Protein 7BUU (pdb70)

Radius of gyration: 26.52 Å; Cα contacts (8 Å, |Δi|>4): 795; chains: 2; bounding box: 71×70×55 Å

CATH classification: 1.10.600.10

Organism: Eucommia ulmoides (NCBI:txid4392)

Sequence (677 aa):
ELKSKFVKVYSVLKKELLHDSAFGLTDDSRNWVERIMDYNVPGGKLNRGLSVVDSYKLLRELTLSDDEIFLASVLGWSVEWIQACALVLDDIMDHSHTRRGHPCWFRLPKVGMIAINDGLILRNHVPRILRTHFQTEHYYLQLVDLFHEVECQTIAGQMLDLITTLAGEINLSSYSLPVYQQITLSKTSYYSFYLPVACALVMLGENLESHDDMKDILLEMGTYFQVQDDYLDCFGDPEVIGKIGTDIEDNKCTWLVVQALEHCNEEQKKLLYDNYGRKDPKQVAKVKELYKTLNLEDLFTQYENKTCKKLTKSIEALPNVAVQAVLKSFLAKIHKRLKMTELKSKFVKVYSVLKKELLHDSAFGLTDDSRNWVERIMDYNVPGGKLNRGLSVVDSYKLLRELTNSKYKSELSDDEIFLASVLGWSVEWIQACALVLDDIMCWFRLPKVGMIAINDGLILRNHVPRILRTHFQTEHYYLQLVDLFHEVECQTIAGQMLDLITTLAGEINLSSYSLPVYQQITLSKTSYYSFYLPVACALVMLGENLESHDDMKDILLEMGTYFQVQDDYLDCFGDPEVIGKIGTDIEDNKCTWLVVQALEHCNEEQKKLLYDNYGRKDPKQVAKVKELYKTLNLEDLFTQYENKTCKKLTKSIEALPNVAVQAVLKSFLAKIHKRLK

B-factor: mean 88.31, std 25.59, range [44.78, 189.61]

InterPro domains:
  IPR000092 Polyprenyl synthetase-like [PF00348] (33-302)
  IPR000092 Polyprenyl synthetase-like [cd00685] (34-346)
  IPR008949 Isoprenoid synthase domain superfamily [G3DSA:1.10.600.10] (1-347)
  IPR008949 Isoprenoid synthase domain superfamily [SSF48576] (15-347)
  IPR033749 Polyprenyl synthetase, conserved site [PS00444] (230-242)
  IPR033749 Polyprenyl synthetase, conserved site [PS00723] (96-110)
  IPR039702 Farnesyl pyrophosphate synthase-like [PTHR11525] (2-347)

Nearest PDB structures (foldseek):
  7buu-assembly1_A  TM=1.003E+00  e=5.386E-45  Eucommia ulmoides
  7buu-assembly1_B  TM=9.786E-01  e=3.705E-38  Eucommia ulmoides
  7buv-assembly1_A  TM=9.788E-01  e=2.090E-36  Eucommia ulmoides
  4kk2-assembly1_A  TM=9.103E-01  e=1.194E-30  Artemisia spiciformis
  7bux-assembly1_A  TM=9.023E-01  e=1.914E-30  Eucommia ulmoides

Secondary structure (DSSP, 8-state):
-HHHHHHHHHHHHHHHHHT-TTS---HHHHHHHHHHHHHHSSSS--HHHHHHHHHHHHHHHT---HHHHHHHHHHHHHHHHHHHHHHTTTTHHHHS-SSSS---STTHHHHHHHHHHHHHHHHTHHHHHHHHHHTTSTTHHHHHHHHHHHHHHHHHHHHHHHHHHHHHHS-GGG--HHHHHHHIIIIIIIIIIIHHHHHHHHHTS--GGG-HHHHHHHHHHHHHHHHHHHHHTTSS-HHHHTS---TTTTT---HHHHHHHHH--HHHHHHHHHSSS--SHHHHHHHHHHHHHTTHHHHHHHHHHHHHHHHHHHHHT-S-HHHHHHHHHHHHHHTT---/--THHHHHHHHHHHHHHHHHT-GGG---HHHHHHHHHHHHHHSS-S--HHHHHHHHHHHHHHHHH--SS-SSPPHHHHHHHHHHHHHHHHHHHHHHTTSS----THHHHHHHHHHHHHHHHHTTHHHHHHHHHTTSTTHHHHHHHHHHHHHHHHHHHHHHHHHHHHHHH-GGG--HHHHHHIIIIIIIIIIIIHHHHHHHHHTT--GGG-HHHHHHHHHHHHHHHHHHHHHHHSS-HHHHTS---TTTTT---HHHHHHHHHS-HHHHHHHHTTTT-SSHHHHHHHHHHHHHTTHHHHHHHHHHHHHHHHHHHHHT-S-HHHHHHHHHHHHHHTT---

Structure (mmCIF, N/CA/C/O backbone):
data_7BUU
#
_entry.id   7BUU
#
_cell.length_a   80.260
_cell.length_b   80.260
_cell.length_c   278.950
_cell.angle_alpha   90.000
_cell.angle_beta   90.000
_cell.angle_gamma   90.000
#
_symmetry.space_group_name_H-M   'P 43 21 2'
#
loop_
_atom_site.group_PDB
_atom_site.id
_atom_site.type_symbol
_atom_site.label_atom_id
_atom_site.label_alt_id
_atom_site.label_comp_id
_atom_site.label_asym_id
_atom_site.label_entity_id
_atom_site.label_seq_id
_atom_site.pdbx_PDB_ins_code
_atom_site.Cartn_x
_atom_site.Cartn_y
_atom_site.Cartn_z
_atom_site.occupancy
_atom_site.B_iso_or_equiv
_atom_site.auth_seq_id
_atom_site.auth_comp_id
_atom_site.auth_asym_id
_atom_site.auth_atom_id
_atom_site.pdbx_PDB_model_num
ATOM 1 N N . GLU A 1 19 ? 4.60103 -29.16017 -9.74366 1.000 134.53528 3 GLU A N 1
ATOM 2 C CA . GLU A 1 19 ? 6.06502 -29.24432 -9.65657 1.000 135.04891 3 GLU A CA 1
ATOM 3 C C . GLU A 1 19 ? 6.81318 -28.23962 -10.54978 1.000 133.07457 3 GLU A C 1
ATOM 4 O O . GLU A 1 19 ? 7.65725 -27.47661 -10.08292 1.000 132.15768 3 GLU A O 1
ATOM 10 N N . LEU A 1 20 ? 6.50924 -28.25289 -11.84679 1.000 124.26966 4 LEU A N 1
ATOM 11 C CA . LEU A 1 20 ? 7.02340 -27.21716 -12.72201 1.000 122.45864 4 LEU A CA 1
ATOM 12 C C . LEU A 1 20 ? 6.48454 -25.87199 -12.29335 1.000 121.92077 4 LEU A C 1
ATOM 13 O O . LEU A 1 20 ? 7.08667 -24.83914 -12.59557 1.000 120.70348 4 LEU A O 1
ATOM 18 N N . LYS A 1 21 ? 5.40050 -25.90568 -11.52440 1.000 162.25983 5 LYS A N 1
ATOM 19 C CA . LYS A 1 21 ? 4.79262 -24.69848 -10.99171 1.000 162.02119 5 LYS A CA 1
ATOM 20 C C . LYS A 1 21 ? 5.79766 -24.01639 -10.07083 1.000 161.01625 5 LYS A C 1
ATOM 21 O O . LYS A 1 21 ? 6.01281 -22.80843 -10.16910 1.000 160.29353 5 LYS A O 1
ATOM 27 N N . SER A 1 22 ? 6.41653 -24.78525 -9.17362 1.000 126.59908 6 SER A N 1
ATOM 28 C CA . SER A 1 22 ? 7.41656 -24.19715 -8.27071 1.000 126.57753 6 SER A CA 1
ATOM 29 C C . SER A 1 22 ? 8.58566 -23.61348 -9.06280 1.000 125.08256 6 SER A C 1
ATOM 30 O O . SER A 1 22 ? 9.16076 -22.58845 -8.67001 1.000 124.93354 6 SER A O 1
ATOM 33 N N . LYS A 1 23 ? 8.95563 -24.27378 -10.17562 1.000 120.22218 7 LYS A N 1
ATOM 34 C CA . LYS A 1 23 ? 9.97073 -23.76112 -11.09670 1.000 119.62817 7 LYS A CA 1
ATOM 35 C C . LYS A 1 23 ? 9.51692 -22.48124 -11.80402 1.000 116.51934 7 LYS A C 1
ATOM 36 O O . LYS A 1 23 ? 10.35103 -21.63542 -12.16119 1.000 116.42488 7 LYS A O 1
ATOM 42 N N . PHE A 1 24 ? 8.19595 -22.31412 -11.96912 1.000 87.71831 8 PHE A N 1
ATOM 43 C CA . PHE A 1 24 ? 7.58811 -21.15420 -12.61643 1.000 85.03639 8 PHE A CA 1
ATOM 44 C C . PHE A 1 24 ? 7.43521 -19.98595 -11.64471 1.000 84.57554 8 PHE A C 1
ATOM 45 O O . PHE A 1 24 ? 7.66436 -18.83407 -12.02897 1.000 83.35032 8 PHE A O 1
ATOM 53 N N . VAL A 1 25 ? 7.04012 -20.26061 -10.39166 1.000 99.50786 9 VAL A N 1
ATOM 54 C CA . VAL A 1 25 ? 6.74520 -19.19534 -9.42693 1.000 98.70009 9 VAL A CA 1
ATOM 55 C C . VAL A 1 25 ? 7.98928 -18.37741 -9.09507 1.000 98.42251 9 VAL A C 1
ATOM 56 O O . VAL A 1 25 ? 7.93443 -17.14239 -9.02736 1.000 97.41112 9 VAL A O 1
ATOM 60 N N . LYS A 1 26 ? 9.12820 -19.03550 -8.87886 1.000 98.85273 10 LYS A N 1
ATOM 61 C CA . LYS A 1 26 ? 10.30227 -18.25156 -8.54099 1.000 100.63275 10 LYS A CA 1
ATOM 62 C C . LYS A 1 26 ? 10.60744 -17.21085 -9.61623 1.000 99.25114 10 LYS A C 1
ATOM 63 O O . LYS A 1 26 ? 11.20955 -16.18084 -9.29945 1.000 100.20556 10 LYS A O 1
ATOM 69 N N . VAL A 1 27 ? 10.17347 -17.43909 -10.86619 1.000 90.29198 11 VAL A N 1
ATOM 70 C CA . VAL A 1 27 ? 10.38264 -16.47037 -11.94841 1.000 88.21223 11 VAL A CA 1
ATOM 71 C C . VAL A 1 27 ? 9.77078 -15.12521 -11.57976 1.000 86.79627 11 VAL A C 1
ATOM 72 O O . VAL A 1 27 ? 10.28992 -14.06937 -11.97099 1.000 85.85828 11 VAL A O 1
ATOM 76 N N . TYR A 1 28 ? 8.64275 -15.13391 -10.86481 1.000 94.06504 12 TYR A N 1
ATOM 77 C CA . TYR A 1 28 ? 8.07387 -13.87673 -10.38713 1.000 93.54412 12 TYR A CA 1
ATOM 78 C C . TYR A 1 28 ? 9.08593 -13.12265 -9.54327 1.000 94.44062 12 TYR A C 1
ATOM 79 O O . TYR A 1 28 ? 9.37808 -11.94274 -9.79253 1.000 93.44228 12 TYR A O 1
ATOM 88 N N . SER A 1 29 ? 9.67480 -13.81749 -8.56508 1.000 95.07121 13 SER A N 1
ATOM 89 C CA . SER A 1 29 ? 10.63984 -13.17439 -7.68719 1.000 96.79046 13 SER A CA 1
ATOM 90 C C . SER A 1 29 ? 11.84593 -12.72273 -8.49324 1.000 97.24175 13 SER A C 1
ATOM 91 O O . SER A 1 29 ? 12.43404 -11.67473 -8.20546 1.000 98.06897 13 SER A O 1
ATOM 94 N N . VAL A 1 30 ? 12.19988 -13.47402 -9.53504 1.000 84.03900 14 VAL A N 1
ATOM 95 C CA . VAL A 1 30 ? 13.25898 -13.02335 -10.42810 1.000 84.25928 14 VAL A CA 1
ATOM 96 C C . VAL A 1 30 ? 12.88616 -11.67245 -11.02244 1.000 82.60152 14 VAL A C 1
ATOM 97 O O . VAL A 1 30 ? 13.61828 -10.68551 -10.88264 1.000 83.48061 14 VAL A O 1
ATOM 101 N N . LEU A 1 31 ? 11.71220 -11.59846 -11.65751 1.000 93.07181 15 LEU A N 1
ATOM 102 C CA . LEU A 1 31 ? 11.30838 -10.35557 -12.30883 1.000 90.88972 15 LEU A CA 1
ATOM 103 C C . LEU A 1 31 ? 11.11347 -9.22431 -11.30910 1.000 91.30204 15 LEU A C 1
ATOM 104 O O . LEU A 1 31 ? 11.54561 -8.09042 -11.56235 1.000 91.25910 15 LEU A O 1
ATOM 109 N N . LYS A 1 32 ? 10.49038 -9.51496 -10.15806 1.000 84.66361 16 LYS A N 1
ATOM 110 C CA . LYS A 1 32 ? 10.25646 -8.46170 -9.17332 1.000 84.64636 16 LYS A CA 1
ATOM 111 C C . LYS A 1 32 ? 11.57952 -7.83375 -8.73241 1.000 86.67038 16 LYS A C 1
ATOM 112 O O . LYS A 1 32 ? 11.66365 -6.61372 -8.54870 1.000 86.20983 16 LYS A O 1
ATOM 118 N N . LYS A 1 33 ? 12.62741 -8.65484 -8.56717 1.000 99.86974 17 LYS A N 1
ATOM 119 C CA . LYS A 1 33 ? 13.93746 -8.13090 -8.18724 1.000 102.49898 17 LYS A CA 1
ATOM 120 C C . LYS A 1 33 ? 14.54161 -7.28624 -9.30441 1.000 102.18518 17 LYS A C 1
ATOM 121 O O . LYS A 1 33 ? 15.15272 -6.24225 -9.03863 1.000 103.30164 17 LYS A O 1
ATOM 127 N N . GLU A 1 34 ? 14.36961 -7.71652 -10.56031 1.000 103.40042 18 GLU A N 1
ATOM 128 C CA . GLU A 1 34 ? 14.82376 -6.92584 -11.70448 1.000 102.11974 18 GLU A CA 1
ATOM 129 C C . GLU A 1 34 ? 14.18792 -5.53877 -11.71884 1.000 100.28585 18 GLU A C 1
ATOM 130 O O . GLU A 1 34 ? 14.89005 -4.52087 -11.77905 1.000 100.91909 18 GLU A O 1
ATOM 136 N N . LEU A 1 35 ? 12.85093 -5.48960 -11.66291 1.000 92.61644 19 LEU A N 1
ATOM 137 C CA . LEU A 1 35 ? 12.11308 -4.23355 -11.80324 1.000 90.78371 19 LEU A CA 1
ATOM 138 C C . LEU A 1 35 ? 12.46415 -3.22133 -10.71647 1.000 91.77154 19 LEU A C 1
ATOM 139 O O . LEU A 1 35 ? 12.60831 -2.02341 -10.99975 1.000 90.83995 19 LEU A O 1
ATOM 144 N N . LEU A 1 36 ? 12.57804 -3.67704 -9.46335 1.000 105.71645 20 LEU A N 1
ATOM 145 C CA . LEU A 1 36 ? 12.82010 -2.75681 -8.35256 1.000 107.76569 20 LEU A CA 1
ATOM 146 C C . LEU A 1 36 ? 14.23617 -2.19699 -8.40263 1.000 110.95995 20 LEU A C 1
ATOM 147 O O . LEU A 1 36 ? 14.43732 -0.97502 -8.42291 1.000 112.07477 20 LEU A O 1
ATOM 152 N N . HIS A 1 37 ? 15.23207 -3.06812 -8.47138 1.000 119.97078 21 HIS A N 1
ATOM 153 C CA . HIS A 1 37 ? 16.61513 -2.60630 -8.50643 1.000 122.12152 21 HIS A CA 1
ATOM 154 C C . HIS A 1 37 ? 17.08821 -2.44669 -9.94944 1.000 121.03858 21 HIS A C 1
ATOM 155 O O . HIS A 1 37 ? 18.02816 -3.08792 -10.42225 1.000 122.64560 21 HIS A O 1
ATOM 162 N N . ASP A 1 38 ? 16.37235 -1.57078 -10.64869 1.000 114.33224 22 ASP A N 1
ATOM 163 C CA . ASP A 1 38 ? 16.73246 -1.13714 -11.98877 1.000 113.91027 22 ASP A CA 1
ATOM 164 C C . ASP A 1 38 ? 17.38662 0.22981 -11.89907 1.000 115.37648 22 ASP A C 1
ATOM 165 O O . ASP A 1 38 ? 16.76171 1.19399 -11.44132 1.000 114.61167 22 ASP A O 1
ATOM 170 N N . SER A 1 39 ? 18.63065 0.31255 -12.37303 1.000 118.72566 23 SER A N 1
ATOM 171 C CA . SER A 1 39 ? 19.33280 1.58647 -12.36630 1.000 119.39392 23 SER A CA 1
ATOM 172 C C . SER A 1 39 ? 18.57896 2.61435 -13.20858 1.000 116.63043 23 SER A C 1
ATOM 173 O O . SER A 1 39 ? 18.46008 3.78346 -12.81086 1.000 117.20960 23 SER A O 1
ATOM 176 N N . ALA A 1 40 ? 18.00796 2.17915 -14.34450 1.000 110.74174 24 ALA A N 1
ATOM 177 C CA . ALA A 1 40 ? 17.29910 3.09102 -15.23575 1.000 107.99527 24 ALA A CA 1
ATOM 178 C C . ALA A 1 40 ? 16.08115 3.72232 -14.58096 1.000 107.06535 24 ALA A C 1
ATOM 179 O O . ALA A 1 40 ? 15.60329 4.76227 -15.05622 1.000 106.46893 24 ALA A O 1
ATOM 181 N N . PHE A 1 41 ? 15.56303 3.10064 -13.50683 1.000 126.57050 25 PHE A N 1
ATOM 182 C CA . PHE A 1 41 ? 14.36505 3.54596 -12.77899 1.000 127.27783 25 PHE A CA 1
ATOM 183 C C . PHE A 1 41 ? 14.70199 3.63527 -11.29700 1.000 128.67108 25 PHE A C 1
ATOM 184 O O . PHE A 1 41 ? 14.38785 2.72149 -10.52579 1.000 129.25764 25 PHE A O 1
ATOM 192 N N . GLY A 1 42 ? 15.35710 4.72329 -10.89723 1.000 120.44227 26 GLY A N 1
ATOM 193 C CA . GLY A 1 42 ? 15.65406 4.90659 -9.48926 1.000 121.43998 26 GLY A CA 1
ATOM 194 C C . GLY A 1 42 ? 14.38905 5.12293 -8.67836 1.000 120.63996 26 GLY A C 1
ATOM 195 O O . GLY A 1 42 ? 13.39114 5.67593 -9.15354 1.000 119.48148 26 GLY A O 1
ATOM 196 N N . LEU A 1 43 ? 14.42694 4.66022 -7.43425 1.000 113.42107 27 LEU A N 1
ATOM 197 C CA . LEU A 1 43 ? 13.31892 4.84457 -6.50835 1.000 113.66864 27 LEU A CA 1
ATOM 198 C C . LEU A 1 43 ? 13.84485 4.79985 -5.07331 1.000 116.19545 27 LEU A C 1
ATOM 199 O O . LEU A 1 43 ? 14.75274 4.01982 -4.75409 1.000 117.88081 27 LEU A O 1
ATOM 204 N N . THR A 1 44 ? 13.29592 5.68112 -4.22655 1.000 112.07852 28 THR A N 1
ATOM 205 C CA . THR A 1 44 ? 13.55385 5.67143 -2.79053 1.000 114.52381 28 THR A CA 1
ATOM 206 C C . THR A 1 44 ? 13.35066 4.27158 -2.22821 1.000 115.41163 28 THR A C 1
ATOM 207 O O . THR A 1 44 ? 12.62659 3.45253 -2.79705 1.000 113.81371 28 THR A O 1
ATOM 211 N N . ASP A 1 45 ? 14.00658 3.98077 -1.11611 1.000 124.35765 29 ASP A N 1
ATOM 212 C CA . ASP A 1 45 ? 13.68140 2.77098 -0.37484 1.000 125.50474 29 ASP A CA 1
ATOM 213 C C . ASP A 1 45 ? 12.22538 2.78227 0.08109 1.000 124.61071 29 ASP A C 1
ATOM 214 O O . ASP A 1 45 ? 11.57725 1.72936 0.13932 1.000 123.82498 29 ASP A O 1
ATOM 219 N N . ASP A 1 46 ? 11.70050 3.96341 0.43079 1.000 137.37551 30 ASP A N 1
ATOM 220 C CA . ASP A 1 46 ? 10.31550 4.06168 0.88570 1.000 136.87566 30 ASP A CA 1
ATOM 221 C C . ASP A 1 46 ? 9.32753 3.94252 -0.28631 1.000 133.68130 30 ASP A C 1
ATOM 222 O O . ASP A 1 46 ? 8.22946 3.39269 -0.12323 1.000 133.32161 30 ASP A O 1
ATOM 227 N N . SER A 1 47 ? 9.67065 4.47920 -1.46842 1.000 109.01752 31 SER A N 1
ATOM 228 C CA . SER A 1 47 ? 8.82567 4.22902 -2.64540 1.000 106.80797 31 SER A CA 1
ATOM 229 C C . SER A 1 47 ? 8.90852 2.76490 -3.10405 1.000 104.87087 31 SER A C 1
ATOM 230 O O . SER A 1 47 ? 7.90747 2.20091 -3.56896 1.000 103.68780 31 SER A O 1
ATOM 233 N N . ARG A 1 48 ? 10.10144 2.14278 -3.00585 1.000 112.12734 32 ARG A N 1
ATOM 234 C CA . ARG A 1 48 ? 10.27930 0.74666 -3.43151 1.000 110.89675 32 ARG A CA 1
ATOM 235 C C . ARG A 1 48 ? 9.37915 -0.19704 -2.64233 1.000 111.32707 32 ARG A C 1
ATOM 236 O O . ARG A 1 48 ? 8.83306 -1.15311 -3.20012 1.000 110.63210 32 ARG A O 1
ATOM 244 N N . ASN A 1 49 ? 9.26212 0.01428 -1.33138 1.000 108.54091 33 ASN A N 1
ATOM 245 C CA . ASN A 1 49 ? 8.34198 -0.80442 -0.54623 1.000 109.01063 33 ASN A CA 1
ATOM 246 C C . ASN A 1 49 ? 6.91003 -0.60236 -1.01334 1.000 107.51916 33 ASN A C 1
ATOM 247 O O . ASN A 1 49 ? 6.16292 -1.57332 -1.20214 1.000 106.13131 33 ASN A O 1
ATOM 252 N N . TRP A 1 50 ? 6.52519 0.65663 -1.24266 1.000 119.73107 34 TRP A N 1
ATOM 253 C CA . TRP A 1 50 ? 5.19124 0.93767 -1.74378 1.000 120.22670 34 TRP A CA 1
ATOM 254 C C . TRP A 1 50 ? 4.95922 0.22138 -3.07262 1.000 118.43556 34 TRP A C 1
ATOM 255 O O . TRP A 1 50 ? 3.95414 -0.47754 -3.23850 1.000 118.30076 34 TRP A O 1
ATOM 266 N N . VAL A 1 51 ? 5.91527 0.32104 -4.00660 1.000 96.86906 35 VAL A N 1
ATOM 267 C CA . VAL A 1 51 ? 5.75925 -0.33725 -5.31245 1.000 95.59012 35 VAL A CA 1
ATOM 268 C C . VAL A 1 51 ? 5.70807 -1.84821 -5.15210 1.000 94.78317 35 VAL A C 1
ATOM 269 O O . VAL A 1 51 ? 4.93302 -2.52827 -5.83097 1.000 93.70419 35 VAL A O 1
ATOM 273 N N . GLU A 1 52 ? 6.55196 -2.40310 -4.28093 1.000 94.63319 36 GLU A N 1
ATOM 274 C CA . GLU A 1 52 ? 6.50078 -3.84404 -4.06659 1.000 94.62516 36 GLU A CA 1
ATOM 275 C C . GLU A 1 52 ? 5.18270 -4.26773 -3.43355 1.000 95.27326 36 GLU A C 1
ATOM 276 O O . GLU A 1 52 ? 4.61760 -5.30376 -3.80533 1.000 96.15638 36 GLU A O 1
ATOM 282 N N . ARG A 1 53 ? 4.65575 -3.47545 -2.50276 1.000 96.62481 37 ARG A N 1
ATOM 283 C CA . ARG A 1 53 ? 3.37168 -3.83916 -1.91773 1.000 97.74035 37 ARG A CA 1
ATOM 284 C C . ARG A 1 53 ? 2.27873 -3.86128 -2.96677 1.000 97.23294 37 ARG A C 1
ATOM 285 O O . ARG A 1 53 ? 1.44062 -4.76818 -2.97560 1.000 97.64161 37 ARG A O 1
ATOM 293 N N . ILE A 1 54 ? 2.27289 -2.87249 -3.86201 1.000 78.23346 38 ILE A N 1
ATOM 294 C CA . ILE A 1 54 ? 1.33094 -2.87465 -4.98105 1.000 77.79699 38 ILE A CA 1
ATOM 295 C C . ILE A 1 54 ? 1.57583 -4.08289 -5.86775 1.000 76.63184 38 ILE A C 1
ATOM 296 O O . ILE A 1 54 ? 0.65176 -4.80387 -6.25562 1.000 76.25608 38 ILE A O 1
ATOM 301 N N . MET A 1 55 ? 2.84282 -4.32211 -6.18164 1.000 88.00743 39 MET A N 1
ATOM 302 C CA . MET A 1 55 ? 3.22573 -5.41037 -7.06336 1.000 87.00642 39 MET A CA 1
ATOM 303 C C . MET A 1 55 ? 2.70555 -6.74718 -6.56107 1.000 87.59318 39 MET A C 1
ATOM 304 O O . MET A 1 55 ? 2.01150 -7.46427 -7.28593 1.000 87.00257 39 MET A O 1
ATOM 309 N N . ASP A 1 56 ? 3.04245 -7.11393 -5.32197 1.000 106.01431 40 ASP A N 1
ATOM 310 C CA . ASP A 1 56 ? 2.68327 -8.45778 -4.87466 1.000 107.18398 40 ASP A CA 1
ATOM 311 C C . ASP A 1 56 ? 1.24524 -8.54149 -4.35871 1.000 108.21789 40 ASP A C 1
ATOM 312 O O . ASP A 1 56 ? 0.72410 -9.64939 -4.21947 1.000 109.90618 40 ASP A O 1
ATOM 317 N N . TYR A 1 57 ? 0.59136 -7.41834 -4.06500 1.000 96.40898 41 TYR A N 1
ATOM 318 C CA . TYR A 1 57 ? -0.83767 -7.50110 -3.77105 1.000 97.60939 41 TYR A CA 1
ATOM 319 C C . TYR A 1 57 ? -1.62365 -7.87731 -5.02899 1.000 97.42622 41 TYR A C 1
ATOM 320 O O . TYR A 1 57 ? -2.68173 -8.51016 -4.94089 1.000 97.52148 41 TYR A O 1
ATOM 329 N N . ASN A 1 58 ? -1.14255 -7.47264 -6.20407 1.000 89.27960 42 ASN A N 1
ATOM 330 C CA . ASN A 1 58 ? -1.91751 -7.55084 -7.43909 1.000 88.37027 42 ASN A CA 1
ATOM 331 C C . ASN A 1 58 ? -1.53360 -8.68312 -8.39280 1.000 86.88347 42 ASN A C 1
ATOM 332 O O . ASN A 1 58 ? -2.41763 -9.18618 -9.08672 1.000 87.16373 42 ASN A O 1
ATOM 337 N N . VAL A 1 59 ? -0.27265 -9.10628 -8.45864 1.000 73.22859 43 VAL A N 1
ATOM 338 C CA . VAL A 1 59 ? 0.17330 -10.00659 -9.53441 1.000 72.55534 43 VAL A CA 1
ATOM 339 C C . VAL A 1 59 ? 0.27610 -11.46949 -9.08006 1.000 73.61592 43 VAL A C 1
ATOM 340 O O . VAL A 1 59 ? -0.31497 -12.34158 -9.74087 1.000 73.30883 43 VAL A O 1
ATOM 344 N N . PRO A 1 60 ? 0.98701 -11.81232 -7.99294 1.000 85.73297 44 PRO A N 1
ATOM 345 C CA . PRO A 1 60 ? 1.03083 -13.21522 -7.55161 1.000 85.85012 44 PRO A CA 1
ATOM 346 C C . PRO A 1 60 ? -0.17025 -13.55387 -6.66558 1.000 87.65420 44 PRO A C 1
ATOM 347 O O . PRO A 1 60 ? -1.01717 -12.71169 -6.35682 1.000 88.84166 44 PRO A O 1
ATOM 351 N N . GLY A 1 61 ? -0.28142 -14.83177 -6.32128 1.000 85.45880 45 GLY A N 1
ATOM 352 C CA . GLY A 1 61 ? -1.47951 -15.31348 -5.67722 1.000 86.95946 45 GLY A CA 1
ATOM 353 C C . GLY A 1 61 ? -2.56749 -15.58859 -6.70020 1.000 89.07034 45 GLY A C 1
ATOM 354 O O . GLY A 1 61 ? -2.58438 -15.03485 -7.80334 1.000 89.49942 45 GLY A O 1
ATOM 355 N N . GLY A 1 62 ? -3.49161 -16.46339 -6.33104 1.000 77.90290 46 GLY A N 1
ATOM 356 C CA . GLY A 1 62 ? -4.43663 -16.94052 -7.31297 1.000 78.11865 46 GLY A CA 1
ATOM 357 C C . GLY A 1 62 ? -3.82973 -18.11876 -8.03066 1.000 79.04485 46 GLY A C 1
ATOM 358 O O . GLY A 1 62 ? -2.67079 -18.47885 -7.81952 1.000 78.91201 46 GLY A O 1
ATOM 359 N N . LYS A 1 63 ? -4.62077 -18.73887 -8.91355 1.000 96.46649 47 LYS A N 1
ATOM 360 C CA . LYS A 1 63 ? -4.17089 -19.99907 -9.50223 1.000 96.65204 47 LYS A CA 1
ATOM 361 C C . LYS A 1 63 ? -2.98783 -19.81443 -10.44122 1.000 94.86822 47 LYS A C 1
ATOM 362 O O . LYS A 1 63 ? -2.18493 -20.74156 -10.58496 1.000 95.35128 47 LYS A O 1
ATOM 368 N N . LEU A 1 64 ? -2.83866 -18.63259 -11.04749 1.000 84.86229 48 LEU A N 1
ATOM 369 C CA . LEU A 1 64 ? -1.78958 -18.33395 -12.02752 1.000 83.29388 48 LEU A CA 1
ATOM 370 C C . LEU A 1 64 ? -1.95461 -19.11024 -13.32534 1.000 83.84249 48 LEU A C 1
ATOM 371 O O . LEU A 1 64 ? -0.99460 -19.27453 -14.08226 1.000 82.61994 48 LEU A O 1
ATOM 376 N N . ASN A 1 65 ? -3.17465 -19.55316 -13.60329 1.000 99.87216 49 ASN A N 1
ATOM 377 C CA . ASN A 1 65 ? -3.44971 -20.45839 -14.71409 1.000 100.74174 49 ASN A CA 1
ATOM 378 C C . ASN A 1 65 ? -3.23857 -19.82274 -16.08523 1.000 98.24724 49 ASN A C 1
ATOM 379 O O . ASN A 1 65 ? -2.82262 -20.52201 -17.01404 1.000 97.37026 49 ASN A O 1
ATOM 384 N N . ARG A 1 66 ? -3.44241 -18.50575 -16.22955 1.000 82.22669 50 ARG A N 1
ATOM 385 C CA . ARG A 1 66 ? -3.22728 -17.88609 -17.53569 1.000 79.46410 50 ARG A CA 1
ATOM 386 C C . ARG A 1 66 ? -1.75927 -17.93235 -17.90061 1.000 77.99228 50 ARG A C 1
ATOM 387 O O . ARG A 1 66 ? -1.39727 -18.33766 -19.00950 1.000 78.53513 50 ARG A O 1
ATOM 395 N N . GLY A 1 67 ? -0.90326 -17.49123 -16.97968 1.000 60.97883 51 GLY A N 1
ATOM 396 C CA . GLY A 1 67 ? 0.52275 -17.48846 -17.24161 1.000 60.07821 51 GLY A CA 1
ATOM 397 C C . GLY A 1 67 ? 1.06660 -18.87858 -17.46326 1.000 61.28200 51 GLY A C 1
ATOM 398 O O . GLY A 1 67 ? 1.97461 -19.08088 -18.27017 1.000 60.57056 51 GLY A O 1
ATOM 399 N N . LEU A 1 68 ? 0.55145 -19.84234 -16.70805 1.000 62.02348 52 LEU A N 1
ATOM 400 C CA . LEU A 1 68 ? 0.95229 -21.23443 -16.86971 1.000 63.44021 52 LEU A CA 1
ATOM 401 C C . LEU A 1 68 ? 0.53729 -21.77170 -18.23560 1.000 63.56197 52 LEU A C 1
ATOM 402 O O . LEU A 1 68 ? 1.24722 -22.59393 -18.82937 1.000 63.96103 52 LEU A O 1
ATOM 407 N N . SER A 1 69 ? -0.62764 -21.34068 -18.73775 1.000 58.75344 53 SER A N 1
ATOM 408 C CA . SER A 1 69 ? -1.05463 -21.80194 -20.04966 1.000 58.76174 53 SER A CA 1
ATOM 409 C C . SER A 1 69 ? -0.09453 -21.34132 -21.14873 1.000 57.09162 53 SER A C 1
ATOM 410 O O . SER A 1 69 ? 0.05544 -22.03758 -22.16055 1.000 57.43657 53 SER A O 1
ATOM 413 N N . VAL A 1 70 ? 0.58560 -20.19936 -20.97997 1.000 68.96023 54 VAL A N 1
ATOM 414 C CA . VAL A 1 70 ? 1.63469 -19.83271 -21.93801 1.000 67.54613 54 VAL A CA 1
ATOM 415 C C . VAL A 1 70 ? 2.69256 -20.91885 -22.00770 1.000 68.64967 54 VAL A C 1
ATOM 416 O O . VAL A 1 70 ? 3.06056 -21.38615 -23.09157 1.000 68.28868 54 VAL A O 1
ATOM 420 N N . VAL A 1 71 ? 3.19646 -21.33264 -20.84258 1.000 74.31934 55 VAL A N 1
ATOM 421 C CA . VAL A 1 71 ? 4.28634 -22.30175 -20.79330 1.000 74.99445 55 VAL A CA 1
ATOM 422 C C . VAL A 1 71 ? 3.79920 -23.69080 -21.22599 1.000 76.41896 55 VAL A C 1
ATOM 423 O O . VAL A 1 71 ? 4.47615 -24.38306 -21.99680 1.000 76.58640 55 VAL A O 1
ATOM 427 N N . ASP A 1 72 ? 2.63312 -24.12755 -20.74394 1.000 84.08856 56 ASP A N 1
ATOM 428 C CA . ASP A 1 72 ? 2.08600 -25.38960 -21.23767 1.000 86.58954 56 ASP A CA 1
ATOM 429 C C . ASP A 1 72 ? 1.82807 -25.34192 -22.73269 1.000 85.44154 56 ASP A C 1
ATOM 430 O O . ASP A 1 72 ? 1.98998 -26.35711 -23.42044 1.000 86.58758 56 ASP A O 1
ATOM 435 N N . SER A 1 73 ? 1.38723 -24.18699 -23.25298 1.000 69.15100 57 SER A N 1
ATOM 436 C CA . SER A 1 73 ? 1.12031 -24.08330 -24.68502 1.000 68.47960 57 SER A CA 1
ATOM 437 C C . SER A 1 73 ? 2.40833 -24.16765 -25.48994 1.000 67.78538 57 SER A C 1
ATOM 438 O O . SER A 1 73 ? 2.47229 -24.89189 -26.49077 1.000 68.52241 57 SER A O 1
ATOM 441 N N . TYR A 1 74 ? 3.43540 -23.41367 -25.08008 1.000 72.85293 58 TYR A N 1
ATOM 442 C CA . TYR A 1 74 ? 4.74942 -23.52898 -25.70999 1.000 72.39270 58 TYR A CA 1
ATOM 443 C C . TYR A 1 74 ? 5.24125 -24.97403 -25.68562 1.000 73.99925 58 TYR A C 1
ATOM 444 O O . TYR A 1 74 ? 5.77723 -25.48133 -26.67848 1.000 74.14592 58 TYR A O 1
ATOM 453 N N . LYS A 1 75 ? 5.00711 -25.67174 -24.57347 1.000 87.58497 59 LYS A N 1
ATOM 454 C CA . LYS A 1 75 ? 5.45194 -27.05876 -24.44812 1.000 90.13208 59 LYS A CA 1
ATOM 455 C C . LYS A 1 75 ? 4.69588 -27.98990 -25.40193 1.000 91.64557 59 LYS A C 1
ATOM 456 O O . LYS A 1 75 ? 5.26678 -28.95709 -25.92268 1.000 92.60981 59 LYS A O 1
ATOM 462 N N . LEU A 1 76 ? 3.40791 -27.74580 -25.61805 1.000 81.35316 60 LEU A N 1
ATOM 463 C CA . LEU A 1 76 ? 2.66185 -28.60292 -26.52988 1.000 82.91299 60 LEU A CA 1
ATOM 464 C C . LEU A 1 76 ? 2.98096 -28.28731 -27.98694 1.000 81.99997 60 LEU A C 1
ATOM 465 O O . LEU A 1 76 ? 3.06189 -29.20252 -28.81972 1.000 83.31610 60 LEU A O 1
ATOM 470 N N . LEU A 1 77 ? 3.17812 -27.00341 -28.30523 1.000 78.88220 61 LEU A N 1
ATOM 471 C CA . LEU A 1 77 ? 3.53723 -26.61477 -29.66131 1.000 77.93870 61 LEU A CA 1
ATOM 472 C C . LEU A 1 77 ? 4.88618 -27.18903 -30.05611 1.000 78.22308 61 LEU A C 1
ATOM 473 O O . LEU A 1 77 ? 5.03116 -27.78230 -31.13597 1.000 78.99389 61 LEU A O 1
ATOM 478 N N . ARG A 1 78 ? 5.86616 -27.04093 -29.17111 1.000 92.33680 62 ARG A N 1
ATOM 479 C CA . ARG A 1 78 ? 7.20811 -27.55415 -29.42092 1.000 92.19441 62 ARG A CA 1
ATOM 480 C C . ARG A 1 78 ? 7.19994 -29.06919 -29.60956 1.000 94.44790 62 ARG A C 1
ATOM 481 O O . ARG A 1 78 ? 7.89591 -29.59748 -30.47741 1.000 94.88918 62 ARG A O 1
ATOM 489 N N . GLU A 1 79 ? 6.41082 -29.76591 -28.79643 1.000 109.98471 63 GLU A N 1
ATOM 490 C CA . GLU A 1 79 ? 6.32565 -31.21592 -28.88909 1.000 113.21356 63 GLU A CA 1
ATOM 491 C C . GLU A 1 79 ? 5.78266 -31.65218 -30.23901 1.000 113.75702 63 GLU A C 1
ATOM 492 O O . GLU A 1 79 ? 6.27857 -32.61938 -30.83176 1.000 115.38211 63 GLU A O 1
ATOM 498 N N . LEU A 1 80 ? 4.78677 -30.94118 -30.75723 1.000 80.17734 64 LEU A N 1
ATOM 499 C CA . LEU A 1 80 ? 4.08777 -31.36938 -31.96316 1.000 80.45346 64 LEU A CA 1
ATOM 500 C C . LEU A 1 80 ? 4.65491 -30.69675 -33.21529 1.000 79.29451 64 LEU A C 1
ATOM 501 O O . LEU A 1 80 ? 3.91299 -30.37088 -34.15540 1.000 78.45087 64 LEU A O 1
ATOM 506 N N . THR A 1 81 ? 5.97793 -30.47591 -33.23328 1.000 123.08041 65 THR A N 1
ATOM 507 C CA . THR A 1 81 ? 6.72304 -30.00828 -34.41336 1.000 122.02493 65 THR A CA 1
ATOM 508 C C . THR A 1 81 ? 8.12797 -30.63145 -34.43215 1.000 121.98225 65 THR A C 1
ATOM 509 O O . THR A 1 81 ? 8.66198 -30.97077 -35.49605 1.000 122.04340 65 THR A O 1
ATOM 513 N N . LEU A 1 89 ? 13.92564 -29.74483 -24.71110 1.000 116.10718 73 LEU A N 1
ATOM 514 C CA . LEU A 1 89 ? 13.40676 -28.47664 -24.19543 1.000 112.98071 73 LEU A CA 1
ATOM 515 C C . LEU A 1 89 ? 14.39980 -27.84153 -23.21953 1.000 114.56629 73 LEU A C 1
ATOM 516 O O . LEU A 1 89 ? 14.63068 -28.39230 -22.14439 1.000 116.43888 73 LEU A O 1
ATOM 521 N N . SER A 1 90 ? 14.95395 -26.67768 -23.56078 1.000 102.62924 74 SER A N 1
ATOM 522 C CA . SER A 1 90 ? 15.91499 -26.01958 -22.67690 1.000 104.36030 74 SER A CA 1
ATOM 523 C C . SER A 1 90 ? 15.25600 -25.45420 -21.40706 1.000 103.08023 74 SER A C 1
ATOM 524 O O . SER A 1 90 ? 14.09705 -25.02206 -21.41222 1.000 99.80634 74 SER A O 1
ATOM 527 N N . ASP A 1 91 ? 16.03195 -25.44203 -20.31203 1.000 107.55017 75 ASP A N 1
ATOM 528 C CA . ASP A 1 91 ? 15.62797 -24.76269 -19.07521 1.000 106.76554 75 ASP A CA 1
ATOM 529 C C . ASP A 1 91 ? 15.45716 -23.27472 -19.28757 1.000 104.41531 75 ASP A C 1
ATOM 530 O O . ASP A 1 91 ? 14.51721 -22.67348 -18.75675 1.000 101.93436 75 ASP A O 1
ATOM 535 N N . ASP A 1 92 ? 16.36727 -22.65901 -20.04767 1.000 118.64991 76 ASP A N 1
ATOM 536 C CA . ASP A 1 92 ? 16.21245 -21.24406 -20.35402 1.000 116.99876 76 ASP A CA 1
ATOM 537 C C . ASP A 1 92 ? 14.95352 -20.99711 -21.18213 1.000 112.53938 76 ASP A C 1
ATOM 538 O O . ASP A 1 92 ? 14.29763 -19.96000 -21.02441 1.000 110.06062 76 ASP A O 1
ATOM 543 N N . GLU A 1 93 ? 14.57143 -21.98726 -21.98292 1.000 100.15191 77 GLU A N 1
ATOM 544 C CA . GLU A 1 93 ? 13.35448 -21.89430 -22.77499 1.000 96.86070 77 GLU A CA 1
ATOM 545 C C . GLU A 1 93 ? 12.17646 -21.73193 -21.81608 1.000 94.73873 77 GLU A C 1
ATOM 546 O O . GLU A 1 93 ? 11.36957 -20.81387 -21.96334 1.000 92.68869 77 GLU A O 1
ATOM 552 N N . ILE A 1 94 ? 12.08131 -22.62769 -20.83387 1.000 86.13865 78 ILE A N 1
ATOM 553 C CA . ILE A 1 94 ? 11.02327 -22.55833 -19.84194 1.000 85.11366 78 ILE A CA 1
ATOM 554 C C . ILE A 1 94 ? 11.05440 -21.20117 -19.15726 1.000 83.94322 78 ILE A C 1
ATOM 555 O O . ILE A 1 94 ? 10.01146 -20.57799 -18.93145 1.000 83.56215 78 ILE A O 1
ATOM 560 N N . PHE A 1 95 ? 12.25145 -20.68824 -18.87733 1.000 75.53817 79 PHE A N 1
ATOM 561 C CA . PHE A 1 95 ? 12.34557 -19.38310 -18.24063 1.000 74.76162 79 PHE A CA 1
ATOM 562 C C . PHE A 1 95 ? 11.69874 -18.31323 -19.11292 1.000 71.72878 79 PHE A C 1
ATOM 563 O O . PHE A 1 95 ? 10.81181 -17.57902 -18.66313 1.000 70.38751 79 PHE A O 1
ATOM 571 N N . LEU A 1 96 ? 12.08981 -18.25058 -20.38991 1.000 78.33946 80 LEU A N 1
ATOM 572 C CA . LEU A 1 96 ? 11.54097 -17.22873 -21.27318 1.000 76.28979 80 LEU A CA 1
ATOM 573 C C . LEU A 1 96 ? 10.04595 -17.40859 -21.45021 1.000 75.46633 80 LEU A C 1
ATOM 574 O O . LEU A 1 96 ? 9.28907 -16.43448 -21.37247 1.000 74.79818 80 LEU A O 1
ATOM 579 N N . ALA A 1 97 ? 9.59582 -18.64959 -21.65193 1.000 75.11468 81 ALA A N 1
ATOM 580 C CA . ALA A 1 97 ? 8.16579 -18.90143 -21.70494 1.000 75.47419 81 ALA A CA 1
ATOM 581 C C . ALA A 1 97 ? 7.50678 -18.44705 -20.41907 1.000 75.84884 81 ALA A C 1
ATOM 582 O O . ALA A 1 97 ? 6.46186 -17.79093 -20.44628 1.000 76.30901 81 ALA A O 1
ATOM 584 N N . SER A 1 98 ? 8.14070 -18.73285 -19.28098 1.000 81.26891 82 SER A N 1
ATOM 585 C CA . SER A 1 98 ? 7.59569 -18.29048 -18.00811 1.000 81.72454 82 SER A CA 1
ATOM 586 C C . SER A 1 98 ? 7.64887 -16.78046 -17.88646 1.000 80.10057 82 SER A C 1
ATOM 587 O O . SER A 1 98 ? 6.78091 -16.18720 -17.23964 1.000 80.73026 82 SER A O 1
ATOM 590 N N . VAL A 1 99 ? 8.65897 -16.13872 -18.47857 1.000 75.05760 83 VAL A N 1
ATOM 591 C CA . VAL A 1 99 ? 8.68614 -14.67872 -18.45392 1.000 73.84310 83 VAL A CA 1
ATOM 592 C C . VAL A 1 99 ? 7.48524 -14.12175 -19.19510 1.000 73.10121 83 VAL A C 1
ATOM 593 O O . VAL A 1 99 ? 6.80633 -13.21456 -18.70735 1.000 73.39382 83 VAL A O 1
ATOM 597 N N . LEU A 1 100 ? 7.16423 -14.68799 -20.35498 1.000 61.62723 84 LEU A N 1
ATOM 598 C CA . LEU A 1 100 ? 5.96131 -14.24001 -21.04514 1.000 60.89544 84 LEU A CA 1
ATOM 599 C C . LEU A 1 100 ? 4.70523 -14.60268 -20.25511 1.000 61.78350 84 LEU A C 1
ATOM 600 O O . LEU A 1 100 ? 3.82132 -13.75853 -20.07235 1.000 61.20870 84 LEU A O 1
ATOM 605 N N . GLY A 1 101 ? 4.63706 -15.81754 -19.70783 1.000 70.54488 85 GLY A N 1
ATOM 606 C CA . GLY A 1 101 ? 3.50098 -16.17720 -18.86879 1.000 71.70336 85 GLY A CA 1
ATOM 607 C C . GLY A 1 101 ? 3.31104 -15.25190 -17.67402 1.000 71.74589 85 GLY A C 1
ATOM 608 O O . GLY A 1 101 ? 2.18407 -14.89068 -17.32416 1.000 72.02604 85 GLY A O 1
ATOM 609 N N . TRP A 1 102 ? 4.40806 -14.85287 -17.02407 1.000 74.90181 86 TRP A N 1
ATOM 610 C CA . TRP A 1 102 ? 4.27513 -13.86560 -15.95831 1.000 75.81935 86 TRP A CA 1
ATOM 611 C C . TRP A 1 102 ? 3.89531 -12.49369 -16.50565 1.000 74.75540 86 TRP A C 1
ATOM 612 O O . TRP A 1 102 ? 3.19637 -11.73344 -15.81886 1.000 75.48186 86 TRP A O 1
ATOM 623 N N . SER A 1 103 ? 4.33741 -12.15903 -17.72771 1.000 71.96755 87 SER A N 1
ATOM 624 C CA . SER A 1 103 ? 3.83858 -10.95713 -18.38502 1.000 70.20185 87 SER A CA 1
ATOM 625 C C . SER A 1 103 ? 2.33158 -10.99898 -18.52008 1.000 70.23966 87 SER A C 1
ATOM 626 O O . SER A 1 103 ? 1.65269 -9.99684 -18.27634 1.000 70.62332 87 SER A O 1
ATOM 629 N N . VAL A 1 104 ? 1.78846 -12.15001 -18.91283 1.000 64.45848 88 VAL A N 1
ATOM 630 C CA . VAL A 1 104 ? 0.34145 -12.27386 -18.98186 1.000 65.51299 88 VAL A CA 1
ATOM 631 C C . VAL A 1 104 ? -0.26957 -11.94046 -17.63197 1.000 67.46111 88 VAL A C 1
ATOM 632 O O . VAL A 1 104 ? -1.24949 -11.19433 -17.54819 1.000 67.76477 88 VAL A O 1
ATOM 636 N N . GLU A 1 105 ? 0.31232 -12.46227 -16.54982 1.000 57.56177 89 GLU A N 1
ATOM 637 C CA . GLU A 1 105 ? -0.26771 -12.21989 -15.23490 1.000 58.21063 89 GLU A CA 1
ATOM 638 C C . GLU A 1 105 ? -0.23555 -10.74081 -14.86725 1.000 57.65652 89 GLU A C 1
ATOM 639 O O . GLU A 1 105 ? -1.16652 -10.24555 -14.22741 1.000 58.56861 89 GLU A O 1
ATOM 645 N N . TRP A 1 106 ? 0.78155 -10.00303 -15.30438 1.000 60.96964 90 TRP A N 1
ATOM 646 C CA . TRP A 1 106 ? 0.77272 -8.55998 -15.09472 1.000 60.54801 90 TRP A CA 1
ATOM 647 C C . TRP A 1 106 ? -0.40117 -7.90202 -15.81993 1.000 60.76666 90 TRP A C 1
ATOM 648 O O . TRP A 1 106 ? -1.08409 -7.03280 -15.26617 1.000 61.87132 90 TRP A O 1
ATOM 659 N N . ILE A 1 107 ? -0.63516 -8.27129 -17.08186 1.000 64.97579 91 ILE A N 1
ATOM 660 C CA . ILE A 1 107 ? -1.78606 -7.72332 -17.79804 1.000 63.80498 91 ILE A CA 1
ATOM 661 C C . ILE A 1 107 ? -3.07613 -8.03199 -17.05002 1.000 65.96058 91 ILE A C 1
ATOM 662 O O . ILE A 1 107 ? -3.86504 -7.13082 -16.73527 1.000 66.30589 91 ILE A O 1
ATOM 667 N N . GLN A 1 108 ? -3.27430 -9.31188 -16.70173 1.000 68.00315 92 GLN A N 1
ATOM 668 C CA . GLN A 1 108 ? -4.45738 -9.71657 -15.95768 1.000 69.40974 92 GLN A CA 1
ATOM 669 C C . GLN A 1 108 ? -4.59533 -8.84526 -14.72790 1.000 70.61789 92 GLN A C 1
ATOM 670 O O . GLN A 1 108 ? -5.69129 -8.36605 -14.41506 1.000 71.76233 92 GLN A O 1
ATOM 676 N N . ALA A 1 109 ? -3.47933 -8.57423 -14.05391 1.000 58.34527 93 ALA A N 1
ATOM 677 C CA . ALA A 1 109 ? -3.53429 -7.74894 -12.85911 1.000 59.68076 93 ALA A CA 1
ATOM 678 C C . ALA A 1 109 ? -4.07111 -6.34995 -13.16147 1.000 59.45261 93 ALA A C 1
ATOM 679 O O . ALA A 1 109 ? -4.92908 -5.84067 -12.43163 1.000 61.00407 93 ALA A O 1
ATOM 681 N N . CYS A 1 110 ? -3.61699 -5.72626 -14.25660 1.000 68.10411 94 CYS A N 1
ATOM 682 C CA . CYS A 1 110 ? -4.05281 -4.36428 -14.55794 1.000 67.71842 94 CYS A CA 1
ATOM 683 C C . CYS A 1 110 ? -5.53279 -4.30819 -14.91002 1.000 68.85915 94 CYS A C 1
ATOM 684 O O . CYS A 1 110 ? -6.22269 -3.33203 -14.57728 1.000 69.99188 94 CYS A O 1
ATOM 687 N N . ALA A 1 111 ? -6.02088 -5.32730 -15.62480 1.000 61.09966 95 ALA A N 1
ATOM 688 C CA . ALA A 1 111 ? -7.41886 -5.36323 -16.03185 1.000 61.49563 95 ALA A CA 1
ATOM 689 C C . ALA A 1 111 ? -8.35392 -5.38784 -14.82889 1.000 65.44560 95 ALA A C 1
ATOM 690 O O . ALA A 1 111 ? -9.44385 -4.79672 -14.87508 1.000 66.72759 95 ALA A O 1
ATOM 692 N N . LEU A 1 112 ? -7.92704 -6.02763 -13.72972 1.000 65.21753 96 LEU A N 1
ATOM 693 C CA . LEU A 1 112 ? -8.78012 -6.23125 -12.56371 1.000 66.41833 96 LEU A CA 1
ATOM 694 C C . LEU A 1 112 ? -8.61905 -5.18101 -11.47095 1.000 66.94729 96 LEU A C 1
ATOM 695 O O . LEU A 1 112 ? -9.44008 -5.16469 -10.55199 1.000 67.95803 96 LEU A O 1
ATOM 700 N N . VAL A 1 113 ? -7.63593 -4.27615 -11.58312 1.000 80.96576 97 VAL A N 1
ATOM 701 C CA . VAL A 1 113 ? -7.39485 -3.21295 -10.59936 1.000 82.10836 97 VAL A CA 1
ATOM 702 C C . VAL A 1 113 ? -8.66478 -2.43271 -10.23960 1.000 83.76458 97 VAL A C 1
ATOM 703 O O . VAL A 1 113 ? -8.80377 -1.92843 -9.11673 1.000 85.10270 97 VAL A O 1
ATOM 707 N N . LEU A 1 114 ? -9.60072 -2.31582 -11.16867 1.000 72.43885 98 LEU A N 1
ATOM 708 C CA . LEU A 1 114 ? -10.76763 -1.47663 -10.97293 1.000 73.11972 98 LEU A CA 1
ATOM 709 C C . LEU A 1 114 ? -12.00974 -2.23939 -10.54580 1.000 73.99209 98 LEU A C 1
ATOM 710 O O . LEU A 1 114 ? -13.06967 -1.61823 -10.40900 1.000 74.27297 98 LEU A O 1
ATOM 715 N N . ASP A 1 115 ? -11.92490 -3.56235 -10.35448 1.000 90.89831 99 ASP A N 1
ATOM 716 C CA . ASP A 1 115 ? -13.14800 -4.36120 -10.33135 1.000 90.48838 99 ASP A CA 1
ATOM 717 C C . ASP A 1 115 ? -13.92704 -4.23080 -9.02341 1.000 91.53979 99 ASP A C 1
ATOM 718 O O . ASP A 1 115 ? -15.16704 -4.21865 -9.03747 1.000 90.65242 99 ASP A O 1
ATOM 723 N N . ASP A 1 116 ? -13.23408 -4.13861 -7.89140 1.000 116.20160 100 ASP A N 1
ATOM 724 C CA . ASP A 1 116 ? -13.86111 -3.90623 -6.58949 1.000 116.22928 100 ASP A CA 1
ATOM 725 C C . ASP A 1 116 ? -13.83096 -2.43014 -6.21784 1.000 116.90481 100 ASP A C 1
ATOM 726 O O . ASP A 1 116 ? -13.65996 -2.05589 -5.05692 1.000 117.45539 100 ASP A O 1
ATOM 731 N N . ILE A 1 117 ? -14.00781 -1.56336 -7.21205 1.000 98.03967 101 ILE A N 1
ATOM 732 C CA . ILE A 1 117 ? -14.05065 -0.13029 -6.95239 1.000 98.26198 101 ILE A CA 1
ATOM 733 C C . ILE A 1 117 ? -15.36763 0.30901 -6.34256 1.000 97.57592 101 ILE A C 1
ATOM 734 O O . ILE A 1 117 ? -15.43552 1.38816 -5.74182 1.000 98.29836 101 ILE A O 1
ATOM 739 N N . MET A 1 118 ? -16.42071 -0.48990 -6.48741 1.000 102.89192 102 MET A N 1
ATOM 740 C CA . MET A 1 118 ? -17.69870 -0.13361 -5.90256 1.000 102.66502 102 MET A CA 1
ATOM 741 C C . MET A 1 118 ? -17.82482 -0.60225 -4.46045 1.000 104.05243 102 MET A C 1
ATOM 742 O O . MET A 1 118 ? -18.59678 -0.00398 -3.70163 1.000 104.14254 102 MET A O 1
ATOM 747 N N . ASP A 1 119 ? -17.07196 -1.64825 -4.06617 1.000 126.08176 103 ASP A N 1
ATOM 748 C CA . ASP A 1 119 ? -17.10009 -2.20592 -2.70904 1.000 126.33856 103 ASP A CA 1
ATOM 749 C C . ASP A 1 119 ? -16.02006 -1.63383 -1.78212 1.000 128.18468 103 ASP A C 1
ATOM 750 O O . ASP A 1 119 ? -16.16313 -1.74552 -0.55310 1.000 128.55628 103 ASP A O 1
ATOM 755 N N . HIS A 1 120 ? -14.94696 -1.02809 -2.33122 1.000 149.29468 104 HIS A N 1
ATOM 756 C CA . HIS A 1 120 ? -13.94092 -0.34201 -1.51634 1.000 150.16643 104 HIS A CA 1
ATOM 757 C C . HIS A 1 120 ? -14.23175 1.15107 -1.33471 1.000 150.59767 104 HIS A C 1
ATOM 758 O O . HIS A 1 120 ? -13.67472 1.77122 -0.41683 1.000 151.27231 104 HIS A O 1
ATOM 765 N N . SER A 1 121 ? -15.09664 1.74197 -2.16688 1.000 121.88861 105 SER A N 1
ATOM 766 C CA . SER A 1 121 ? -15.60150 3.08510 -1.87523 1.000 121.63455 105 SER A CA 1
ATOM 767 C C . SER A 1 121 ? -16.55455 3.09650 -0.67527 1.000 121.49105 105 SER A C 1
ATOM 768 O O . SER A 1 121 ? -16.67646 4.13067 0.00148 1.000 122.15948 105 SER A O 1
ATOM 771 N N . HIS A 1 122 ? -17.20670 1.95864 -0.39203 1.000 135.47458 106 HIS A N 1
ATOM 772 C CA . HIS A 1 122 ? -18.06578 1.73002 0.77098 1.000 134.68833 106 HIS A CA 1
ATOM 773 C C . HIS A 1 122 ? -17.25984 1.64724 2.07304 1.000 135.28509 106 HIS A C 1
ATOM 774 O O . HIS A 1 122 ? -16.89299 0.54930 2.50832 1.000 134.71801 106 HIS A O 1
ATOM 781 N N . THR A 1 123 ? -16.97974 2.79435 2.70278 1.000 134.78993 107 THR A N 1
ATOM 782 C CA . THR A 1 123 ? -16.23879 2.78756 3.95882 1.000 134.67436 107 THR A CA 1
ATOM 783 C C . THR A 1 123 ? -17.24686 2.68195 5.09880 1.000 135.02957 107 THR A C 1
ATOM 784 O O . THR A 1 123 ? -17.04484 3.25819 6.18067 1.000 135.59536 107 THR A O 1
ATOM 788 N N . ARG A 1 124 ? -18.35092 2.02801 4.80090 1.000 180.92100 108 ARG A N 1
ATOM 789 C CA . ARG A 1 124 ? -19.44098 1.89636 5.73588 1.000 182.40821 108 ARG A CA 1
ATOM 790 C C . ARG A 1 124 ? -19.71416 0.45847 6.02921 1.000 182.49652 108 ARG A C 1
ATOM 791 O O . ARG A 1 124 ? -19.22827 -0.09036 6.99837 1.000 184.19853 108 ARG A O 1
ATOM 799 N N . ARG A 1 125 ? -20.54320 -0.13763 5.19032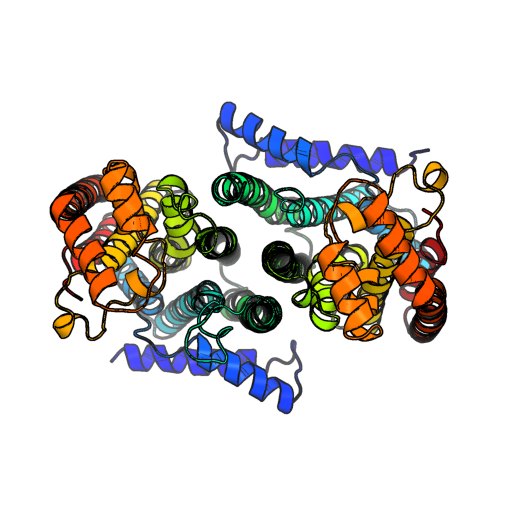 1.000 157.43945 109 ARG A N 1
ATOM 800 C CA . ARG A 1 125 ? -20.90837 -1.52556 5.32163 1.000 157.07457 109 ARG A CA 1
ATOM 801 C C . ARG A 1 125 ? -20.95937 -2.05989 3.91476 1.000 153.89471 109 ARG A C 1
ATOM 802 O O . ARG A 1 125 ? -20.25446 -2.99506 3.56401 1.000 152.58141 109 ARG A O 1
ATOM 810 N N . GLY A 1 126 ? -21.81326 -1.42098 3.12457 1.000 119.56336 110 GLY A N 1
ATOM 811 C CA . GLY A 1 126 ? -22.06723 -1.73827 1.73663 1.000 117.65216 110 GLY A CA 1
ATOM 812 C C . GLY A 1 126 ? -23.26211 -0.88522 1.36337 1.000 117.04983 110 GLY A C 1
ATOM 813 O O . GLY A 1 126 ? -24.29815 -1.37919 0.95944 1.000 116.11314 110 GLY A O 1
ATOM 814 N N . HIS A 1 127 ? -23.09196 0.41779 1.49407 1.000 162.40531 111 HIS A N 1
ATOM 815 C CA . HIS A 1 127 ? -24.14184 1.39285 1.24579 1.000 163.41786 111 HIS A CA 1
ATOM 816 C C . HIS A 1 127 ? -23.68067 2.36955 0.17258 1.000 164.15090 111 HIS A C 1
ATOM 817 O O . HIS A 1 127 ? -22.47465 2.51635 -0.06240 1.000 165.19773 111 HIS A O 1
ATOM 824 N N . PRO A 1 128 ? -24.61656 3.05350 -0.50462 1.000 162.56746 112 PRO A N 1
ATOM 825 C CA . PRO A 1 128 ? -24.21739 4.12623 -1.43386 1.000 162.59783 112 PRO A CA 1
ATOM 826 C C . PRO A 1 128 ? -23.18431 5.07625 -0.82304 1.000 163.71438 112 PRO A C 1
ATOM 827 O O . PRO A 1 128 ? -23.13534 5.30553 0.39191 1.000 164.19649 112 PRO A O 1
ATOM 831 N N . CYS A 1 129 ? -22.34920 5.62594 -1.70613 1.000 166.22336 113 CYS A N 1
ATOM 832 C CA . CYS A 1 129 ? -21.13413 6.37587 -1.39326 1.000 167.19014 113 CYS A CA 1
ATOM 833 C C . CYS A 1 129 ? -21.07094 7.63666 -2.24755 1.000 166.68166 113 CYS A C 1
ATOM 834 O O . CYS A 1 129 ? -21.53183 8.71681 -1.84683 1.000 166.94331 113 CYS A O 1
ATOM 837 N N . TRP A 1 130 ? -20.46991 7.45631 -3.42948 1.000 126.49596 114 TRP A N 1
ATOM 838 C CA . TRP A 1 130 ? -20.41675 8.36503 -4.56970 1.000 125.67035 114 TRP A CA 1
ATOM 839 C C . TRP A 1 130 ? -19.42262 9.49696 -4.39392 1.000 127.05175 114 TRP A C 1
ATOM 840 O O . TRP A 1 130 ? -18.64155 9.78065 -5.30695 1.000 127.85472 114 TRP A O 1
ATOM 851 N N . PHE A 1 131 ? -19.48759 10.20523 -3.26809 1.000 127.39168 115 PHE A N 1
ATOM 852 C CA . PHE A 1 131 ? -18.52347 11.27416 -3.08030 1.000 128.67449 115 PHE A CA 1
ATOM 853 C C . PHE A 1 131 ? -17.13155 10.69906 -2.81410 1.000 129.56840 115 PHE A C 1
ATOM 854 O O . PHE A 1 131 ? -16.14247 11.18481 -3.37818 1.000 131.75398 115 PHE A O 1
ATOM 862 N N . ARG A 1 132 ? -17.04872 9.59423 -2.06684 1.000 125.12005 116 ARG A N 1
ATOM 863 C CA . ARG A 1 132 ? -15.76881 8.93914 -1.80963 1.000 125.17378 116 ARG A CA 1
ATOM 864 C C . ARG A 1 132 ? -15.28386 8.07480 -2.96540 1.000 124.54677 116 ARG A C 1
ATOM 865 O O . ARG A 1 132 ? -14.23094 7.44271 -2.82420 1.000 124.98050 116 ARG A O 1
ATOM 873 N N . LEU A 1 133 ? -16.01481 8.02162 -4.09942 1.000 93.72833 117 LEU A N 1
ATOM 874 C CA . LEU A 1 133 ? -15.73287 7.11532 -5.21919 1.000 91.89986 117 LEU A CA 1
ATOM 875 C C . LEU A 1 133 ? -14.56977 7.57397 -6.10225 1.000 92.02001 117 LEU A C 1
ATOM 876 O O . LEU A 1 133 ? -13.70186 6.75679 -6.42901 1.000 91.84835 117 LEU A O 1
ATOM 881 N N . PRO A 1 134 ? -14.50061 8.84287 -6.52555 1.000 64.90456 118 PRO A N 1
ATOM 882 C CA . PRO A 1 134 ? -13.33652 9.25353 -7.33459 1.000 66.59193 118 PRO A CA 1
ATOM 883 C C . PRO A 1 134 ? -12.00556 9.16155 -6.60251 1.000 68.21813 118 PRO A C 1
ATOM 884 O O . PRO A 1 134 ? -10.99357 8.84728 -7.23839 1.000 68.54918 118 PRO A O 1
ATOM 888 N N . LYS A 1 135 ? -11.96559 9.45386 -5.29358 1.000 79.58187 119 LYS A N 1
ATOM 889 C CA . LYS A 1 135 ? -10.73965 9.24590 -4.51847 1.000 79.83225 119 LYS A CA 1
ATOM 890 C C . LYS A 1 135 ? -10.33582 7.77684 -4.53711 1.000 79.21825 119 LYS A C 1
ATOM 891 O O . LYS A 1 135 ? -9.15885 7.44966 -4.71997 1.000 80.19485 119 LYS A O 1
ATOM 897 N N . VAL A 1 136 ? -11.30094 6.87701 -4.31193 1.000 75.39465 120 VAL A N 1
ATOM 898 C CA . VAL A 1 136 ? -11.04010 5.43496 -4.39658 1.000 74.07813 120 VAL A CA 1
ATOM 899 C C . VAL A 1 136 ? -10.53509 5.04757 -5.78047 1.000 74.31360 120 VAL A C 1
ATOM 900 O O . VAL A 1 136 ? -9.55117 4.30542 -5.91325 1.000 74.18280 120 VAL A O 1
ATOM 904 N N . GLY A 1 137 ? -11.22499 5.51640 -6.82961 1.000 62.93167 121 GLY A N 1
ATOM 905 C CA . GLY A 1 137 ? -10.81096 5.19903 -8.18351 1.000 62.48666 121 GLY A CA 1
ATOM 906 C C . GLY A 1 137 ? -9.42289 5.70679 -8.53157 1.000 63.71056 121 GLY A C 1
ATOM 907 O O . GLY A 1 137 ? -8.64594 5.00954 -9.18637 1.000 63.35358 121 GLY A O 1
ATOM 908 N N . MET A 1 138 ? -9.08176 6.91685 -8.08384 1.000 74.30313 122 MET A N 1
ATOM 909 C CA . MET A 1 138 ? -7.75969 7.45963 -8.37491 1.000 74.63242 122 MET A CA 1
ATOM 910 C C . MET A 1 138 ? -6.65782 6.54862 -7.84665 1.000 73.60675 122 MET A C 1
ATOM 911 O O . MET A 1 138 ? -5.66581 6.30734 -8.54355 1.000 73.30224 122 MET A O 1
ATOM 916 N N . ILE A 1 139 ? -6.81693 6.03293 -6.61953 1.000 72.17236 123 ILE A N 1
ATOM 917 C CA . ILE A 1 139 ? -5.84707 5.08795 -6.07026 1.000 70.96695 123 ILE A CA 1
ATOM 918 C C . ILE A 1 139 ? -5.72817 3.88072 -6.97497 1.000 69.78395 123 ILE A C 1
ATOM 919 O O . ILE A 1 139 ? -4.62720 3.47250 -7.35183 1.000 68.79428 123 ILE A O 1
ATOM 924 N N . ALA A 1 140 ? -6.86723 3.29077 -7.33588 1.000 66.55475 124 ALA A N 1
ATOM 925 C CA . ALA A 1 140 ? -6.85033 2.08357 -8.15060 1.000 65.13507 124 ALA A CA 1
ATOM 926 C C . ALA A 1 140 ? -6.21824 2.35518 -9.50463 1.000 64.97765 124 ALA A C 1
ATOM 927 O O . ALA A 1 140 ? -5.30131 1.64496 -9.93342 1.000 63.44410 124 ALA A O 1
ATOM 929 N N . ILE A 1 141 ? -6.67208 3.41507 -10.16990 1.000 71.78619 125 ILE A N 1
ATOM 930 C CA . ILE A 1 141 ? -6.12998 3.78270 -11.47397 1.000 70.34392 125 ILE A CA 1
ATOM 931 C C . ILE A 1 141 ? -4.62297 3.90454 -11.39293 1.000 68.91686 125 ILE A C 1
ATOM 932 O O . ILE A 1 141 ? -3.89000 3.38225 -12.24277 1.000 66.59788 125 ILE A O 1
ATOM 937 N N . ASN A 1 142 ? -4.13494 4.54173 -10.33006 1.000 74.27891 126 ASN A N 1
ATOM 938 C CA . ASN A 1 142 ? -2.71891 4.82258 -10.24906 1.000 73.68138 126 ASN A CA 1
ATOM 939 C C . ASN A 1 142 ? -1.90808 3.58857 -9.88573 1.000 72.39390 126 ASN A C 1
ATOM 940 O O . ASN A 1 142 ? -0.71707 3.52736 -10.18866 1.000 70.92745 126 ASN A O 1
ATOM 945 N N . ASP A 1 143 ? -2.50222 2.63882 -9.16453 1.000 80.46047 127 ASP A N 1
ATOM 946 C CA . ASP A 1 143 ? -1.86938 1.33578 -8.98619 1.000 78.75380 127 ASP A CA 1
ATOM 947 C C . ASP A 1 143 ? -1.69041 0.61945 -10.31102 1.000 76.59735 127 ASP A C 1
ATOM 948 O O . ASP A 1 143 ? -0.59445 0.14524 -10.63085 1.000 74.45440 127 ASP A O 1
ATOM 953 N N . GLY A 1 144 ? -2.77239 0.49639 -11.08404 1.000 81.79653 128 GLY A N 1
ATOM 954 C CA . GLY A 1 144 ? -2.67241 -0.17193 -12.36987 1.000 79.96030 128 GLY A CA 1
ATOM 955 C C . GLY A 1 144 ? -1.75328 0.54974 -13.33400 1.000 78.17719 128 GLY A C 1
ATOM 956 O O . GLY A 1 144 ? -1.12832 -0.07154 -14.19883 1.000 76.73217 128 GLY A O 1
ATOM 957 N N . LEU A 1 145 ? -1.67013 1.86275 -13.21331 1.000 68.17124 129 LEU A N 1
ATOM 958 C CA . LEU A 1 145 ? -0.72401 2.60845 -14.01645 1.000 66.70262 129 LEU A CA 1
ATOM 959 C C . LEU A 1 145 ? 0.70293 2.18836 -13.68828 1.000 66.17195 129 LEU A C 1
ATOM 960 O O . LEU A 1 145 ? 1.53896 2.07705 -14.58722 1.000 64.91720 129 LEU A O 1
ATOM 965 N N . ILE A 1 146 ? 1.00084 1.95663 -12.40221 1.000 73.35373 130 ILE A N 1
ATOM 966 C CA . ILE A 1 146 ? 2.32477 1.48857 -11.97604 1.000 72.49727 130 ILE A CA 1
ATOM 967 C C . ILE A 1 146 ? 2.62663 0.11640 -12.55470 1.000 70.99758 130 ILE A C 1
ATOM 968 O O . ILE A 1 146 ? 3.74862 -0.15084 -12.99859 1.000 69.85761 130 ILE A O 1
ATOM 973 N N . LEU A 1 147 ? 1.66252 -0.80146 -12.46753 1.000 74.15441 131 LEU A N 1
ATOM 974 C CA . LEU A 1 147 ? 1.88138 -2.14961 -12.97320 1.000 73.37044 131 LEU A CA 1
ATOM 975 C C . LEU A 1 147 ? 1.89445 -2.18398 -14.50419 1.000 72.48942 131 LEU A C 1
ATOM 976 O O . LEU A 1 147 ? 2.58237 -3.02220 -15.11296 1.000 71.74390 131 LEU A O 1
ATOM 981 N N . ARG A 1 148 ? 1.12458 -1.30504 -15.15143 1.000 89.28743 132 ARG A N 1
ATOM 982 C CA . ARG A 1 148 ? 1.12665 -1.29638 -16.60243 1.000 86.96196 132 ARG A CA 1
ATOM 983 C C . ARG A 1 148 ? 2.49371 -0.93868 -17.18146 1.000 86.36547 132 ARG A C 1
ATOM 984 O O . ARG A 1 148 ? 2.78772 -1.33199 -18.32535 1.000 85.31010 132 ARG A O 1
ATOM 992 N N . ASN A 1 149 ? 3.33977 -0.21760 -16.43359 1.000 84.89227 133 ASN A N 1
ATOM 993 C CA . ASN A 1 149 ? 4.64584 0.19912 -16.94663 1.000 84.10020 133 ASN A CA 1
ATOM 994 C C . ASN A 1 149 ? 5.73171 -0.84497 -16.76634 1.000 83.28154 133 ASN A C 1
ATOM 995 O O . ASN A 1 149 ? 6.86275 -0.61621 -17.20834 1.000 82.61659 133 ASN A O 1
ATOM 1000 N N . HIS A 1 150 ? 5.39654 -2.00580 -16.21107 1.000 76.48684 134 HIS A N 1
ATOM 1001 C CA . HIS A 1 150 ? 6.35041 -3.08886 -16.01577 1.000 76.14373 134 HIS A CA 1
ATOM 1002 C C . HIS A 1 150 ? 6.45736 -3.97117 -17.26056 1.000 75.37990 134 HIS A C 1
ATOM 1003 O O . HIS A 1 150 ? 7.57034 -4.30940 -17.67743 1.000 75.77042 134 HIS A O 1
ATOM 1010 N N . VAL A 1 151 ? 5.32335 -4.26219 -17.91854 1.000 92.69169 135 VAL A N 1
ATOM 1011 C CA . VAL A 1 151 ? 5.33730 -5.14947 -19.08633 1.000 91.99576 135 VAL A CA 1
ATOM 1012 C C . VAL A 1 151 ? 6.29940 -4.68584 -20.17240 1.000 90.82149 135 VAL A C 1
ATOM 1013 O O . VAL A 1 151 ? 7.07433 -5.51606 -20.67317 1.000 90.42523 135 VAL A O 1
ATOM 1017 N N . PRO A 1 152 ? 6.29457 -3.41294 -20.59870 1.000 83.55179 136 PRO A N 1
ATOM 1018 C CA . PRO A 1 152 ? 7.33167 -2.99629 -21.55075 1.000 82.84544 136 PRO A CA 1
ATOM 1019 C C . PRO A 1 152 ? 8.74062 -3.22934 -21.02363 1.000 83.22278 136 PRO A C 1
ATOM 1020 O O . PRO A 1 152 ? 9.61060 -3.66962 -21.78949 1.000 82.76507 136 PRO A O 1
ATOM 1024 N N . ARG A 1 153 ? 8.98459 -2.98606 -19.72568 1.000 69.38460 137 ARG A N 1
ATOM 1025 C CA . ARG A 1 153 ? 10.32654 -3.19709 -19.18857 1.000 69.48917 137 ARG A CA 1
ATOM 1026 C C . ARG A 1 153 ? 10.69336 -4.68012 -19.15620 1.000 69.92388 137 ARG A C 1
ATOM 1027 O O . ARG A 1 153 ? 11.83533 -5.04933 -19.46606 1.000 70.65858 137 ARG A O 1
ATOM 1035 N N . ILE A 1 154 ? 9.74324 -5.54492 -18.78204 1.000 74.36128 138 ILE A N 1
ATOM 1036 C CA . ILE A 1 154 ? 9.98507 -6.99095 -18.78068 1.000 74.78234 138 ILE A CA 1
ATOM 1037 C C . ILE A 1 154 ? 10.28507 -7.48232 -20.19055 1.000 74.54108 138 ILE A C 1
ATOM 1038 O O . ILE A 1 154 ? 11.28700 -8.17850 -20.42634 1.000 74.96363 138 ILE A O 1
ATOM 1043 N N . LEU A 1 155 ? 9.39815 -7.15744 -21.14167 1.000 67.56737 139 LEU A N 1
ATOM 1044 C CA . LEU A 1 155 ? 9.61017 -7.58379 -22.51756 1.000 67.42855 139 LEU A CA 1
ATOM 1045 C C . LEU A 1 155 ? 10.92125 -7.05708 -23.08363 1.000 68.73967 139 LEU A C 1
ATOM 1046 O O . LEU A 1 155 ? 11.59420 -7.76434 -23.84243 1.000 69.69535 139 LEU A O 1
ATOM 1051 N N . ARG A 1 156 ? 11.27739 -5.80006 -22.78791 1.000 84.46223 140 ARG A N 1
ATOM 1052 C CA . ARG A 1 156 ? 12.55147 -5.27833 -23.28998 1.000 85.03168 140 ARG A CA 1
ATOM 1053 C C . ARG A 1 156 ? 13.73236 -6.01332 -22.65775 1.000 86.76034 140 ARG A C 1
ATOM 1054 O O . ARG A 1 156 ? 14.62633 -6.49559 -23.36459 1.000 88.83564 140 ARG A O 1
ATOM 1062 N N . THR A 1 157 ? 13.72328 -6.15700 -21.32471 1.000 77.31623 141 THR A N 1
ATOM 1063 C CA . THR A 1 157 ? 14.86118 -6.77897 -20.65252 1.000 79.45979 141 THR A CA 1
ATOM 1064 C C . THR A 1 157 ? 15.14604 -8.16214 -21.22817 1.000 80.34673 141 THR A C 1
ATOM 1065 O O . THR A 1 157 ? 16.30901 -8.51834 -21.47604 1.000 82.47863 141 THR A O 1
ATOM 1069 N N . HIS A 1 158 ? 14.09096 -8.91509 -21.54304 1.000 90.98016 142 HIS A N 1
ATOM 1070 C CA . HIS A 1 158 ? 14.22681 -10.33218 -21.83170 1.000 91.68598 142 HIS A CA 1
ATOM 1071 C C . HIS A 1 158 ? 14.00983 -10.68050 -23.29563 1.000 90.50570 142 HIS A C 1
ATOM 1072 O O . HIS A 1 158 ? 14.23571 -11.83062 -23.67934 1.000 91.47331 142 HIS A O 1
ATOM 1079 N N . PHE A 1 159 ? 13.65599 -9.72166 -24.13587 1.000 80.73703 143 PHE A N 1
ATOM 1080 C CA . PHE A 1 159 ? 13.39501 -10.04496 -25.52781 1.000 80.59299 143 PHE A CA 1
ATOM 1081 C C . PHE A 1 159 ? 13.87618 -9.00625 -26.52803 1.000 81.79079 143 PHE A C 1
ATOM 1082 O O . PHE A 1 159 ? 13.81320 -9.28053 -27.73197 1.000 82.80882 143 PHE A O 1
ATOM 1090 N N . GLN A 1 160 ? 14.45629 -7.88621 -26.07827 1.000 95.87451 144 GLN A N 1
ATOM 1091 C CA . GLN A 1 160 ? 14.93346 -6.79147 -26.92651 1.000 96.72639 144 GLN A CA 1
ATOM 1092 C C . GLN A 1 160 ? 15.67846 -7.26286 -28.17236 1.000 98.51284 144 GLN A C 1
ATOM 1093 O O . GLN A 1 160 ? 15.57958 -6.66510 -29.25451 1.000 97.63758 144 GLN A O 1
ATOM 1099 N N . THR A 1 161 ? 16.34932 -8.39490 -28.03307 1.000 105.81280 145 THR A N 1
ATOM 1100 C CA . THR A 1 161 ? 17.30131 -8.87025 -29.00991 1.000 107.97275 145 THR A CA 1
ATOM 1101 C C . THR A 1 161 ? 16.72923 -9.89741 -29.97269 1.000 107.54949 145 THR A C 1
ATOM 1102 O O . THR A 1 161 ? 17.35424 -10.16673 -31.00260 1.000 109.30377 145 THR A O 1
ATOM 1106 N N . GLU A 1 162 ? 15.57014 -10.47120 -29.66861 1.000 104.80969 146 GLU A N 1
ATOM 1107 C CA . GLU A 1 162 ? 15.06305 -11.57233 -30.47437 1.000 104.86268 146 GLU A CA 1
ATOM 1108 C C . GLU A 1 162 ? 14.53717 -11.12259 -31.83750 1.000 103.78552 146 GLU A C 1
ATOM 1109 O O . GLU A 1 162 ? 14.22532 -9.94661 -32.07279 1.000 101.62057 146 GLU A O 1
ATOM 1115 N N . HIS A 1 163 ? 14.43009 -12.11379 -32.73227 1.000 121.70749 147 HIS A N 1
ATOM 1116 C CA . HIS A 1 163 ? 13.78417 -11.92702 -34.02734 1.000 121.67453 147 HIS A CA 1
ATOM 1117 C C . HIS A 1 163 ? 12.40223 -11.31682 -33.85955 1.000 119.05979 147 HIS A C 1
ATOM 1118 O O . HIS A 1 163 ? 12.06738 -10.30993 -34.49180 1.000 119.27119 147 HIS A O 1
ATOM 1125 N N . TYR A 1 164 ? 11.60312 -11.90252 -32.97544 1.000 87.30796 148 TYR A N 1
ATOM 1126 C CA . TYR A 1 164 ? 10.18615 -11.60531 -32.83458 1.000 85.34114 148 TYR A CA 1
ATOM 1127 C C . TYR A 1 164 ? 9.88224 -10.46805 -31.86386 1.000 84.03868 148 TYR A C 1
ATOM 1128 O O . TYR A 1 164 ? 8.71925 -10.30282 -31.49295 1.000 84.06350 148 TYR A O 1
ATOM 1137 N N . TYR A 1 165 ? 10.88431 -9.71706 -31.39700 1.000 82.37429 149 TYR A N 1
ATOM 1138 C CA . TYR A 1 165 ? 10.64137 -8.77077 -30.30023 1.000 81.34080 149 TYR A CA 1
ATOM 1139 C C . TYR A 1 165 ? 9.55751 -7.75572 -30.64152 1.000 81.10971 149 TYR A C 1
ATOM 1140 O O . TYR A 1 165 ? 8.68351 -7.46642 -29.80963 1.000 79.77871 149 TYR A O 1
ATOM 1149 N N . LEU A 1 166 ? 9.62163 -7.17401 -31.85266 1.000 88.50471 150 LEU A N 1
ATOM 1150 C CA . LEU A 1 166 ? 8.60777 -6.19699 -32.26094 1.000 88.12033 150 LEU A CA 1
ATOM 1151 C C . LEU A 1 166 ? 7.23270 -6.83885 -32.35784 1.000 87.13687 150 LEU A C 1
ATOM 1152 O O . LEU A 1 166 ? 6.22475 -6.22464 -31.99304 1.000 86.45363 150 LEU A O 1
ATOM 1157 N N . GLN A 1 167 ? 7.17357 -8.07996 -32.82755 1.000 88.97692 151 GLN A N 1
ATOM 1158 C CA . GLN A 1 167 ? 5.90849 -8.78580 -32.80844 1.000 88.59265 151 GLN A CA 1
ATOM 1159 C C . GLN A 1 167 ? 5.34141 -8.90140 -31.39944 1.000 88.01382 151 GLN A C 1
ATOM 1160 O O . GLN A 1 167 ? 4.12341 -8.84021 -31.21751 1.000 87.57856 151 GLN A O 1
ATOM 1166 N N . LEU A 1 168 ? 6.20434 -9.08826 -30.39136 1.000 79.47490 152 LEU A N 1
ATOM 1167 C CA . LEU A 1 168 ? 5.75628 -9.11788 -28.99837 1.000 78.30681 152 LEU A CA 1
ATOM 1168 C C . LEU A 1 168 ? 5.25442 -7.75770 -28.52371 1.000 77.09057 152 LEU A C 1
ATOM 1169 O O . LEU A 1 168 ? 4.23739 -7.67642 -27.83278 1.000 76.56206 152 LEU A O 1
ATOM 1174 N N . VAL A 1 169 ? 5.97456 -6.67887 -28.83994 1.000 81.50795 153 VAL A N 1
ATOM 1175 C CA . VAL A 1 169 ? 5.52269 -5.36171 -28.40027 1.000 80.73154 153 VAL A CA 1
ATOM 1176 C C . VAL A 1 169 ? 4.18276 -5.03470 -29.03741 1.000 80.79824 153 VAL A C 1
ATOM 1177 O O . VAL A 1 169 ? 3.29280 -4.47044 -28.38658 1.000 80.74604 153 VAL A O 1
ATOM 1181 N N . ASP A 1 170 ? 4.00978 -5.38898 -30.31233 1.000 78.79646 154 ASP A N 1
ATOM 1182 C CA . ASP A 1 170 ? 2.70082 -5.24698 -30.95043 1.000 78.29240 154 ASP A CA 1
ATOM 1183 C C . ASP A 1 170 ? 1.63369 -6.04267 -30.20428 1.000 77.25318 154 ASP A C 1
ATOM 1184 O O . ASP A 1 170 ? 0.57774 -5.50446 -29.84546 1.000 76.23217 154 ASP A O 1
ATOM 1189 N N . LEU A 1 171 ? 1.89353 -7.33565 -29.98497 1.000 61.32536 155 LEU A N 1
ATOM 1190 C CA . LEU A 1 171 ? 0.91640 -8.21339 -29.35380 1.000 60.82947 155 LEU A CA 1
ATOM 1191 C C . LEU A 1 171 ? 0.45240 -7.67401 -28.01095 1.000 61.13186 155 LEU A C 1
ATOM 1192 O O . LEU A 1 171 ? -0.74961 -7.65280 -27.72601 1.000 61.39167 155 LEU A O 1
ATOM 1197 N N . PHE A 1 172 ? 1.38942 -7.23492 -27.16501 1.000 68.78424 156 PHE A N 1
ATOM 1198 C CA . PHE A 1 172 ? 0.99742 -6.72557 -25.86015 1.000 68.01601 156 PHE A CA 1
ATOM 1199 C C . PHE A 1 172 ? 0.32658 -5.37351 -25.96150 1.000 67.59507 156 PHE A C 1
ATOM 1200 O O . PHE A 1 172 ? -0.58842 -5.10422 -25.18461 1.000 68.21281 156 PHE A O 1
ATOM 1208 N N . HIS A 1 173 ? 0.74873 -4.50878 -26.89769 1.000 73.29673 157 HIS A N 1
ATOM 1209 C CA . HIS A 1 173 ? 0.04789 -3.23474 -27.07002 1.000 72.62110 157 HIS A CA 1
ATOM 1210 C C . HIS A 1 173 ? -1.39712 -3.47168 -27.51503 1.000 71.89136 157 HIS A C 1
ATOM 1211 O O . HIS A 1 173 ? -2.31405 -2.74747 -27.10024 1.000 70.80033 157 HIS A O 1
ATOM 1218 N N . GLU A 1 174 ? -1.62221 -4.49185 -28.35580 1.000 61.20872 158 GLU A N 1
ATOM 1219 C CA . GLU A 1 174 ? -2.97822 -4.78880 -28.81779 1.000 60.44387 158 GLU A CA 1
ATOM 1220 C C . GLU A 1 174 ? -3.87932 -5.17042 -27.65574 1.000 60.83437 158 GLU A C 1
ATOM 1221 O O . GLU A 1 174 ? -4.96226 -4.59824 -27.47692 1.000 59.96729 158 GLU A O 1
ATOM 1227 N N . VAL A 1 175 ? -3.44647 -6.16328 -26.86548 1.000 56.39917 159 VAL A N 1
ATOM 1228 C CA . VAL A 1 175 ? -4.24258 -6.63892 -25.74441 1.000 56.20479 159 VAL A CA 1
ATOM 1229 C C . VAL A 1 175 ? -4.31350 -5.57765 -24.66366 1.000 56.45468 159 VAL A C 1
ATOM 1230 O O . VAL A 1 175 ? -5.38149 -5.32139 -24.10677 1.000 57.45261 159 VAL A O 1
ATOM 1234 N N . GLU A 1 176 ? -3.18444 -4.93471 -24.35876 1.000 73.25404 160 GLU A N 1
ATOM 1235 C CA . GLU A 1 176 ? -3.18835 -3.85348 -23.37902 1.000 74.22172 160 GLU A CA 1
ATOM 1236 C C . GLU A 1 176 ? -4.27122 -2.83943 -23.71831 1.000 73.91824 160 GLU A C 1
ATOM 1237 O O . GLU A 1 176 ? -5.07121 -2.45313 -22.85844 1.000 74.68427 160 GLU A O 1
ATOM 1243 N N . CYS A 1 177 ? -4.32911 -2.42273 -24.99241 1.000 68.45206 161 CYS A N 1
ATOM 1244 C CA . CYS A 1 177 ? -5.29197 -1.39971 -25.40770 1.000 67.76584 161 CYS A CA 1
ATOM 1245 C C . CYS A 1 177 ? -6.71104 -1.95956 -25.45663 1.000 66.75367 161 CYS A C 1
ATOM 1246 O O . CYS A 1 177 ? -7.67097 -1.26136 -25.12584 1.000 66.98863 161 CYS A O 1
ATOM 1249 N N . GLN A 1 178 ? -6.86117 -3.21364 -25.87434 1.000 58.75565 162 GLN A N 1
ATOM 1250 C CA . GLN A 1 178 ? -8.17224 -3.84248 -25.84925 1.000 59.18408 162 GLN A CA 1
ATOM 1251 C C . GLN A 1 178 ? -8.68532 -3.97708 -24.42524 1.000 61.52466 162 GLN A C 1
ATOM 1252 O O . GLN A 1 178 ? -9.87030 -3.73887 -24.15635 1.000 62.04947 162 GLN A O 1
ATOM 1258 N N . THR A 1 179 ? -7.80041 -4.36696 -23.50111 1.000 60.46259 163 THR A N 1
ATOM 1259 C CA . THR A 1 179 ? -8.12948 -4.42859 -22.07511 1.000 62.92325 163 THR A CA 1
ATOM 1260 C C . THR A 1 179 ? -8.58634 -3.06941 -21.54845 1.000 63.60911 163 THR A C 1
ATOM 1261 O O . THR A 1 179 ? -9.61436 -2.95912 -20.86452 1.000 65.70352 163 THR A O 1
ATOM 1265 N N . ILE A 1 180 ? -7.83420 -2.01957 -21.88267 1.000 66.64070 164 ILE A N 1
ATOM 1266 C CA . ILE A 1 180 ? -8.11707 -0.67942 -21.38000 1.000 67.96855 164 ILE A CA 1
ATOM 1267 C C . ILE A 1 180 ? -9.49899 -0.20536 -21.82117 1.000 67.14112 164 ILE A C 1
ATOM 1268 O O . ILE A 1 180 ? -10.22495 0.44590 -21.06136 1.000 69.24931 164 ILE A O 1
ATOM 1273 N N . ALA A 1 181 ? -9.86397 -0.48962 -23.06712 1.000 61.17279 165 ALA A N 1
ATOM 1274 C CA . ALA A 1 181 ? -11.17990 -0.11958 -23.56727 1.000 59.87410 165 ALA A CA 1
ATOM 1275 C C . ALA A 1 181 ? -12.27302 -0.81926 -22.78015 1.000 61.24219 165 ALA A C 1
ATOM 1276 O O . ALA A 1 181 ? -13.22897 -0.18104 -22.31734 1.000 61.98277 165 ALA A O 1
ATOM 1278 N N . GLY A 1 182 ? -12.13718 -2.13324 -22.60183 1.000 53.79258 166 GLY A N 1
ATOM 1279 C CA . GLY A 1 182 ? -13.16030 -2.86894 -21.88470 1.000 55.88013 166 GLY A CA 1
ATOM 1280 C C . GLY A 1 182 ? -13.38131 -2.34958 -20.47484 1.000 59.25133 166 GLY A C 1
ATOM 1281 O O . GLY A 1 182 ? -14.52730 -2.17034 -20.04393 1.000 60.03006 166 GLY A O 1
ATOM 1282 N N . GLN A 1 183 ? -12.29931 -2.06754 -19.73785 1.000 58.40118 167 GLN A N 1
ATOM 1283 C CA . GLN A 1 183 ? -12.53531 -1.57719 -18.38498 1.000 61.40823 167 GLN A CA 1
ATOM 1284 C C . GLN A 1 183 ? -13.18214 -0.20712 -18.41134 1.000 60.30809 167 GLN A C 1
ATOM 1285 O O . GLN A 1 183 ? -14.00815 0.10219 -17.54845 1.000 61.97503 167 GLN A O 1
ATOM 1291 N N . MET A 1 184 ? -12.84800 0.61561 -19.40252 1.000 62.41088 168 MET A N 1
ATOM 1292 C CA . MET A 1 184 ? -13.47084 1.93066 -19.49386 1.000 62.65733 168 MET A CA 1
ATOM 1293 C C . MET A 1 184 ? -14.96484 1.80777 -19.78190 1.000 61.45878 168 MET A C 1
ATOM 1294 O O . MET A 1 184 ? -15.78278 2.55800 -19.22811 1.000 62.40465 168 MET A O 1
ATOM 1299 N N . LEU A 1 185 ? -15.34292 0.87261 -20.65369 1.000 52.17550 169 LEU A N 1
ATOM 1300 C CA . LEU A 1 185 ? -16.76293 0.63672 -20.87970 1.000 51.71378 169 LEU A CA 1
ATOM 1301 C C . LEU A 1 185 ? -17.41106 0.02409 -19.64758 1.000 53.71548 169 LEU A C 1
ATOM 1302 O O . LEU A 1 185 ? -18.53704 0.37731 -19.28772 1.000 54.29158 169 LEU A O 1
ATOM 1307 N N . ASP A 1 186 ? -16.72220 -0.91684 -19.00533 1.000 56.82059 170 ASP A N 1
ATOM 1308 C CA . ASP A 1 186 ? -17.27033 -1.56449 -17.81820 1.000 58.83344 170 ASP A CA 1
ATOM 1309 C C . ASP A 1 186 ? -17.53426 -0.54120 -16.72745 1.000 60.49911 170 ASP A C 1
ATOM 1310 O O . ASP A 1 186 ? -18.60029 -0.53792 -16.09950 1.000 61.86633 170 ASP A O 1
ATOM 1315 N N . LEU A 1 187 ? -16.59916 0.39273 -16.57863 1.000 50.66252 171 LEU A N 1
ATOM 1316 C CA . LEU A 1 187 ? -16.74207 1.47097 -15.61289 1.000 52.48751 171 LEU A CA 1
ATOM 1317 C C . LEU A 1 187 ? -18.02297 2.24405 -15.92214 1.000 51.48769 171 LEU A C 1
ATOM 1318 O O . LEU A 1 187 ? -18.90099 2.36336 -15.06820 1.000 52.37379 171 LEU A O 1
ATOM 1323 N N . ILE A 1 188 ? -18.13085 2.76777 -17.14327 1.000 69.01100 172 ILE A N 1
ATOM 1324 C CA . ILE A 1 188 ? -19.33774 3.50382 -17.53949 1.000 68.36474 172 ILE A CA 1
ATOM 1325 C C . ILE A 1 188 ? -20.57585 2.69404 -17.21736 1.000 68.06388 172 ILE A C 1
ATOM 1326 O O . ILE A 1 188 ? -21.60981 3.23227 -16.80453 1.000 68.05098 172 ILE A O 1
ATOM 1331 N N . THR A 1 189 ? -20.50200 1.38498 -17.47204 1.000 63.31169 173 THR A N 1
ATOM 1332 C CA . THR A 1 189 ? -21.65311 0.50314 -17.34689 1.000 62.66871 173 THR A CA 1
ATOM 1333 C C . THR A 1 189 ? -21.97421 0.23553 -15.88384 1.000 63.61376 173 THR A C 1
ATOM 1334 O O . THR A 1 189 ? -23.13821 0.32676 -15.47291 1.000 63.11837 173 THR A O 1
ATOM 1338 N N . THR A 1 190 ? -20.95227 -0.04240 -15.07572 1.000 61.25604 174 THR A N 1
ATOM 1339 C CA . THR A 1 190 ? -21.21837 -0.32704 -13.67867 1.000 63.29822 174 THR A CA 1
ATOM 1340 C C . THR A 1 190 ? -21.78526 0.89120 -12.95098 1.000 64.10716 174 THR A C 1
ATOM 1341 O O . THR A 1 190 ? -22.69031 0.73951 -12.11699 1.000 64.17761 174 THR A O 1
ATOM 1345 N N . LEU A 1 191 ? -21.34210 2.10006 -13.32925 1.000 75.23928 175 LEU A N 1
ATOM 1346 C CA . LEU A 1 191 ? -21.84598 3.34226 -12.73957 1.000 75.56947 175 LEU A CA 1
ATOM 1347 C C . LEU A 1 191 ? -23.26292 3.64432 -13.20670 1.000 74.06008 175 LEU A C 1
ATOM 1348 O O . LEU A 1 191 ? -24.15793 3.88062 -12.39380 1.000 74.42689 175 LEU A O 1
ATOM 1353 N N . ALA A 1 192 ? -23.49086 3.62903 -14.52071 1.000 84.15864 176 ALA A N 1
ATOM 1354 C CA . ALA A 1 192 ? -24.82881 3.84306 -15.06382 1.000 83.30995 176 ALA A CA 1
ATOM 1355 C C . ALA A 1 192 ? -25.79596 2.72826 -14.69860 1.000 83.49637 176 ALA A C 1
ATOM 1356 O O . ALA A 1 192 ? -26.98194 2.84733 -14.99968 1.000 82.44468 176 ALA A O 1
ATOM 1358 N N . GLY A 1 193 ? -25.30712 1.61233 -14.15831 1.000 87.54396 177 GLY A N 1
ATOM 1359 C CA . GLY A 1 193 ? -26.20926 0.57754 -13.71711 1.000 87.15822 177 GLY A CA 1
ATOM 1360 C C . GLY A 1 193 ? -26.82229 0.83994 -12.36820 1.000 88.46831 177 GLY A C 1
ATOM 1361 O O . GLY A 1 193 ? -27.91036 0.32513 -12.09512 1.000 88.86301 177 GLY A O 1
ATOM 1362 N N . GLU A 1 194 ? -26.18323 1.67806 -11.53937 1.000 82.25904 178 GLU A N 1
ATOM 1363 C CA . GLU A 1 194 ? -26.76925 2.00244 -10.23747 1.000 82.89831 178 GLU A CA 1
ATOM 1364 C C . GLU A 1 194 ? -28.03214 2.84155 -10.40073 1.000 82.68912 178 GLU A C 1
ATOM 1365 O O . GLU A 1 194 ? -29.05420 2.58482 -9.75271 1.000 82.61503 178 GLU A O 1
ATOM 1371 N N . ILE A 1 195 ? -27.99699 3.77932 -11.33595 1.000 116.90740 179 ILE A N 1
ATOM 1372 C CA . ILE A 1 195 ? -29.07987 4.70238 -11.65322 1.000 117.31559 179 ILE A CA 1
ATOM 1373 C C . ILE A 1 195 ? -29.66487 4.19313 -12.96412 1.000 116.42635 179 ILE A C 1
ATOM 1374 O O . ILE A 1 195 ? -28.92683 4.10981 -13.95407 1.000 116.80821 179 ILE A O 1
ATOM 1379 N N . ASN A 1 196 ? -30.95591 3.82428 -12.99209 1.000 101.44288 180 ASN A N 1
ATOM 1380 C CA . ASN A 1 196 ? -31.56991 3.34605 -14.24601 1.000 99.76660 180 ASN A CA 1
ATOM 1381 C C . ASN A 1 196 ? -30.93105 2.00088 -14.65466 1.000 98.44659 180 ASN A C 1
ATOM 1382 O O . ASN A 1 196 ? -29.76504 1.94965 -15.04159 1.000 97.41052 180 ASN A O 1
ATOM 1387 N N . LEU A 1 197 ? -31.65619 0.88600 -14.51743 1.000 82.02165 181 LEU A N 1
ATOM 1388 C CA . LEU A 1 197 ? -31.09933 -0.44613 -14.80408 1.000 81.18040 181 LEU A CA 1
ATOM 1389 C C . LEU A 1 197 ? -31.02931 -0.79549 -16.28400 1.000 80.56830 181 LEU A C 1
ATOM 1390 O O . LEU A 1 197 ? -30.30740 -1.72667 -16.65974 1.000 80.94708 181 LEU A O 1
ATOM 1395 N N . SER A 1 198 ? -31.81719 -0.12860 -17.11919 1.000 90.50074 182 SER A N 1
ATOM 1396 C CA . SER A 1 198 ? -31.87917 -0.43693 -18.54612 1.000 89.95749 182 SER A CA 1
ATOM 1397 C C . SER A 1 198 ? -30.53711 -0.25026 -19.26811 1.000 88.54738 182 SER A C 1
ATOM 1398 O O . SER A 1 198 ? -30.44508 -0.43956 -20.48906 1.000 86.96468 182 SER A O 1
ATOM 1401 N N . SER A 1 199 ? -29.49410 0.12479 -18.51415 1.000 69.66922 183 SER A N 1
ATOM 1402 C CA . SER A 1 199 ? -28.17805 0.35950 -19.09114 1.000 68.61645 183 SER A CA 1
ATOM 1403 C C . SER A 1 199 ? -27.51718 -0.94168 -19.50981 1.000 68.76099 183 SER A C 1
ATOM 1404 O O . SER A 1 199 ? -26.83214 -0.99700 -20.54576 1.000 68.33606 183 SER A O 1
ATOM 1407 N N . TYR A 1 200 ? -27.75234 -2.00247 -18.74056 1.000 69.32753 184 TYR A N 1
ATOM 1408 C CA . TYR A 1 200 ? -27.26649 -3.34460 -19.05122 1.000 69.08124 184 TYR A CA 1
ATOM 1409 C C . TYR A 1 200 ? -27.98550 -3.90480 -20.28212 1.000 68.49123 184 TYR A C 1
ATOM 1410 O O . TYR A 1 200 ? -29.21152 -4.07266 -20.26914 1.000 68.74646 184 TYR A O 1
ATOM 1419 N N . SER A 1 201 ? -27.22648 -4.12115 -21.36704 1.000 68.55768 185 SER A N 1
ATOM 1420 C CA . SER A 1 201 ? -27.70949 -4.69739 -22.62192 1.000 67.88934 185 SER A CA 1
ATOM 1421 C C . SER A 1 201 ? -26.71059 -5.73163 -23.13563 1.000 68.22866 185 SER A C 1
ATOM 1422 O O . SER A 1 201 ? -25.52260 -5.71169 -22.79458 1.000 68.33423 185 SER A O 1
ATOM 1425 N N . LEU A 1 202 ? -27.18865 -6.60179 -24.02145 1.000 60.77143 186 LEU A N 1
ATOM 1426 C CA . LEU A 1 202 ? -26.37276 -7.71700 -24.49914 1.000 60.57072 186 LEU A CA 1
ATOM 1427 C C . LEU A 1 202 ? -25.20967 -7.23434 -25.35421 1.000 59.29430 186 LEU A C 1
ATOM 1428 O O . LEU A 1 202 ? -24.08673 -7.73043 -25.18604 1.000 58.96400 186 LEU A O 1
ATOM 1433 N N . PRO A 1 203 ? -25.41651 -6.28453 -26.28044 1.000 54.37598 187 PRO A N 1
ATOM 1434 C CA . PRO A 1 203 ? -24.25742 -5.77585 -27.01851 1.000 53.32979 187 PRO A CA 1
ATOM 1435 C C . PRO A 1 203 ? -23.21438 -5.13875 -26.10462 1.000 52.85788 187 PRO A C 1
ATOM 1436 O O . PRO A 1 203 ? -22.00539 -5.31795 -26.33052 1.000 52.49803 187 PRO A O 1
ATOM 1440 N N . VAL A 1 204 ? -23.64734 -4.40746 -25.06981 1.000 53.68579 188 VAL A N 1
ATOM 1441 C CA . VAL A 1 204 ? -22.67832 -3.84835 -24.13590 1.000 53.57136 188 VAL A CA 1
ATOM 1442 C C . VAL A 1 204 ? -22.01749 -4.96324 -23.34460 1.000 54.00654 188 VAL A C 1
ATOM 1443 O O . VAL A 1 204 ? -20.79950 -4.96834 -23.15555 1.000 54.33738 188 VAL A O 1
ATOM 1447 N N . TYR A 1 205 ? -22.80862 -5.93204 -22.87841 1.000 46.02373 189 TYR A N 1
ATOM 1448 C CA . TYR A 1 205 ? -22.22979 -7.08594 -22.20211 1.000 46.98921 189 TYR A CA 1
ATOM 1449 C C . TYR A 1 205 ? -21.18883 -7.78828 -23.07889 1.000 46.17965 189 TYR A C 1
ATOM 1450 O O . TYR A 1 205 ? -20.10690 -8.15329 -22.59476 1.000 46.61308 189 TYR A O 1
ATOM 1459 N N . GLN A 1 206 ? -21.50180 -8.00254 -24.36686 1.000 56.72219 190 GLN A N 1
ATOM 1460 C CA . GLN A 1 206 ? -20.56385 -8.71686 -25.22865 1.000 56.20133 190 GLN A CA 1
ATOM 1461 C C . GLN A 1 206 ? -19.28674 -7.93006 -25.44678 1.000 54.93545 190 GLN A C 1
ATOM 1462 O O . GLN A 1 206 ? -18.19581 -8.51221 -25.52159 1.000 54.88529 190 GLN A O 1
ATOM 1468 N N . GLN A 1 207 ? -19.39558 -6.60508 -25.54910 1.000 61.05287 191 GLN A N 1
ATOM 1469 C CA . GLN A 1 207 ? -18.20048 -5.81227 -25.78823 1.000 60.27786 191 GLN A CA 1
ATOM 1470 C C . GLN A 1 207 ? -17.28254 -5.85010 -24.58218 1.000 61.55555 191 GLN A C 1
ATOM 1471 O O . GLN A 1 207 ? -16.08656 -6.12627 -24.71406 1.000 62.15411 191 GLN A O 1
ATOM 1477 N N . ILE A 1 208 ? -17.83856 -5.62875 -23.39026 1.000 44.77571 192 ILE A N 1
ATOM 1478 C CA . ILE A 1 208 ? -17.04763 -5.70055 -22.16720 1.000 46.34120 192 ILE A CA 1
ATOM 1479 C C . ILE A 1 208 ? -16.35279 -7.05261 -22.07185 1.000 47.21280 192 ILE A C 1
ATOM 1480 O O . ILE A 1 208 ? -15.12281 -7.13673 -21.98178 1.000 47.42267 192 ILE A O 1
ATOM 1485 N N . THR A 1 209 ? -17.13692 -8.12753 -22.13163 1.000 49.08496 193 THR A N 1
ATOM 1486 C CA . THR A 1 209 ? -16.58008 -9.46557 -22.00129 1.000 50.39402 193 THR A CA 1
ATOM 1487 C C . THR A 1 209 ? -15.44307 -9.70793 -22.98018 1.000 49.63825 193 THR A C 1
ATOM 1488 O O . THR A 1 209 ? -14.42615 -10.31897 -22.61999 1.000 51.16115 193 THR A O 1
ATOM 1492 N N . LEU A 1 210 ? -15.59895 -9.22221 -24.22530 1.000 63.25134 194 LEU A N 1
ATOM 1493 C CA . LEU A 1 210 ? -14.60893 -9.44358 -25.28221 1.000 61.53389 194 LEU A CA 1
ATOM 1494 C C . LEU A 1 210 ? -13.34284 -8.62068 -25.07534 1.000 60.29831 194 LEU A C 1
ATOM 1495 O O . LEU A 1 210 ? -12.23891 -9.16980 -25.01616 1.000 60.64813 194 LEU A O 1
ATOM 1500 N N . SER A 1 211 ? -13.48669 -7.29564 -24.97867 1.000 60.26108 195 SER A N 1
ATOM 1501 C CA . SER A 1 211 ? -12.31959 -6.42377 -24.93582 1.000 60.17753 195 SER A CA 1
ATOM 1502 C C . SER A 1 211 ? -11.64565 -6.47153 -23.57778 1.000 62.60512 195 SER A C 1
ATOM 1503 O O . SER A 1 211 ? -10.40867 -6.53466 -23.50871 1.000 63.35508 195 SER A O 1
ATOM 1506 N N . LYS A 1 212 ? -12.42870 -6.45517 -22.48382 1.000 59.28803 196 LYS A N 1
ATOM 1507 C CA . LYS A 1 212 ? -11.80876 -6.45893 -21.15979 1.000 61.70070 196 LYS A CA 1
ATOM 1508 C C . LYS A 1 212 ? -11.13393 -7.79494 -20.84844 1.000 64.25446 196 LYS A C 1
ATOM 1509 O O . LYS A 1 212 ? -9.99596 -7.80996 -20.35739 1.000 65.45885 196 LYS A O 1
ATOM 1515 N N . THR A 1 213 ? -11.76505 -8.92695 -21.21320 1.000 68.56224 197 THR A N 1
ATOM 1516 C CA . THR A 1 213 ? -11.35023 -10.24088 -20.70887 1.000 71.16655 197 THR A CA 1
ATOM 1517 C C . THR A 1 213 ? -10.81129 -11.17220 -21.79362 1.000 69.39629 197 THR A C 1
ATOM 1518 O O . THR A 1 213 ? -9.69636 -11.69130 -21.64945 1.000 70.50452 197 THR A O 1
ATOM 1522 N N . SER A 1 214 ? -11.57627 -11.41837 -22.86960 1.000 64.53121 198 SER A N 1
ATOM 1523 C CA . SER A 1 214 ? -11.23036 -12.48563 -23.81333 1.000 63.69902 198 SER A CA 1
ATOM 1524 C C . SER A 1 214 ? -9.81432 -12.34093 -24.37030 1.000 62.27811 198 SER A C 1
ATOM 1525 O O . SER A 1 214 ? -9.17342 -13.34309 -24.72704 1.000 62.68943 198 SER A O 1
ATOM 1528 N N . TYR A 1 215 ? -9.33216 -11.10302 -24.48557 1.000 62.97732 199 TYR A N 1
ATOM 1529 C CA . TYR A 1 215 ? -8.06011 -10.86532 -25.14357 1.000 61.74490 199 TYR A CA 1
ATOM 1530 C C . TYR A 1 215 ? -6.90120 -11.33326 -24.28541 1.000 63.47347 199 TYR A C 1
ATOM 1531 O O . TYR A 1 215 ? -6.03027 -12.07647 -24.75720 1.000 64.31814 199 TYR A O 1
ATOM 1540 N N . TYR A 1 216 ? -6.85720 -10.89296 -23.02851 1.000 60.47265 200 TYR A N 1
ATOM 1541 C CA . TYR A 1 216 ? -5.71929 -11.27890 -22.19937 1.000 61.47725 200 TYR A CA 1
ATOM 1542 C C . TYR A 1 216 ? -5.79448 -12.73379 -21.77703 1.000 63.55294 200 TYR A C 1
ATOM 1543 O O . TYR A 1 216 ? -4.75156 -13.35786 -21.54183 1.000 64.21397 200 TYR A O 1
ATOM 1552 N N . SER A 1 217 ? -7.00255 -13.28562 -21.65795 1.000 58.34481 201 SER A N 1
ATOM 1553 C CA . SER A 1 217 ? -7.10873 -14.58746 -21.01565 1.000 61.04118 201 SER A CA 1
ATOM 1554 C C . SER A 1 217 ? -6.79982 -15.71272 -21.97537 1.000 61.01711 201 SER A C 1
ATOM 1555 O O . SER A 1 217 ? -6.11695 -16.66871 -21.60311 1.000 62.73622 201 SER A O 1
ATOM 1558 N N . PHE A 1 218 ? -7.31776 -15.63895 -23.19641 1.000 70.94210 202 PHE A N 1
ATOM 1559 C CA . PHE A 1 218 ? -7.18985 -16.75618 -24.12114 1.000 72.16426 202 PHE A CA 1
ATOM 1560 C C . PHE A 1 218 ? -6.34676 -16.44257 -25.33917 1.000 70.80809 202 PHE A C 1
ATOM 1561 O O . PHE A 1 218 ? -5.50084 -17.26376 -25.71994 1.000 72.57236 202 PHE A O 1
ATOM 1569 N N . TYR A 1 219 ? -6.55459 -15.29870 -25.98345 1.000 61.49885 203 TYR A N 1
ATOM 1570 C CA . TYR A 1 219 ? -5.71951 -14.99107 -27.13049 1.000 59.76198 203 TYR A CA 1
ATOM 1571 C C . TYR A 1 219 ? -4.27151 -14.86614 -26.70245 1.000 59.47992 203 TYR A C 1
ATOM 1572 O O . TYR A 1 219 ? -3.40958 -15.65035 -27.12923 1.000 60.41126 203 TYR A O 1
ATOM 1581 N N . LEU A 1 220 ? -4.00944 -13.92696 -25.78866 1.000 60.33644 204 LEU A N 1
ATOM 1582 C CA . LEU A 1 220 ? -2.64141 -13.53604 -25.44570 1.000 60.20017 204 LEU A CA 1
ATOM 1583 C C . LEU A 1 220 ? -1.75457 -14.69704 -25.01838 1.000 62.07868 204 LEU A C 1
ATOM 1584 O O . LEU A 1 220 ? -0.62255 -14.78229 -25.51931 1.000 62.08693 204 LEU A O 1
ATOM 1589 N N . PRO A 1 221 ? -2.18972 -15.63478 -24.13618 1.000 70.01133 205 PRO A N 1
ATOM 1590 C CA . PRO A 1 221 ? -1.30586 -16.74880 -23.76887 1.000 72.47138 205 PRO A CA 1
ATOM 1591 C C . PRO A 1 221 ? -0.82190 -17.54114 -24.97366 1.000 72.98458 205 PRO A C 1
ATOM 1592 O O . PRO A 1 221 ? 0.37908 -17.72333 -25.17257 1.000 72.86625 205 PRO A O 1
ATOM 1596 N N . VAL A 1 222 ? -1.76393 -18.03422 -25.77559 1.000 63.29760 206 VAL A N 1
ATOM 1597 C CA . VAL A 1 222 ? -1.40897 -18.83054 -26.93938 1.000 63.49563 206 VAL A CA 1
ATOM 1598 C C . VAL A 1 222 ? -0.53083 -18.01887 -27.88454 1.000 61.73469 206 VAL A C 1
ATOM 1599 O O . VAL A 1 222 ? 0.49013 -18.50411 -28.39238 1.000 61.93933 206 VAL A O 1
ATOM 1603 N N . ALA A 1 223 ? -0.88567 -16.75287 -28.08485 1.000 64.80063 207 ALA A N 1
ATOM 1604 C CA . ALA A 1 223 ? -0.12453 -15.89718 -28.98102 1.000 62.94232 207 ALA A CA 1
ATOM 1605 C C . ALA A 1 223 ? 1.30147 -15.71423 -28.50600 1.000 62.89500 207 ALA A C 1
ATOM 1606 O O . ALA A 1 223 ? 2.20952 -15.60354 -29.32799 1.000 63.51842 207 ALA A O 1
ATOM 1608 N N . CYS A 1 224 ? 1.51942 -15.62995 -27.19001 1.000 70.37667 208 CYS A N 1
ATOM 1609 C CA . CYS A 1 224 ? 2.88740 -15.58898 -26.66696 1.000 70.42409 208 CYS A CA 1
ATOM 1610 C C . CYS A 1 224 ? 3.63926 -16.88115 -26.97462 1.000 71.37474 208 CYS A C 1
ATOM 1611 O O . CYS A 1 224 ? 4.73629 -16.85241 -27.53558 1.000 71.29360 208 CYS A O 1
ATOM 1614 N N . ALA A 1 225 ? 3.06011 -18.03200 -26.63137 1.000 70.97162 209 ALA A N 1
ATOM 1615 C CA . ALA A 1 225 ? 3.71798 -19.28715 -26.96004 1.000 72.71668 209 ALA A CA 1
ATOM 1616 C C . ALA A 1 225 ? 3.99904 -19.34854 -28.44602 1.000 73.85787 209 ALA A C 1
ATOM 1617 O O . ALA A 1 225 ? 5.03099 -19.87376 -28.87385 1.000 75.39569 209 ALA A O 1
ATOM 1619 N N . LEU A 1 226 ? 3.13314 -18.74562 -29.24020 1.000 77.65751 210 LEU A N 1
ATOM 1620 C CA . LEU A 1 226 ? 3.27819 -18.88798 -30.66916 1.000 77.48287 210 LEU A CA 1
ATOM 1621 C C . LEU A 1 226 ? 4.40832 -18.00924 -31.20732 1.000 76.59628 210 LEU A C 1
ATOM 1622 O O . LEU A 1 226 ? 5.26830 -18.49252 -31.94916 1.000 77.62606 210 LEU A O 1
ATOM 1627 N N . VAL A 1 227 ? 4.44846 -16.72316 -30.82862 1.000 76.97821 211 VAL A N 1
ATOM 1628 C CA . VAL A 1 227 ? 5.44259 -15.81741 -31.41679 1.000 76.33269 211 VAL A CA 1
ATOM 1629 C C . VAL A 1 227 ? 6.84752 -16.21748 -30.99663 1.000 77.07377 211 VAL A C 1
ATOM 1630 O O . VAL A 1 227 ? 7.81058 -16.04378 -31.76063 1.000 77.52971 211 VAL A O 1
ATOM 1634 N N . MET A 1 228 ? 6.99341 -16.72421 -29.77451 1.000 98.41160 212 MET A N 1
ATOM 1635 C CA . MET A 1 228 ? 8.28633 -17.21025 -29.32033 1.000 99.53437 212 MET A CA 1
ATOM 1636 C C . MET A 1 228 ? 8.65821 -18.51047 -30.02601 1.000 100.92908 212 MET A C 1
ATOM 1637 O O . MET A 1 228 ? 9.84719 -18.76267 -30.28689 1.000 101.42105 212 MET A O 1
ATOM 1642 N N . LEU A 1 229 ? 7.64713 -19.30344 -30.40886 1.000 77.29370 213 LEU A N 1
ATOM 1643 C CA . LEU A 1 229 ? 7.81703 -20.49565 -31.22257 1.000 78.21698 213 LEU A CA 1
ATOM 1644 C C . LEU A 1 229 ? 8.19813 -20.13804 -32.65464 1.000 78.12358 213 LEU A C 1
ATOM 1645 O O . LEU A 1 229 ? 8.40406 -21.03326 -33.48842 1.000 79.18798 213 LEU A O 1
ATOM 1650 N N . GLY A 1 230 ? 8.29530 -18.83812 -32.94095 1.000 80.75736 214 GLY A N 1
ATOM 1651 C CA . GLY A 1 230 ? 8.75841 -18.35447 -34.22204 1.000 80.82889 214 GLY A CA 1
ATOM 1652 C C . GLY A 1 230 ? 7.66745 -18.42259 -35.25507 1.000 81.81181 214 GLY A C 1
ATOM 1653 O O . GLY A 1 230 ? 7.79141 -19.13484 -36.25490 1.000 83.35055 214 GLY A O 1
ATOM 1654 N N . GLU A 1 231 ? 6.58153 -17.70140 -35.01329 1.000 87.84628 215 GLU A N 1
ATOM 1655 C CA . GLU A 1 231 ? 5.41856 -17.76347 -35.88033 1.000 88.51934 215 GLU A CA 1
ATOM 1656 C C . GLU A 1 231 ? 4.91374 -16.34346 -36.07969 1.000 87.97514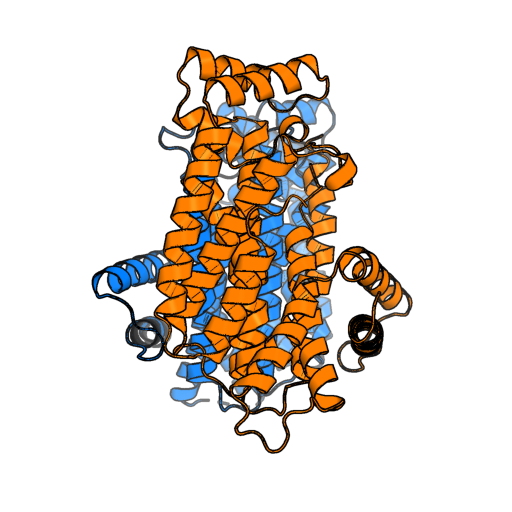 215 GLU A C 1
ATOM 1657 O O . GLU A 1 231 ? 5.17380 -15.46829 -35.25289 1.000 86.49029 215 GLU A O 1
ATOM 1663 N N . ASN A 1 232 ? 4.23382 -16.09765 -37.19878 1.000 93.98206 216 ASN A N 1
ATOM 1664 C CA . ASN A 1 232 ? 3.63698 -14.78963 -37.43912 1.000 93.80902 216 ASN A CA 1
ATOM 1665 C C . ASN A 1 232 ? 2.14596 -14.86939 -37.16816 1.000 94.04868 216 ASN A C 1
ATOM 1666 O O . ASN A 1 232 ? 1.47587 -15.80342 -37.62097 1.000 95.47615 216 ASN A O 1
ATOM 1671 N N . LEU A 1 233 ? 1.63804 -13.89315 -36.40742 1.000 81.38526 217 LEU A N 1
ATOM 1672 C CA . LEU A 1 233 ? 0.25201 -13.94888 -35.95147 1.000 80.41753 217 LEU A CA 1
ATOM 1673 C C . LEU A 1 233 ? -0.72389 -13.59402 -37.06160 1.000 81.54211 217 LEU A C 1
ATOM 1674 O O . LEU A 1 233 ? -1.84895 -14.11489 -37.06852 1.000 82.16280 217 LEU A O 1
ATOM 1679 N N . GLU A 1 234 ? -0.30275 -12.74830 -38.01378 1.000 98.17469 218 GLU A N 1
ATOM 1680 C CA . GLU A 1 234 ? -1.17565 -12.33446 -39.10092 1.000 98.67209 218 GLU A CA 1
ATOM 1681 C C . GLU A 1 234 ? -1.65075 -13.50560 -39.95766 1.000 99.85617 218 GLU A C 1
ATOM 1682 O O . GLU A 1 234 ? -2.62570 -13.35067 -40.70574 1.000 100.97492 218 GLU A O 1
ATOM 1688 N N . SER A 1 235 ? -1.03190 -14.68165 -39.82735 1.000 73.34201 219 SER A N 1
ATOM 1689 C CA . SER A 1 235 ? -1.45301 -15.88976 -40.53008 1.000 75.48985 219 SER A CA 1
ATOM 1690 C C . SER A 1 235 ? -2.25616 -16.84046 -39.65189 1.000 75.01251 219 SER A C 1
ATOM 1691 O O . SER A 1 235 ? -2.38629 -18.02252 -39.99462 1.000 75.73447 219 SER A O 1
ATOM 1694 N N . HIS A 1 236 ? -2.75816 -16.36213 -38.50103 1.000 85.21624 220 HIS A N 1
ATOM 1695 C CA . HIS A 1 236 ? -3.54729 -17.16081 -37.55588 1.000 85.19397 220 HIS A CA 1
ATOM 1696 C C . HIS A 1 236 ? -4.85623 -16.47756 -37.16610 1.000 83.93127 220 HIS A C 1
ATOM 1697 O O . HIS A 1 236 ? -5.38831 -16.73224 -36.08306 1.000 83.29629 220 HIS A O 1
ATOM 1704 N N . ASP A 1 237 ? -5.38509 -15.61471 -38.04233 1.000 85.27753 221 ASP A N 1
ATOM 1705 C CA . ASP A 1 237 ? -6.60702 -14.88049 -37.74356 1.000 84.61066 221 ASP A CA 1
ATOM 1706 C C . ASP A 1 237 ? -7.74114 -15.79825 -37.31039 1.000 85.58491 221 ASP A C 1
ATOM 1707 O O . ASP A 1 237 ? -8.51714 -15.43495 -36.42251 1.000 84.97613 221 ASP A O 1
ATOM 1712 N N . ASP A 1 238 ? -7.82526 -17.00638 -37.88510 1.000 81.18965 222 ASP A N 1
ATOM 1713 C CA . ASP A 1 238 ? -8.88839 -17.95117 -37.52993 1.000 82.30311 222 ASP A CA 1
ATOM 1714 C C . ASP A 1 238 ? -8.72652 -18.49085 -36.12079 1.000 80.78832 222 ASP A C 1
ATOM 1715 O O . ASP A 1 238 ? -9.71057 -18.64756 -35.38280 1.000 80.73965 222 ASP A O 1
ATOM 1720 N N . MET A 1 239 ? -7.49457 -18.81391 -35.73666 1.000 73.60414 223 MET A N 1
ATOM 1721 C CA . MET A 1 239 ? -7.25668 -19.24361 -34.36855 1.000 72.85210 223 MET A CA 1
ATOM 1722 C C . MET A 1 239 ? -7.59759 -18.12134 -33.39883 1.000 70.49738 223 MET A C 1
ATOM 1723 O O . MET A 1 239 ? -8.23467 -18.36202 -32.37280 1.000 70.98082 223 MET A O 1
ATOM 1728 N N . LYS A 1 240 ? -7.27943 -16.87646 -33.76311 1.000 61.44632 224 LYS A N 1
ATOM 1729 C CA . LYS A 1 240 ? -7.56734 -15.75022 -32.88539 1.000 58.77209 224 LYS A CA 1
ATOM 1730 C C . LYS A 1 240 ? -9.06533 -15.57699 -32.67350 1.000 58.55081 224 LYS A C 1
ATOM 1731 O O . LYS A 1 240 ? -9.52735 -15.36467 -31.54457 1.000 57.66757 224 LYS A O 1
ATOM 1737 N N . ASP A 1 241 ? -9.84229 -15.68516 -33.74551 1.000 71.42788 225 ASP A N 1
ATOM 1738 C CA . ASP A 1 241 ? -11.28628 -15.55295 -33.61661 1.000 72.58005 225 ASP A CA 1
ATOM 1739 C C . ASP A 1 241 ? -11.85045 -16.62967 -32.70037 1.000 73.08503 225 ASP A C 1
ATOM 1740 O O . ASP A 1 241 ? -12.77145 -16.36937 -31.90648 1.000 72.88875 225 ASP A O 1
ATOM 1745 N N . ILE A 1 242 ? -11.28959 -17.83676 -32.78106 1.000 51.02897 226 ILE A N 1
ATOM 1746 C CA . ILE A 1 242 ? -11.72976 -18.92650 -31.91382 1.000 52.56669 226 ILE A CA 1
ATOM 1747 C C . ILE A 1 242 ? -11.42078 -18.60919 -30.45588 1.000 51.39322 226 ILE A C 1
ATOM 1748 O O . ILE A 1 242 ? -12.28284 -18.71488 -29.57690 1.000 51.32103 226 ILE A O 1
ATOM 1753 N N . LEU A 1 243 ? -10.17475 -18.21027 -30.18692 1.000 62.03793 227 LEU A N 1
ATOM 1754 C CA . LEU A 1 243 ? -9.73178 -17.97700 -28.81996 1.000 61.51451 227 LEU A CA 1
ATOM 1755 C C . LEU A 1 243 ? -10.50368 -16.84775 -28.17726 1.000 60.01302 227 LEU A C 1
ATOM 1756 O O . LEU A 1 243 ? -10.85674 -16.93443 -26.99926 1.000 62.00998 227 LEU A O 1
ATOM 1761 N N . LEU A 1 244 ? -10.76952 -15.77290 -28.91853 1.000 58.40537 228 LEU A N 1
ATOM 1762 C CA . LEU A 1 244 ? -11.54442 -14.68867 -28.32482 1.000 56.97532 228 LEU A CA 1
ATOM 1763 C C . LEU A 1 244 ? -12.94849 -15.15641 -27.96677 1.000 58.30732 228 LEU A C 1
ATOM 1764 O O . LEU A 1 244 ? -13.42951 -14.89709 -26.86286 1.000 59.12410 228 LEU A O 1
ATOM 1769 N N . GLU A 1 245 ? -13.59554 -15.90755 -28.86562 1.000 66.22161 229 GLU A N 1
ATOM 1770 C CA . GLU A 1 245 ? -14.93761 -16.42433 -28.59956 1.000 67.69708 229 GLU A CA 1
ATOM 1771 C C . GLU A 1 245 ? -14.93478 -17.38605 -27.42133 1.000 70.15915 229 GLU A C 1
ATOM 1772 O O . GLU A 1 245 ? -15.82481 -17.34674 -26.56338 1.000 71.00586 229 GLU A O 1
ATOM 1778 N N . MET A 1 246 ? -13.91288 -18.23715 -27.35109 1.000 53.01145 230 MET A N 1
ATOM 1779 C CA . MET A 1 246 ? -13.74204 -19.14391 -26.22686 1.000 55.04788 230 MET A CA 1
ATOM 1780 C C . MET A 1 246 ? -13.56700 -18.37062 -24.93204 1.000 54.76931 230 MET A C 1
ATOM 1781 O O . MET A 1 246 ? -13.88711 -18.87933 -23.85393 1.000 58.18170 230 MET A O 1
ATOM 1786 N N . GLY A 1 247 ? -13.04786 -17.14470 -25.01131 1.000 57.74686 231 GLY A N 1
ATOM 1787 C CA . GLY A 1 247 ? -12.95581 -16.32243 -23.82050 1.000 57.87499 231 GLY A CA 1
ATOM 1788 C C . GLY A 1 247 ? -14.30777 -15.81017 -23.38968 1.000 57.56165 231 GLY A C 1
ATOM 1789 O O . GLY A 1 247 ? -14.63883 -15.83285 -22.20869 1.000 60.22136 231 GLY A O 1
ATOM 1790 N N . THR A 1 248 ? -15.11567 -15.36430 -24.34782 1.000 54.90079 232 THR A N 1
ATOM 1791 C CA . THR A 1 248 ? -16.47564 -14.97306 -24.02498 1.000 54.71240 232 THR A CA 1
ATOM 1792 C C . THR A 1 248 ? -17.26381 -16.14483 -23.46473 1.000 57.42413 232 THR A C 1
ATOM 1793 O O . THR A 1 248 ? -17.99083 -15.99051 -22.47180 1.000 58.26269 232 THR A O 1
ATOM 1797 N N . TYR A 1 249 ? -17.11992 -17.33200 -24.07844 1.000 56.56756 233 TYR A N 1
ATOM 1798 C CA . TYR A 1 249 ? -17.75109 -18.54480 -23.55318 1.000 58.96011 233 TYR A CA 1
ATOM 1799 C C . TYR A 1 249 ? -17.30418 -18.81151 -22.11010 1.000 61.41583 233 TYR A C 1
ATOM 1800 O O . TYR A 1 249 ? -18.08428 -19.28321 -21.26802 1.000 62.51279 233 TYR A O 1
ATOM 1809 N N . PHE A 1 250 ? -16.03317 -18.54559 -21.80911 1.000 65.81144 234 PHE A N 1
ATOM 1810 C CA . PHE A 1 250 ? -15.54625 -18.76632 -20.45303 1.000 68.52258 234 PHE A CA 1
ATOM 1811 C C . PHE A 1 250 ? -16.22919 -17.82701 -19.46729 1.000 67.30852 234 PHE A C 1
ATOM 1812 O O . PHE A 1 250 ? -16.56528 -18.22870 -18.35121 1.000 69.12017 234 PHE A O 1
ATOM 1820 N N . GLN A 1 251 ? -16.47802 -16.58307 -19.86159 1.000 63.12408 235 GLN A N 1
ATOM 1821 C CA . GLN A 1 251 ? -17.11295 -15.66877 -18.92784 1.000 62.60475 235 GLN A CA 1
ATOM 1822 C C . GLN A 1 251 ? -18.61200 -15.96355 -18.73484 1.000 62.45081 235 GLN A C 1
ATOM 1823 O O . GLN A 1 251 ? -19.13303 -15.79122 -17.62590 1.000 63.41368 235 GLN A O 1
ATOM 1829 N N . VAL A 1 252 ? -19.32201 -16.41971 -19.77476 1.000 53.02672 236 VAL A N 1
ATOM 1830 C CA . VAL A 1 252 ? -20.74405 -16.74451 -19.62775 1.000 53.18872 236 VAL A CA 1
ATOM 1831 C C . VAL A 1 252 ? -20.92423 -17.94627 -18.69647 1.000 55.68133 236 VAL A C 1
ATOM 1832 O O . VAL A 1 252 ? -21.89728 -18.02297 -17.94349 1.000 56.14081 236 VAL A O 1
ATOM 1836 N N . GLN A 1 253 ? -19.98735 -18.90039 -18.73920 1.000 67.30251 237 GLN A N 1
ATOM 1837 C CA . GLN A 1 253 ? -19.92952 -19.97916 -17.75594 1.000 70.43697 237 GLN A CA 1
ATOM 1838 C C . GLN A 1 253 ? -19.76251 -19.41185 -16.36207 1.000 71.08352 237 GLN A C 1
ATOM 1839 O O . GLN A 1 253 ? -20.47860 -19.78954 -15.42601 1.000 72.00690 237 GLN A O 1
ATOM 1845 N N . ASP A 1 254 ? -18.75642 -18.54993 -16.19423 1.000 62.46677 238 ASP A N 1
ATOM 1846 C CA . ASP A 1 254 ? -18.54840 -17.88465 -14.91838 1.000 62.36083 238 ASP A CA 1
ATOM 1847 C C . ASP A 1 254 ? -19.84235 -17.29237 -14.39758 1.000 60.95138 238 ASP A C 1
ATOM 1848 O O . ASP A 1 254 ? -20.28544 -17.63006 -13.29952 1.000 62.27870 238 ASP A O 1
ATOM 1853 N N . ASP A 1 255 ? -20.48321 -16.44649 -15.20581 1.000 65.37848 239 ASP A N 1
ATOM 1854 C CA . ASP A 1 255 ? -21.70115 -15.75824 -14.78702 1.000 64.56639 239 ASP A CA 1
ATOM 1855 C C . ASP A 1 255 ? -22.78329 -16.74402 -14.37284 1.000 65.45675 239 ASP A C 1
ATOM 1856 O O . ASP A 1 255 ? -23.47531 -16.54069 -13.35592 1.000 65.32690 239 ASP A O 1
ATOM 1861 N N . TYR A 1 256 ? -22.95938 -17.80719 -15.16559 1.000 56.31759 240 TYR A N 1
ATOM 1862 C CA . TYR A 1 256 ? -24.01550 -18.77299 -14.88941 1.000 57.13208 240 TYR A CA 1
ATOM 1863 C C . TYR A 1 256 ? -23.74265 -19.51872 -13.58922 1.000 58.75657 240 TYR A C 1
ATOM 1864 O O . TYR A 1 256 ? -24.67472 -19.78442 -12.81520 1.000 59.01437 240 TYR A O 1
ATOM 1873 N N . LEU A 1 257 ? -22.47270 -19.85881 -13.33008 1.000 51.69921 241 LEU A N 1
ATOM 1874 C CA . LEU A 1 257 ? -22.13385 -20.61956 -12.12589 1.000 53.31086 241 LEU A CA 1
ATOM 1875 C C . LEU A 1 257 ? -22.38581 -19.82522 -10.83009 1.000 54.28514 241 LEU A C 1
ATOM 1876 O O . LEU A 1 257 ? -22.93392 -20.37693 -9.86898 1.000 56.16261 241 LEU A O 1
ATOM 1881 N N . ASP A 1 258 ? -22.05666 -18.52026 -10.82838 1.000 61.73827 242 ASP A N 1
ATOM 1882 C CA . ASP A 1 258 ? -22.29460 -17.59897 -9.71861 1.000 61.21199 242 ASP A CA 1
ATOM 1883 C C . ASP A 1 258 ? -23.74161 -17.57169 -9.24868 1.000 60.71219 242 ASP A C 1
ATOM 1884 O O . ASP A 1 258 ? -24.02461 -17.11839 -8.13680 1.000 60.63889 242 ASP A O 1
ATOM 1889 N N . CYS A 1 259 ? -24.66863 -17.99278 -10.08863 1.000 72.90192 243 CYS A N 1
ATOM 1890 C CA . CYS A 1 259 ? -26.05965 -18.07252 -9.70367 1.000 72.60316 243 CYS A CA 1
ATOM 1891 C C . CYS A 1 259 ? -26.38784 -19.44135 -9.16936 1.000 73.96397 243 CYS A C 1
ATOM 1892 O O . CYS A 1 259 ? -26.97691 -19.59203 -8.09235 1.000 74.28373 243 CYS A O 1
ATOM 1895 N N . PHE A 1 260 ? -26.14292 -20.43158 -9.97611 1.000 77.42198 244 PHE A N 1
ATOM 1896 C CA . PHE A 1 260 ? -26.42310 -21.81045 -9.60680 1.000 78.87276 244 PHE A CA 1
ATOM 1897 C C . PHE A 1 260 ? -25.37218 -22.70971 -10.17254 1.000 80.48083 244 PHE A C 1
ATOM 1898 O O . PHE A 1 260 ? -25.31515 -22.91601 -11.37748 1.000 82.09559 244 PHE A O 1
ATOM 1906 N N . GLY A 1 261 ? -24.52928 -23.19560 -9.28638 1.000 97.19768 245 GLY A N 1
ATOM 1907 C CA . GLY A 1 261 ? -23.50337 -24.09183 -9.71912 1.000 99.60172 245 GLY A CA 1
ATOM 1908 C C . GLY A 1 261 ? -22.86550 -24.74662 -8.53194 1.000 101.96101 245 GLY A C 1
ATOM 1909 O O . GLY A 1 261 ? -21.64150 -24.71874 -8.42189 1.000 103.84389 245 GLY A O 1
ATOM 1910 N N . ASP A 1 262 ? -23.66761 -25.35532 -7.66283 1.000 109.65548 246 ASP A N 1
ATOM 1911 C CA . ASP A 1 262 ? -23.12574 -26.04211 -6.49464 1.000 110.82698 246 ASP A CA 1
ATOM 1912 C C . ASP A 1 262 ? -22.16967 -25.11804 -5.75482 1.000 110.59937 246 ASP A C 1
ATOM 1913 O O . ASP A 1 262 ? -20.94668 -25.28321 -5.83673 1.000 111.56382 246 ASP A O 1
ATOM 1918 N N . PRO A 1 263 ? -22.69858 -24.12481 -5.03408 1.000 111.32514 247 PRO A N 1
ATOM 1919 C CA . PRO A 1 263 ? -21.83351 -23.21672 -4.24326 1.000 110.97872 247 PRO A CA 1
ATOM 1920 C C . PRO A 1 263 ? -20.82863 -23.95364 -3.40004 1.000 112.32768 247 PRO A C 1
ATOM 1921 O O . PRO A 1 263 ? -19.78059 -23.40468 -3.02812 1.000 111.50493 247 PRO A O 1
ATOM 1925 N N . GLU A 1 264 ? -21.17780 -25.18251 -3.02076 1.000 125.64839 248 GLU A N 1
ATOM 1926 C CA . GLU A 1 264 ? -20.28193 -26.01943 -2.24452 1.000 127.58589 248 GLU A CA 1
ATOM 1927 C C . GLU A 1 264 ? -19.12095 -26.53977 -3.09835 1.000 128.05045 248 GLU A C 1
ATOM 1928 O O . GLU A 1 264 ? -18.01100 -26.72378 -2.58925 1.000 128.84992 248 GLU A O 1
ATOM 1934 N N . VAL A 1 265 ? -19.34792 -26.76206 -4.39730 1.000 106.63752 249 VAL A N 1
ATOM 1935 C CA . VAL A 1 265 ? -18.27194 -27.21439 -5.28215 1.000 106.04522 249 VAL A CA 1
ATOM 1936 C C . VAL A 1 265 ? -17.35578 -26.06660 -5.68938 1.000 104.66145 249 VAL A C 1
ATOM 1937 O O . VAL A 1 265 ? -16.13280 -26.22475 -5.71929 1.000 105.72209 249 VAL A O 1
ATOM 1941 N N . ILE A 1 266 ? -17.92863 -24.90861 -6.03768 1.000 89.66224 250 ILE A N 1
ATOM 1942 C CA . ILE A 1 266 ? -17.13947 -23.74781 -6.47092 1.000 89.24327 250 ILE A CA 1
ATOM 1943 C C . ILE A 1 266 ? -16.16447 -23.31467 -5.38198 1.000 89.55112 250 ILE A C 1
ATOM 1944 O O . ILE A 1 266 ? -15.06640 -22.81387 -5.67105 1.000 89.16158 250 ILE A O 1
ATOM 1949 N N . GLY A 1 267 ? -16.55455 -23.48032 -4.11596 1.000 120.61822 251 GLY A N 1
ATOM 1950 C CA . GLY A 1 267 ? -15.77453 -22.95815 -3.01805 1.000 120.17031 251 GLY A CA 1
ATOM 1951 C C . GLY A 1 267 ? -15.99037 -21.48906 -2.75340 1.000 119.13753 251 GLY A C 1
ATOM 1952 O O . GLY A 1 267 ? -15.19833 -20.87598 -2.02652 1.000 119.88472 251 GLY A O 1
ATOM 1953 N N . LYS A 1 268 ? -17.05628 -20.91407 -3.29959 1.000 92.70071 252 LYS A N 1
ATOM 1954 C CA . LYS A 1 268 ? -17.35412 -19.49800 -3.18394 1.000 90.80938 252 LYS A CA 1
ATOM 1955 C C . LYS A 1 268 ? -18.87110 -19.35083 -3.19304 1.000 89.85711 252 LYS A C 1
ATOM 1956 O O . LYS A 1 268 ? -19.59818 -20.24485 -3.64586 1.000 90.00777 252 LYS A O 1
ATOM 1962 N N . ILE A 1 269 ? -19.34600 -18.27862 -2.57732 1.000 83.37673 253 ILE A N 1
ATOM 1963 C CA . ILE A 1 269 ? -20.75995 -17.92447 -2.61847 1.000 82.35110 253 ILE A CA 1
ATOM 1964 C C . ILE A 1 269 ? -20.99779 -16.92270 -3.74071 1.000 81.64568 253 ILE A C 1
ATOM 1965 O O . ILE A 1 269 ? -20.27066 -15.93482 -3.85592 1.000 82.22667 253 ILE A O 1
ATOM 1970 N N . GLY A 1 270 ? -22.03578 -17.16777 -4.53770 1.000 70.74564 254 GLY A N 1
ATOM 1971 C CA . GLY A 1 270 ? -22.36762 -16.27399 -5.62893 1.000 69.48794 254 GLY A CA 1
ATOM 1972 C C . GLY A 1 270 ? -22.81549 -14.93581 -5.08927 1.000 68.61792 254 GLY A C 1
ATOM 1973 O O . GLY A 1 270 ? -23.71152 -14.86050 -4.24233 1.000 69.24061 254 GLY A O 1
ATOM 1974 N N . THR A 1 271 ? -22.19534 -13.86100 -5.56750 1.000 81.40523 255 THR A N 1
ATOM 1975 C CA . THR A 1 271 ? -22.54021 -12.56082 -5.00982 1.000 81.62288 255 THR A CA 1
ATOM 1976 C C . THR A 1 271 ? -23.11905 -11.63901 -6.08107 1.000 80.41899 255 THR A C 1
ATOM 1977 O O . THR A 1 271 ? -23.50893 -10.50389 -5.77035 1.000 79.72503 255 THR A O 1
ATOM 1981 N N . ASP A 1 272 ? -23.16505 -12.11130 -7.34196 1.000 71.83134 256 ASP A N 1
ATOM 1982 C CA . ASP A 1 272 ? -23.43390 -11.26055 -8.50117 1.000 70.21142 256 ASP A CA 1
ATOM 1983 C C . ASP A 1 272 ? -24.78182 -10.55537 -8.42540 1.000 68.74808 256 ASP A C 1
ATOM 1984 O O . ASP A 1 272 ? -24.89866 -9.40546 -8.85168 1.000 67.73143 256 ASP A O 1
ATOM 1989 N N . ILE A 1 273 ? -25.82392 -11.22213 -7.92829 1.000 79.43274 257 ILE A N 1
ATOM 1990 C CA . ILE A 1 273 ? -27.13884 -10.57697 -7.92550 1.000 78.31207 257 ILE A CA 1
ATOM 1991 C C . ILE A 1 273 ? -27.16776 -9.44072 -6.89177 1.000 78.72038 257 ILE A C 1
ATOM 1992 O O . ILE A 1 273 ? -27.63361 -8.32373 -7.17806 1.000 77.88617 257 ILE A O 1
ATOM 1997 N N . GLU A 1 274 ? -26.63184 -9.69150 -5.68969 1.000 74.71512 258 GLU A N 1
ATOM 1998 C CA . GLU A 1 274 ? -26.51376 -8.62927 -4.68893 1.000 74.83844 258 GLU A CA 1
ATOM 1999 C C . GLU A 1 274 ? -25.67560 -7.47850 -5.22417 1.000 74.46124 258 GLU A C 1
ATOM 2000 O O . GLU A 1 274 ? -26.10246 -6.31944 -5.18946 1.000 74.10066 258 GLU A O 1
ATOM 2006 N N . ASP A 1 275 ? -24.48361 -7.79777 -5.74604 1.000 70.13247 259 ASP A N 1
ATOM 2007 C CA . ASP A 1 275 ? -23.49948 -6.82900 -6.23323 1.000 70.31991 259 ASP A CA 1
ATOM 2008 C C . ASP A 1 275 ? -23.98832 -5.99622 -7.42645 1.000 69.44567 259 ASP A C 1
ATOM 2009 O O . ASP A 1 275 ? -23.25820 -5.10242 -7.86763 1.000 70.09634 259 ASP A O 1
ATOM 2014 N N . ASN A 1 276 ? -25.16933 -6.27922 -7.98743 1.000 67.95546 260 ASN A N 1
ATOM 2015 C CA . ASN A 1 276 ? -25.70319 -5.48042 -9.09265 1.000 66.41183 260 ASN A CA 1
ATOM 2016 C C . ASN A 1 276 ? -24.74614 -5.53382 -10.29759 1.000 66.77821 260 ASN A C 1
ATOM 2017 O O . ASN A 1 276 ? -24.41699 -4.51000 -10.89582 1.000 67.11041 260 ASN A O 1
ATOM 2022 N N . LYS A 1 277 ? -24.27127 -6.74695 -10.63328 1.000 74.37111 261 LYS A N 1
ATOM 2023 C CA . LYS A 1 277 ? -23.29225 -6.98532 -11.70018 1.000 73.97335 261 LYS A CA 1
ATOM 2024 C C . LYS A 1 277 ? -23.96620 -7.10157 -13.06218 1.000 72.99909 261 LYS A C 1
ATOM 2025 O O . LYS A 1 277 ? -25.13624 -7.45946 -13.18215 1.000 73.07104 261 LYS A O 1
ATOM 2031 N N . CYS A 1 278 ? -23.19412 -6.83291 -14.10921 1.000 62.63730 262 CYS A N 1
ATOM 2032 C CA . CYS A 1 278 ? -23.71108 -6.95117 -15.46921 1.000 60.97652 262 CYS A CA 1
ATOM 2033 C C . CYS A 1 278 ? -23.45222 -8.36932 -15.96886 1.000 62.09309 262 CYS A C 1
ATOM 2034 O O . CYS A 1 278 ? -22.51322 -8.64461 -16.72475 1.000 61.74561 262 CYS A O 1
ATOM 2037 N N . THR A 1 279 ? -24.30135 -9.28211 -15.49868 1.000 76.24437 263 THR A N 1
ATOM 2038 C CA . THR A 1 279 ? -24.21750 -10.69619 -15.80734 1.000 76.85238 263 THR A CA 1
ATOM 2039 C C . THR A 1 279 ? -24.85948 -10.99244 -17.16530 1.000 75.21299 263 THR A C 1
ATOM 2040 O O . THR A 1 279 ? -25.81438 -10.32442 -17.58550 1.000 74.63468 263 THR A O 1
ATOM 2044 N N . TRP A 1 280 ? -24.29556 -11.98467 -17.86904 1.000 54.80771 264 TRP A N 1
ATOM 2045 C CA . TRP A 1 280 ? -24.99959 -12.59185 -18.99492 1.000 54.30543 264 TRP A CA 1
ATOM 2046 C C . TRP A 1 280 ? -26.43864 -12.87660 -18.64992 1.000 54.85580 264 TRP A C 1
ATOM 2047 O O . TRP A 1 280 ? -27.33257 -12.66369 -19.48101 1.000 54.18030 264 TRP A O 1
ATOM 2058 N N . LEU A 1 281 ? -26.67575 -13.36328 -17.41982 1.000 48.69609 265 LEU A N 1
ATOM 2059 C CA . LEU A 1 281 ? -28.01781 -13.69101 -16.96080 1.000 50.50619 265 LEU A CA 1
ATOM 2060 C C . LEU A 1 281 ? -28.89467 -12.45688 -16.85513 1.000 51.42900 265 LEU A C 1
ATOM 2061 O O . LEU A 1 281 ? -30.05665 -12.47584 -17.27118 1.000 52.53034 265 LEU A O 1
ATOM 2066 N N . VAL A 1 282 ? -28.37557 -11.38481 -16.26936 1.000 73.35989 266 VAL A N 1
ATOM 2067 C CA . VAL A 1 282 ? -29.21443 -10.20766 -16.08268 1.000 72.60144 266 VAL A CA 1
ATOM 2068 C C . VAL A 1 282 ? -29.64331 -9.69793 -17.43182 1.000 71.46269 266 VAL A C 1
ATOM 2069 O O . VAL A 1 282 ? -30.79426 -9.29085 -17.65297 1.000 71.15002 266 VAL A O 1
ATOM 2073 N N . VAL A 1 283 ? -28.69728 -9.73026 -18.35677 1.000 65.69721 267 VAL A N 1
ATOM 2074 C CA . VAL A 1 283 ? -28.92116 -9.28056 -19.71089 1.000 64.57339 267 VAL A CA 1
ATOM 2075 C C . VAL A 1 283 ? -29.95324 -10.15960 -20.39372 1.000 64.81181 267 VAL A C 1
ATOM 2076 O O . VAL A 1 283 ? -30.93315 -9.66362 -20.95889 1.000 64.47380 267 VAL A O 1
ATOM 2080 N N . GLN A 1 284 ? -29.78440 -11.47759 -20.29340 1.000 51.59541 268 GLN A N 1
ATOM 2081 C CA . GLN A 1 284 ? -30.73848 -12.38563 -20.91423 1.000 52.39723 268 GLN A CA 1
ATOM 2082 C C . GLN A 1 284 ? -32.12749 -12.27432 -20.29132 1.000 53.64019 268 GLN A C 1
ATOM 2083 O O . GLN A 1 284 ? -33.14947 -12.39036 -20.98734 1.000 54.55161 268 GLN A O 1
ATOM 2089 N N . ALA A 1 285 ? -32.18052 -12.05000 -18.97538 1.000 57.56081 269 ALA A N 1
ATOM 2090 C CA . ALA A 1 285 ? -33.44752 -11.80168 -18.29049 1.000 58.77306 269 ALA A CA 1
ATOM 2091 C C . ALA A 1 285 ? -34.15235 -10.59174 -18.87881 1.000 58.58257 269 ALA A C 1
ATOM 2092 O O . ALA A 1 285 ? -35.32835 -10.66669 -19.23585 1.000 59.46995 269 ALA A O 1
ATOM 2094 N N . LEU A 1 286 ? -33.44922 -9.45784 -18.96605 1.000 70.16657 270 LEU A N 1
ATOM 2095 C CA . LEU A 1 286 ? -34.05705 -8.23790 -19.49437 1.000 69.34778 270 LEU A CA 1
ATOM 2096 C C . LEU A 1 286 ? -34.55000 -8.40418 -20.92735 1.000 69.74112 270 LEU A C 1
ATOM 2097 O O . LEU A 1 286 ? -35.54291 -7.76616 -21.31854 1.000 70.25627 270 LEU A O 1
ATOM 2102 N N . GLU A 1 287 ? -33.93908 -9.32343 -21.68610 1.000 89.93792 271 GLU A N 1
ATOM 2103 C CA . GLU A 1 287 ? -34.36504 -9.55971 -23.05907 1.000 90.27117 271 GLU A CA 1
ATOM 2104 C C . GLU A 1 287 ? -35.69213 -10.29356 -23.11195 1.000 91.37516 271 GLU A C 1
ATOM 2105 O O . GLU A 1 287 ? -36.59705 -9.88563 -23.84609 1.000 92.84610 271 GLU A O 1
ATOM 2111 N N . HIS A 1 288 ? -35.84929 -11.33535 -22.30071 1.000 67.94365 272 HIS A N 1
ATOM 2112 C CA . HIS A 1 288 ? -36.99339 -12.24423 -22.37655 1.000 69.00251 272 HIS A CA 1
ATOM 2113 C C . HIS A 1 288 ? -38.20338 -11.80290 -21.56570 1.000 69.50634 272 HIS A C 1
ATOM 2114 O O . HIS A 1 288 ? -39.34238 -11.97287 -22.01472 1.000 69.98902 272 HIS A O 1
ATOM 2121 N N . CYS A 1 289 ? -37.97236 -11.22565 -20.39383 1.000 85.04348 273 CYS A N 1
ATOM 2122 C CA . CYS A 1 289 ? -39.03336 -10.89130 -19.45196 1.000 85.05351 273 CYS A CA 1
ATOM 2123 C C . CYS A 1 289 ? -39.93621 -9.75431 -19.96427 1.000 85.52894 273 CYS A C 1
ATOM 2124 O O . CYS A 1 289 ? -39.53507 -8.91355 -20.77645 1.000 84.89410 273 CYS A O 1
ATOM 2127 N N . ASN A 1 290 ? -41.17023 -9.73704 -19.45133 1.000 90.14823 274 ASN A N 1
ATOM 2128 C CA . ASN A 1 290 ? -42.17509 -8.74901 -19.80361 1.000 92.56040 274 ASN A CA 1
ATOM 2129 C C . ASN A 1 290 ? -42.22402 -7.70574 -18.68586 1.000 95.04457 274 ASN A C 1
ATOM 2130 O O . ASN A 1 290 ? -41.49708 -7.80859 -17.69080 1.000 94.71369 274 ASN A O 1
ATOM 2135 N N . GLU A 1 291 ? -43.04489 -6.65669 -18.87814 1.000 114.52155 275 GLU A N 1
ATOM 2136 C CA . GLU A 1 291 ? -43.05679 -5.51546 -17.94742 1.000 115.190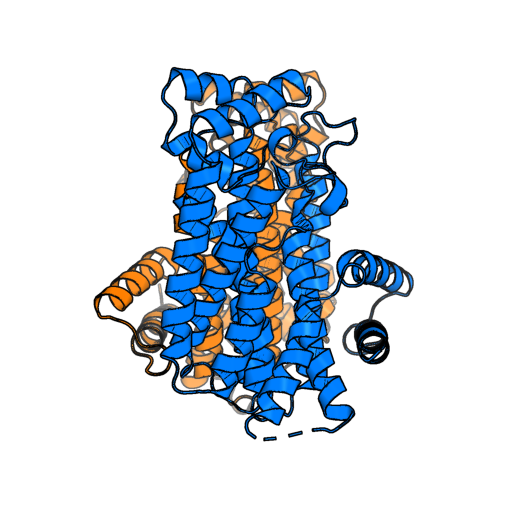67 275 GLU A CA 1
ATOM 2137 C C . GLU A 1 291 ? -43.26491 -5.93309 -16.49933 1.000 114.87728 275 GLU A C 1
ATOM 2138 O O . GLU A 1 291 ? -42.66688 -5.34395 -15.59044 1.000 114.16580 275 GLU A O 1
ATOM 2144 N N . GLU A 1 292 ? -44.10504 -6.93294 -16.25113 1.000 118.39201 276 GLU A N 1
ATOM 2145 C CA . GLU A 1 292 ? -44.28015 -7.34859 -14.87004 1.000 119.38198 276 GLU A CA 1
ATOM 2146 C C . GLU A 1 292 ? -42.99525 -7.97661 -14.34283 1.000 115.95269 276 GLU A C 1
ATOM 2147 O O . GLU A 1 292 ? -42.42324 -7.50545 -13.35391 1.000 115.08926 276 GLU A O 1
ATOM 2153 N N . GLN A 1 293 ? -42.46933 -8.97785 -15.05757 1.000 87.91925 277 GLN A N 1
ATOM 2154 C CA . GLN A 1 293 ? -41.17342 -9.55892 -14.71037 1.000 84.54109 277 GLN A CA 1
ATOM 2155 C C . GLN A 1 293 ? -40.05529 -8.52306 -14.75357 1.000 82.56211 277 GLN A C 1
ATOM 2156 O O . GLN A 1 293 ? -39.07734 -8.63800 -14.00350 1.000 81.56086 277 GLN A O 1
ATOM 2162 N N . LYS A 1 294 ? -40.14214 -7.53826 -15.64980 1.000 91.24902 278 LYS A N 1
ATOM 2163 C CA . LYS A 1 294 ? -39.12801 -6.49338 -15.65601 1.000 89.61704 278 LYS A CA 1
ATOM 2164 C C . LYS A 1 294 ? -39.16498 -5.70007 -14.35120 1.000 92.38932 278 LYS A C 1
ATOM 2165 O O . LYS A 1 294 ? -38.11197 -5.41606 -13.76822 1.000 91.02447 278 LYS A O 1
ATOM 2171 N N . LYS A 1 295 ? -40.37296 -5.38581 -13.83833 1.000 96.27431 279 LYS A N 1
ATOM 2172 C CA . LYS A 1 295 ? -40.46993 -4.63150 -12.58351 1.000 97.38311 279 LYS A CA 1
ATOM 2173 C C . LYS A 1 295 ? -40.04908 -5.47526 -11.38229 1.000 96.42742 279 LYS A C 1
ATOM 2174 O O . LYS A 1 295 ? -39.35207 -4.97713 -10.49038 1.000 96.68676 279 LYS A O 1
ATOM 2180 N N . LEU A 1 296 ? -40.39424 -6.76822 -11.37800 1.000 88.35648 280 LEU A N 1
ATOM 2181 C CA . LEU A 1 296 ? -39.83939 -7.67705 -10.37376 1.000 88.14701 280 LEU A CA 1
ATOM 2182 C C . LEU A 1 296 ? -38.32038 -7.56222 -10.34172 1.000 85.55919 280 LEU A C 1
ATOM 2183 O O . LEU A 1 296 ? -37.70343 -7.57404 -9.27269 1.000 85.85304 280 LEU A O 1
ATOM 2188 N N . LEU A 1 297 ? -37.70231 -7.41657 -11.50872 1.000 78.59932 281 LEU A N 1
ATOM 2189 C CA . LEU A 1 297 ? -36.25430 -7.32775 -11.54768 1.000 76.19645 281 LEU A CA 1
ATOM 2190 C C . LEU A 1 297 ? -35.77315 -5.95270 -11.10798 1.000 76.04469 281 LEU A C 1
ATOM 2191 O O . LEU A 1 297 ? -34.76417 -5.85265 -10.40296 1.000 75.85123 281 LEU A O 1
ATOM 2196 N N . TYR A 1 298 ? -36.48801 -4.88470 -11.47427 1.000 88.68610 282 TYR A N 1
ATOM 2197 C CA . TYR A 1 298 ? -36.03887 -3.57165 -11.03056 1.000 88.78981 282 TYR A CA 1
ATOM 2198 C C . TYR A 1 298 ? -36.19893 -3.44028 -9.53160 1.000 91.63336 282 TYR A C 1
ATOM 2199 O O . TYR A 1 298 ? -35.30790 -2.92522 -8.84568 1.000 91.15983 282 TYR A O 1
ATOM 2208 N N . ASP A 1 299 ? -37.30301 -3.96502 -8.99853 1.000 90.81338 283 ASP A N 1
ATOM 2209 C CA . ASP A 1 299 ? -37.62405 -3.75765 -7.59859 1.000 93.11013 283 ASP A CA 1
ATOM 2210 C C . ASP A 1 299 ? -36.83220 -4.68253 -6.69233 1.000 92.45024 283 ASP A C 1
ATOM 2211 O O . ASP A 1 299 ? -36.80123 -4.46224 -5.48239 1.000 94.56948 283 ASP A O 1
ATOM 2216 N N . ASN A 1 300 ? -36.12229 -5.65375 -7.26107 1.000 87.58949 284 ASN A N 1
ATOM 2217 C CA . ASN A 1 300 ? -35.24143 -6.52267 -6.50383 1.000 86.69422 284 ASN A CA 1
ATOM 2218 C C . ASN A 1 300 ? -33.88737 -6.29698 -7.14482 1.000 84.85857 284 ASN A C 1
ATOM 2219 O O . ASN A 1 300 ? -33.47923 -5.15108 -7.36707 1.000 84.91270 284 ASN A O 1
ATOM 2224 N N . TYR A 1 301 ? -33.20848 -7.37015 -7.50053 1.000 79.90734 285 TYR A N 1
ATOM 2225 C CA . TYR A 1 301 ? -31.87745 -7.31345 -8.11249 1.000 79.20067 285 TYR A CA 1
ATOM 2226 C C . TYR A 1 301 ? -30.82142 -6.70336 -7.19558 1.000 79.21519 285 TYR A C 1
ATOM 2227 O O . TYR A 1 301 ? -30.52653 -7.27414 -6.13744 1.000 80.94462 285 TYR A O 1
ATOM 2236 N N . GLY A 1 302 ? -30.27526 -5.54651 -7.57383 1.000 79.16993 286 GLY A N 1
ATOM 2237 C CA . GLY A 1 302 ? -29.13123 -4.98149 -6.88592 1.000 79.91083 286 GLY A CA 1
ATOM 2238 C C . GLY A 1 302 ? -29.30525 -4.63412 -5.42401 1.000 81.69356 286 GLY A C 1
ATOM 2239 O O . GLY A 1 302 ? -28.71416 -3.66607 -4.94021 1.000 82.35816 286 GLY A O 1
ATOM 2240 N N . ARG A 1 303 ? -30.00939 -5.49186 -4.68984 1.000 103.69442 287 ARG A N 1
ATOM 2241 C CA . ARG A 1 303 ? -30.25944 -5.36049 -3.27288 1.000 104.31707 287 ARG A CA 1
ATOM 2242 C C . ARG A 1 303 ? -29.47059 -6.40440 -2.47559 1.000 105.38030 287 ARG A C 1
ATOM 2243 O O . ARG A 1 303 ? -28.85668 -7.31660 -3.03335 1.000 104.16833 287 ARG A O 1
ATOM 2251 N N . LYS A 1 304 ? -29.57865 -6.33007 -1.14862 1.000 122.90555 288 LYS A N 1
ATOM 2252 C CA . LYS A 1 304 ? -28.86279 -7.24994 -0.25537 1.000 124.00990 288 LYS A CA 1
ATOM 2253 C C . LYS A 1 304 ? -29.63096 -8.48173 0.26889 1.000 125.86097 288 LYS A C 1
ATOM 2254 O O . LYS A 1 304 ? -29.15309 -9.60781 0.13818 1.000 124.28318 288 LYS A O 1
ATOM 2260 N N . ASP A 1 305 ? -30.80597 -8.26545 0.86279 1.000 136.67507 289 ASP A N 1
ATOM 2261 C CA . ASP A 1 305 ? -31.62912 -9.34921 1.43901 1.000 139.57294 289 ASP A CA 1
ATOM 2262 C C . ASP A 1 305 ? -31.78623 -10.61140 0.57630 1.000 137.14496 289 ASP A C 1
ATOM 2263 O O . ASP A 1 305 ? -31.94517 -10.51867 -0.64273 1.000 135.36630 289 ASP A O 1
ATOM 2268 N N . PRO A 1 306 ? -31.78740 -11.80225 1.21258 1.000 99.00050 290 PRO A N 1
ATOM 2269 C CA . PRO A 1 306 ? -31.90350 -12.98943 0.36486 1.000 97.35082 290 PRO A CA 1
ATOM 2270 C C . PRO A 1 306 ? -33.29150 -13.16441 -0.21316 1.000 98.00667 290 PRO A C 1
ATOM 2271 O O . PRO A 1 306 ? -33.41053 -13.79565 -1.27502 1.000 96.70241 290 PRO A O 1
ATOM 2275 N N . LYS A 1 307 ? -34.31345 -12.52814 0.38764 1.000 85.49975 291 LYS A N 1
ATOM 2276 C CA . LYS A 1 307 ? -35.67143 -12.59211 -0.14840 1.000 86.55684 291 LYS A CA 1
ATOM 2277 C C . LYS A 1 307 ? -35.73830 -11.98444 -1.55155 1.000 83.83661 291 LYS A C 1
ATOM 2278 O O . LYS A 1 307 ? -36.30233 -12.58459 -2.47743 1.000 83.00685 291 LYS A O 1
ATOM 2284 N N . GLN A 1 308 ? -35.13615 -10.80355 -1.73880 1.000 97.67461 292 GLN A N 1
ATOM 2285 C CA . GLN A 1 308 ? -35.16102 -10.17686 -3.05195 1.000 95.12731 292 GLN A CA 1
ATOM 2286 C C . GLN A 1 308 ? -34.22206 -10.88320 -4.01174 1.000 92.16128 292 GLN A C 1
ATOM 2287 O O . GLN A 1 308 ? -34.53502 -11.02045 -5.20173 1.000 90.59354 292 GLN A O 1
ATOM 2293 N N . VAL A 1 309 ? -33.06613 -11.34422 -3.50958 1.000 90.48109 293 VAL A N 1
ATOM 2294 C CA . VAL A 1 309 ? -32.12218 -12.08853 -4.35036 1.000 89.24359 293 VAL A CA 1
ATOM 2295 C C . VAL A 1 309 ? -32.75631 -13.37257 -4.85309 1.000 89.36358 293 VAL A C 1
ATOM 2296 O O . VAL A 1 309 ? -32.52831 -13.78387 -5.99098 1.000 89.31140 293 VAL A O 1
ATOM 2300 N N . ALA A 1 310 ? -33.58743 -14.00728 -4.02597 1.000 85.02968 294 ALA A N 1
ATOM 2301 C CA . ALA A 1 310 ? -34.22556 -15.24830 -4.43771 1.000 85.22410 294 ALA A CA 1
ATOM 2302 C C . ALA A 1 310 ? -35.30648 -15.01442 -5.49381 1.000 84.55811 294 ALA A C 1
ATOM 2303 O O . ALA A 1 310 ? -35.46654 -15.83262 -6.40962 1.000 84.40598 294 ALA A O 1
ATOM 2305 N N . LYS A 1 311 ? -36.07236 -13.91930 -5.37711 1.000 82.85525 295 LYS A N 1
ATOM 2306 C CA . LYS A 1 311 ? -37.05027 -13.57643 -6.41223 1.000 82.70741 295 LYS A CA 1
ATOM 2307 C C . LYS A 1 311 ? -36.38120 -13.50584 -7.78822 1.000 80.07647 295 LYS A C 1
ATOM 2308 O O . LYS A 1 311 ? -36.96121 -13.94701 -8.79214 1.000 80.00294 295 LYS A O 1
ATOM 2314 N N . VAL A 1 312 ? -35.15013 -12.97500 -7.84529 1.000 73.01373 296 VAL A N 1
ATOM 2315 C CA . VAL A 1 312 ? -34.39707 -12.93039 -9.09927 1.000 71.47424 296 VAL A CA 1
ATOM 2316 C C . VAL A 1 312 ? -34.04522 -14.33254 -9.55992 1.000 72.28919 296 VAL A C 1
ATOM 2317 O O . VAL A 1 312 ? -34.42522 -14.75075 -10.64883 1.000 72.18191 296 VAL A O 1
ATOM 2321 N N . LYS A 1 313 ? -33.31534 -15.07843 -8.72371 1.000 71.48312 297 LYS A N 1
ATOM 2322 C CA . LYS A 1 313 ? -32.89549 -16.42656 -9.08337 1.000 72.44100 297 LYS A CA 1
ATOM 2323 C C . LYS A 1 313 ? -34.10457 -17.27750 -9.44522 1.000 72.93756 297 LYS A C 1
ATOM 2324 O O . LYS A 1 313 ? -34.01664 -18.16472 -10.30000 1.000 73.44049 297 LYS A O 1
ATOM 2330 N N . GLU A 1 314 ? -35.25756 -16.98223 -8.84434 1.000 97.62727 298 GLU A N 1
ATOM 2331 C CA . GLU A 1 314 ? -36.48563 -17.66617 -9.22923 1.000 98.29914 298 GLU A CA 1
ATOM 2332 C C . GLU A 1 314 ? -37.02551 -17.15643 -10.56738 1.000 97.06284 298 GLU A C 1
ATOM 2333 O O . GLU A 1 314 ? -37.53556 -17.94556 -11.37521 1.000 97.66000 298 GLU A O 1
ATOM 2339 N N . LEU A 1 315 ? -36.92134 -15.84750 -10.81769 1.000 72.52257 299 LEU A N 1
ATOM 2340 C CA . LEU A 1 315 ? -37.30822 -15.29276 -12.11283 1.000 71.59321 299 LEU A CA 1
ATOM 2341 C C . LEU A 1 315 ? -36.41723 -15.81413 -13.22667 1.000 71.31570 299 LEU A C 1
ATOM 2342 O O . LEU A 1 315 ? -36.87920 -16.03334 -14.35364 1.000 71.27486 299 LEU A O 1
ATOM 2347 N N . TYR A 1 316 ? -35.12826 -16.00821 -12.93457 1.000 65.68987 300 TYR A N 1
ATOM 2348 C CA . TYR A 1 316 ? -34.23029 -16.59755 -13.91139 1.000 65.07963 300 TYR A CA 1
ATOM 2349 C C . TYR A 1 316 ? -34.71244 -17.97859 -14.32208 1.000 66.33294 300 TYR A C 1
ATOM 2350 O O . TYR A 1 316 ? -34.76042 -18.30787 -15.51700 1.000 66.38385 300 TYR A O 1
ATOM 2359 N N . LYS A 1 317 ? -35.08758 -18.80231 -13.33590 1.000 73.50823 301 LYS A N 1
ATOM 2360 C CA . LYS A 1 317 ? -35.60272 -20.13232 -13.64361 1.000 74.90073 301 LYS A CA 1
ATOM 2361 C C . LYS A 1 317 ? -36.86467 -20.05938 -14.50268 1.000 74.74431 301 LYS A C 1
ATOM 2362 O O . LYS A 1 317 ? -36.95571 -20.73161 -15.53753 1.000 75.35440 301 LYS A O 1
ATOM 2368 N N . THR A 1 318 ? -37.79058 -19.16719 -14.15294 1.000 79.71850 302 THR A N 1
ATOM 2369 C CA . THR A 1 318 ? -39.05253 -19.03221 -14.88102 1.000 79.70865 302 THR A CA 1
ATOM 2370 C C . THR A 1 318 ? -38.86942 -18.57758 -16.33012 1.000 79.04185 302 THR A C 1
ATOM 2371 O O . THR A 1 318 ? -39.69042 -18.92768 -17.19008 1.000 79.56108 302 THR A O 1
ATOM 2375 N N . LEU A 1 319 ? -37.83831 -17.76177 -16.61327 1.000 65.48178 303 LEU A N 1
ATOM 2376 C CA . LEU A 1 319 ? -37.48920 -17.34613 -17.97735 1.000 63.78189 303 LEU A CA 1
ATOM 2377 C C . LEU A 1 319 ? -36.67328 -18.37241 -18.74507 1.000 62.99766 303 LEU A C 1
ATOM 2378 O O . LEU A 1 319 ? -36.31320 -18.10273 -19.89312 1.000 62.09976 303 LEU A O 1
ATOM 2383 N N . ASN A 1 320 ? -36.36745 -19.52030 -18.13579 1.000 72.61481 304 ASN A N 1
ATOM 2384 C CA . ASN A 1 320 ? -35.73755 -20.64954 -18.81149 1.000 73.76951 304 ASN A CA 1
ATOM 2385 C C . ASN A 1 320 ? -34.26051 -20.40378 -19.09448 1.000 73.17976 304 ASN A C 1
ATOM 2386 O O . ASN A 1 320 ? -33.67754 -21.00506 -19.99131 1.000 73.76375 304 ASN A O 1
ATOM 2391 N N . LEU A 1 321 ? -33.63144 -19.53767 -18.30666 1.000 62.63557 305 LEU A N 1
ATOM 2392 C CA . LEU A 1 321 ? -32.23339 -19.20889 -18.53968 1.000 62.01181 305 LEU A CA 1
ATOM 2393 C C . LEU A 1 321 ? -31.29954 -20.36992 -18.22936 1.000 63.39069 305 LEU A C 1
ATOM 2394 O O . LEU A 1 321 ? -30.14052 -20.32215 -18.61032 1.000 63.17414 305 LEU A O 1
ATOM 2399 N N . GLU A 1 322 ? -31.74770 -21.38470 -17.49114 1.000 71.81206 306 GLU A N 1
ATOM 2400 C CA . GLU A 1 322 ? -30.89584 -22.55675 -17.31082 1.000 73.31835 306 GLU A CA 1
ATOM 2401 C C . GLU A 1 322 ? -30.73887 -23.29109 -18.62964 1.000 74.10789 306 GLU A C 1
ATOM 2402 O O . GLU A 1 322 ? -29.62089 -23.63231 -19.02451 1.000 74.80190 306 GLU A O 1
ATOM 2408 N N . ASP A 1 323 ? -31.84086 -23.46813 -19.36765 1.000 66.07403 307 ASP A N 1
ATOM 2409 C CA . ASP A 1 323 ? -31.75388 -24.12245 -20.67549 1.000 66.95943 307 ASP A CA 1
ATOM 2410 C C . ASP A 1 323 ? -31.14672 -23.22777 -21.72667 1.000 65.59345 307 ASP A C 1
ATOM 2411 O O . ASP A 1 323 ? -30.40474 -23.70706 -22.57753 1.000 66.20034 307 ASP A O 1
ATOM 2416 N N . LEU A 1 324 ? -31.48357 -21.94273 -21.71399 1.000 54.06627 308 LEU A N 1
ATOM 2417 C CA . LEU A 1 324 ? -30.86442 -21.02803 -22.65018 1.000 52.57021 308 LEU A CA 1
ATOM 2418 C C . LEU A 1 324 ? -29.36044 -21.11818 -22.53509 1.000 51.59892 308 LEU A C 1
ATOM 2419 O O . LEU A 1 324 ? -28.63838 -21.03850 -23.54408 1.000 50.86881 308 LEU A O 1
ATOM 2424 N N . PHE A 1 325 ? -28.86252 -21.32995 -21.31302 1.000 53.25227 309 PHE A N 1
ATOM 2425 C CA . PHE A 1 325 ? -27.42755 -21.51208 -21.16191 1.000 53.38741 309 PHE A CA 1
ATOM 2426 C C . PHE A 1 325 ? -26.95867 -22.82829 -21.80158 1.000 55.17107 309 PHE A C 1
ATOM 2427 O O . PHE A 1 325 ? -25.98664 -22.82659 -22.56954 1.000 54.92236 309 PHE A O 1
ATOM 2435 N N . THR A 1 326 ? -27.63682 -23.95914 -21.51534 1.000 51.10356 310 THR A N 1
ATOM 2436 C CA . THR A 1 326 ? -27.28094 -25.22934 -22.16602 1.000 51.28454 310 THR A CA 1
ATOM 2437 C C . THR A 1 326 ? -27.19786 -25.08671 -23.70005 1.000 50.58482 310 THR A C 1
ATOM 2438 O O . THR A 1 326 ? -26.26989 -25.61297 -24.33989 1.000 50.00114 310 THR A O 1
ATOM 2442 N N . GLN A 1 327 ? -28.12674 -24.32374 -24.29028 1.000 55.11938 311 GLN A N 1
ATOM 2443 C CA . GLN A 1 327 ? -28.10264 -24.04208 -25.71634 1.000 54.88803 311 GLN A CA 1
ATOM 2444 C C . GLN A 1 327 ? -26.84153 -23.28233 -26.12347 1.000 53.31919 311 GLN A C 1
ATOM 2445 O O . GLN A 1 327 ? -26.16054 -23.66364 -27.07735 1.000 54.03891 311 GLN A O 1
ATOM 2451 N N . TYR A 1 328 ? -26.53843 -22.17121 -25.44972 1.000 58.92353 312 TYR A N 1
ATOM 2452 C CA . TYR A 1 328 ? -25.31233 -21.42742 -25.75784 1.000 57.29629 312 TYR A CA 1
ATOM 2453 C C . TYR A 1 328 ? -24.07844 -22.31454 -25.64057 1.000 58.39444 312 TYR A C 1
ATOM 2454 O O . TYR A 1 328 ? -23.19740 -22.29685 -26.50354 1.000 58.06263 312 TYR A O 1
ATOM 2463 N N . GLU A 1 329 ? -23.99358 -23.10530 -24.56438 1.000 61.03057 313 GLU A N 1
ATOM 2464 C CA . GLU A 1 329 ? -22.80669 -23.92138 -24.33313 1.000 62.32403 313 GLU A CA 1
ATOM 2465 C C . GLU A 1 329 ? -22.67977 -24.98765 -25.38487 1.000 63.99732 313 GLU A C 1
ATOM 2466 O O . GLU A 1 329 ? -21.65275 -25.07993 -26.05281 1.000 63.88033 313 GLU A O 1
ATOM 2472 N N . ASN A 1 330 ? -23.72386 -25.79557 -25.55973 1.000 60.52019 314 ASN A N 1
ATOM 2473 C CA . ASN A 1 330 ? -23.64294 -26.85681 -26.55247 1.000 62.50722 314 ASN A CA 1
ATOM 2474 C C . ASN A 1 330 ? -23.33881 -26.28417 -27.92960 1.000 61.74833 314 ASN A C 1
ATOM 2475 O O . ASN A 1 330 ? -22.40183 -26.72544 -28.60245 1.000 62.59139 314 ASN A O 1
ATOM 2480 N N . LYS A 1 331 ? -24.04666 -25.21918 -28.31188 1.000 64.82923 315 LYS A N 1
ATOM 2481 C CA . LYS A 1 331 ? -23.83153 -24.59951 -29.61102 1.000 64.30118 315 LYS A CA 1
ATOM 2482 C C . LYS A 1 331 ? -22.43246 -24.00971 -29.72510 1.000 62.45432 315 LYS A C 1
ATOM 2483 O O . LYS A 1 331 ? -21.73944 -24.24303 -30.71701 1.000 63.02773 315 LYS A O 1
ATOM 2489 N N . THR A 1 332 ? -21.96742 -23.29052 -28.70225 1.000 54.97767 316 THR A N 1
ATOM 2490 C CA . THR A 1 332 ? -20.62835 -22.70970 -28.80532 1.000 53.29875 316 THR A CA 1
ATOM 2491 C C . THR A 1 332 ? -19.56147 -23.79184 -28.84202 1.000 54.78780 316 THR A C 1
ATOM 2492 O O . THR A 1 332 ? -18.56043 -23.66913 -29.55400 1.000 54.25744 316 THR A O 1
ATOM 2496 N N . CYS A 1 333 ? -19.75163 -24.84763 -28.06178 1.000 70.05346 317 CYS A N 1
ATOM 2497 C CA . CYS A 1 333 ? -18.76376 -25.90774 -28.03748 1.000 72.46164 317 CYS A CA 1
ATOM 2498 C C . CYS A 1 333 ? -18.70378 -26.61207 -29.38431 1.000 73.79645 317 CYS A C 1
ATOM 2499 O O . CYS A 1 333 ? -17.62378 -26.77733 -29.95722 1.000 74.47161 317 CYS A O 1
ATOM 2502 N N . LYS A 1 334 ? -19.86080 -26.98506 -29.93427 1.000 67.96549 318 LYS A N 1
ATOM 2503 C CA . LYS A 1 334 ? -19.87882 -27.62437 -31.24812 1.000 68.86325 318 LYS A CA 1
ATOM 2504 C C . LYS A 1 334 ? -19.38366 -26.67069 -32.32733 1.000 67.46334 318 LYS A C 1
ATOM 2505 O O . LYS A 1 334 ? -18.60666 -27.07099 -33.20120 1.000 68.52714 318 LYS A O 1
ATOM 2511 N N . LYS A 1 335 ? -19.82451 -25.40463 -32.28765 1.000 57.78190 319 LYS A N 1
ATOM 2512 C CA . LYS A 1 335 ? -19.37235 -24.41891 -33.26886 1.000 56.59922 319 LYS A CA 1
ATOM 2513 C C . LYS A 1 335 ? -17.85633 -24.26909 -33.24483 1.000 55.14345 319 LYS A C 1
ATOM 2514 O O . LYS A 1 335 ? -17.21428 -24.22541 -34.28981 1.000 56.00436 319 LYS A O 1
ATOM 2520 N N . LEU A 1 336 ? -17.26537 -24.16088 -32.05983 1.000 67.39025 320 LEU A N 1
ATOM 2521 C CA . LEU A 1 336 ? -15.81635 -23.99203 -31.97480 1.000 66.45522 320 LEU A CA 1
ATOM 2522 C C . LEU A 1 336 ? -15.09949 -25.28520 -32.32946 1.000 68.55106 320 LEU A C 1
ATOM 2523 O O . LEU A 1 336 ? -14.08646 -25.25648 -33.03243 1.000 67.70123 320 LEU A O 1
ATOM 2528 N N . THR A 1 337 ? -15.60965 -26.43202 -31.85521 1.000 62.75421 321 THR A N 1
ATOM 2529 C CA . THR A 1 337 ? -14.98078 -27.69718 -32.21089 1.000 64.90811 321 THR A CA 1
ATOM 2530 C C . THR A 1 337 ? -14.87973 -27.81055 -33.71185 1.000 65.15791 321 THR A C 1
ATOM 2531 O O . THR A 1 337 ? -13.81274 -28.13580 -34.24173 1.000 66.15469 321 THR A O 1
ATOM 2535 N N . LYS A 1 338 ? -15.96466 -27.47359 -34.41498 1.000 75.77653 322 LYS A N 1
ATOM 2536 C CA . LYS A 1 338 ? -15.94160 -27.49594 -35.87298 1.000 76.32219 322 LYS A CA 1
ATOM 2537 C C . LYS A 1 338 ? -14.86646 -26.55020 -36.42315 1.000 74.72274 322 LYS A C 1
ATOM 2538 O O . LYS A 1 338 ? -14.00747 -26.97149 -37.21001 1.000 75.58365 322 LYS A O 1
ATOM 2544 N N . SER A 1 339 ? -14.88433 -25.27009 -36.00146 1.000 64.26488 323 SER A N 1
ATOM 2545 C CA . SER A 1 339 ? -13.89719 -24.29533 -36.48365 1.000 62.43675 323 SER A CA 1
ATOM 2546 C C . SER A 1 339 ? -12.47625 -24.71942 -36.16948 1.000 62.21890 323 SER A C 1
ATOM 2547 O O . SER A 1 339 ? -11.56319 -24.48072 -36.96950 1.000 62.21508 323 SER A O 1
ATOM 2550 N N . ILE A 1 340 ? -12.26538 -25.35317 -35.02132 1.000 70.53913 324 ILE A N 1
ATOM 2551 C CA . ILE A 1 340 ? -10.91044 -25.73424 -34.64317 1.000 71.29500 324 ILE A CA 1
ATOM 2552 C C . ILE A 1 340 ? -10.40953 -26.83352 -35.56489 1.000 73.55404 324 ILE A C 1
ATOM 2553 O O . ILE A 1 340 ? -9.28950 -26.76178 -36.08385 1.000 73.73279 324 ILE A O 1
ATOM 2558 N N . GLU A 1 341 ? -11.23964 -27.86348 -35.78568 1.000 83.03344 325 GLU A N 1
ATOM 2559 C CA . GLU A 1 341 ? -10.85874 -28.97773 -36.64740 1.000 84.69544 325 GLU A CA 1
ATOM 2560 C C . GLU A 1 341 ? -10.57362 -28.53010 -38.08149 1.000 84.56061 325 GLU A C 1
ATOM 2561 O O . GLU A 1 341 ? -9.87767 -29.24236 -38.82029 1.000 85.55836 325 GLU A O 1
ATOM 2567 N N . ALA A 1 342 ? -11.08446 -27.36713 -38.48079 1.000 77.81165 326 ALA A N 1
ATOM 2568 C CA . ALA A 1 342 ? -10.85133 -26.76647 -39.78292 1.000 77.45276 326 ALA A CA 1
ATOM 2569 C C . ALA A 1 342 ? -9.54423 -25.96064 -39.86205 1.000 77.00573 326 ALA A C 1
ATOM 2570 O O . ALA A 1 342 ? -9.27611 -25.31092 -40.88820 1.000 77.08066 326 ALA A O 1
ATOM 2572 N N . LEU A 1 343 ? -8.70529 -26.01250 -38.82200 1.000 85.97473 327 LEU A N 1
ATOM 2573 C CA . LEU A 1 343 ? -7.42520 -25.32466 -38.87711 1.000 84.00400 327 LEU A CA 1
ATOM 2574 C C . LEU A 1 343 ? -6.41028 -26.24694 -39.52285 1.000 85.13772 327 LEU A C 1
ATOM 2575 O O . LEU A 1 343 ? -6.47344 -27.46588 -39.33356 1.000 86.32076 327 LEU A O 1
ATOM 2580 N N . PRO A 1 344 ? -5.50518 -25.68323 -40.32394 1.000 87.87680 328 PRO A N 1
ATOM 2581 C CA . PRO A 1 344 ? -4.49425 -26.53351 -40.97069 1.000 88.37993 328 PRO A CA 1
ATOM 2582 C C . PRO A 1 344 ? -3.48536 -27.05539 -39.96652 1.000 88.19075 328 PRO A C 1
ATOM 2583 O O . PRO A 1 344 ? -2.93348 -28.15050 -40.14424 1.000 89.73002 328 PRO A O 1
ATOM 2587 N N . ASN A 1 345 ? -3.25632 -26.30316 -38.89169 1.000 91.97432 329 ASN A N 1
ATOM 2588 C CA . ASN A 1 345 ? -2.16539 -26.56107 -37.96558 1.000 91.38155 329 ASN A CA 1
ATOM 2589 C C . ASN A 1 345 ? -2.59356 -27.54376 -36.87537 1.000 92.57488 329 ASN A C 1
ATOM 2590 O O . ASN A 1 345 ? -3.36655 -27.19245 -35.97948 1.000 92.82477 329 ASN A O 1
ATOM 2595 N N . VAL A 1 346 ? -2.08170 -28.77684 -36.94105 1.000 85.34585 330 VAL A N 1
ATOM 2596 C CA . VAL A 1 346 ? -2.51986 -29.79556 -35.99083 1.000 87.24791 330 VAL A CA 1
ATOM 2597 C C . VAL A 1 346 ? -2.01789 -29.48628 -34.58788 1.000 87.05253 330 VAL A C 1
ATOM 2598 O O . VAL A 1 346 ? -2.61599 -29.92798 -33.59380 1.000 88.13110 330 VAL A O 1
ATOM 2602 N N . ALA A 1 347 ? -0.89681 -28.76439 -34.47800 1.000 87.55418 331 ALA A N 1
ATOM 2603 C CA . ALA A 1 347 ? -0.40082 -28.38614 -33.15807 1.000 87.02791 331 ALA A CA 1
ATOM 2604 C C . ALA A 1 347 ? -1.30672 -27.32288 -32.53036 1.000 85.49046 331 ALA A C 1
ATOM 2605 O O . ALA A 1 347 ? -1.70779 -27.43355 -31.36435 1.000 86.26576 331 ALA A O 1
ATOM 2607 N N . VAL A 1 348 ? -1.66657 -26.30602 -33.30662 1.000 62.30839 332 VAL A N 1
ATOM 2608 C CA . VAL A 1 348 ? -2.67048 -25.35180 -32.86489 1.000 61.21260 332 VAL A CA 1
ATOM 2609 C C . VAL A 1 348 ? -3.97358 -26.06756 -32.50678 1.000 62.78416 332 VAL A C 1
ATOM 2610 O O . VAL A 1 348 ? -4.56159 -25.81524 -31.45186 1.000 62.63048 332 VAL A O 1
ATOM 2614 N N . GLN A 1 349 ? -4.44765 -26.97570 -33.35958 1.000 71.07488 333 GLN A N 1
ATOM 2615 C CA . GLN A 1 349 ? -5.68274 -27.67048 -33.02147 1.000 73.15331 333 GLN A CA 1
ATOM 2616 C C . GLN A 1 349 ? -5.56389 -28.39018 -31.69030 1.000 75.92796 333 GLN A C 1
ATOM 2617 O O . GLN A 1 349 ? -6.51293 -28.41187 -30.89834 1.000 78.05349 333 GLN A O 1
ATOM 2623 N N . ALA A 1 350 ? -4.39997 -28.96925 -31.41211 1.000 79.14314 334 ALA A N 1
ATOM 2624 C CA . ALA A 1 350 ? -4.23311 -29.68097 -30.15293 1.000 80.62155 334 ALA A CA 1
ATOM 2625 C C . ALA A 1 350 ? -4.35305 -28.74667 -28.95916 1.000 79.70329 334 ALA A C 1
ATOM 2626 O O . ALA A 1 350 ? -4.94714 -29.11236 -27.93810 1.000 81.95529 334 ALA A O 1
ATOM 2628 N N . VAL A 1 351 ? -3.79491 -27.53776 -29.06242 1.000 70.94834 335 VAL A N 1
ATOM 2629 C CA . VAL A 1 351 ? -3.84284 -26.59349 -27.94765 1.000 69.49092 335 VAL A CA 1
ATOM 2630 C C . VAL A 1 351 ? -5.26379 -26.09427 -27.72583 1.000 69.86588 335 VAL A C 1
ATOM 2631 O O . VAL A 1 351 ? -5.76785 -26.09994 -26.59285 1.000 71.40306 335 VAL A O 1
ATOM 2635 N N . LEU A 1 352 ? -5.93570 -25.66144 -28.80096 1.000 58.14121 336 LEU A N 1
ATOM 2636 C CA . LEU A 1 352 ? -7.28564 -25.14224 -28.62415 1.000 57.50105 336 LEU A CA 1
ATOM 2637 C C . LEU A 1 352 ? -8.21979 -26.23501 -28.11793 1.000 60.54859 336 LEU A C 1
ATOM 2638 O O . LEU A 1 352 ? -9.01381 -26.00770 -27.20002 1.000 61.58840 336 LEU A O 1
ATOM 2643 N N . LYS A 1 353 ? -8.07292 -27.45715 -28.63263 1.000 71.81259 337 LYS A N 1
ATOM 2644 C CA . LYS A 1 353 ? -8.86607 -28.55993 -28.10241 1.000 75.59223 337 LYS A CA 1
ATOM 2645 C C . LYS A 1 353 ? -8.61516 -28.75661 -26.61435 1.000 77.68073 337 LYS A C 1
ATOM 2646 O O . LYS A 1 353 ? -9.56022 -29.00932 -25.85933 1.000 79.95730 337 LYS A O 1
ATOM 2652 N N . SER A 1 354 ? -7.35516 -28.61765 -26.17832 1.000 87.76786 338 SER A N 1
ATOM 2653 C CA . SER A 1 354 ? -7.00524 -28.72936 -24.75928 1.000 89.35962 338 SER A CA 1
ATOM 2654 C C . SER A 1 354 ? -7.69315 -27.64108 -23.91857 1.000 88.61012 338 SER A C 1
ATOM 2655 O O . SER A 1 354 ? -8.27423 -27.92776 -22.86053 1.000 91.06671 338 SER A O 1
ATOM 2658 N N . PHE A 1 355 ? -7.65398 -26.38719 -24.38687 1.000 84.90291 339 PHE A N 1
ATOM 2659 C CA . PHE A 1 355 ? -8.37688 -25.31395 -23.71215 1.000 83.03897 339 PHE A CA 1
ATOM 2660 C C . PHE A 1 355 ? -9.87792 -25.60776 -23.66815 1.000 84.87535 339 PHE A C 1
ATOM 2661 O O . PHE A 1 355 ? -10.52295 -25.44843 -22.63122 1.000 85.91457 339 PHE A O 1
ATOM 2669 N N . LEU A 1 356 ? -10.45592 -26.03396 -24.79308 1.000 78.15396 340 LEU A N 1
ATOM 2670 C CA . LEU A 1 356 ? -11.90293 -26.18180 -24.84511 1.000 79.07300 340 LEU A CA 1
ATOM 2671 C C . LEU A 1 356 ? -12.37311 -27.29852 -23.93186 1.000 83.59396 340 LEU A C 1
ATOM 2672 O O . LEU A 1 356 ? -13.37812 -27.14124 -23.23295 1.000 84.38461 340 LEU A O 1
ATOM 2677 N N . ALA A 1 357 ? -11.65524 -28.42060 -23.90556 1.000 74.24211 341 ALA A N 1
ATOM 2678 C CA . ALA A 1 357 ? -12.11141 -29.56636 -23.12031 1.000 78.52729 341 ALA A CA 1
ATOM 2679 C C . ALA A 1 357 ? -11.92746 -29.38003 -21.62035 1.000 80.26243 341 ALA A C 1
ATOM 2680 O O . ALA A 1 357 ? -12.62657 -30.04076 -20.84722 1.000 83.47042 341 ALA A O 1
ATOM 2682 N N . LYS A 1 358 ? -10.99238 -28.52604 -21.18451 1.000 98.17387 342 LYS A N 1
ATOM 2683 C CA . LYS A 1 358 ? -10.85540 -28.20971 -19.76358 1.000 97.43743 342 LYS A CA 1
ATOM 2684 C C . LYS A 1 358 ? -11.84330 -27.13349 -19.31688 1.000 95.82612 342 LYS A C 1
ATOM 2685 O O . LYS A 1 358 ? -12.06333 -26.96518 -18.11793 1.000 96.48446 342 LYS A O 1
ATOM 2691 N N . ILE A 1 359 ? -12.44217 -26.39864 -20.23908 1.000 77.61463 343 ILE A N 1
ATOM 2692 C CA . ILE A 1 359 ? -13.48107 -25.45443 -19.86935 1.000 75.68997 343 ILE A CA 1
ATOM 2693 C C . ILE A 1 359 ? -14.84315 -26.11828 -19.91525 1.000 76.44815 343 ILE A C 1
ATOM 2694 O O . ILE A 1 359 ? -15.73014 -25.73899 -19.15038 1.000 75.00040 343 ILE A O 1
ATOM 2699 N N . HIS A 1 360 ? -15.01023 -27.13846 -20.76202 1.000 96.87400 344 HIS A N 1
ATOM 2700 C CA . HIS A 1 360 ? -16.33928 -27.65138 -21.09496 1.000 96.71971 344 HIS A CA 1
ATOM 2701 C C . HIS A 1 360 ? -17.08040 -28.19100 -19.88186 1.000 98.40890 344 HIS A C 1
ATOM 2702 O O . HIS A 1 360 ? -16.53853 -28.99389 -19.11265 1.000 100.92864 344 HIS A O 1
ATOM 2709 N N . LYS A 1 361 ? -18.32335 -27.71482 -19.72003 1.000 96.40143 345 LYS A N 1
ATOM 2710 C CA . LYS A 1 361 ? -19.28544 -28.12446 -18.67898 1.000 96.85265 345 LYS A CA 1
ATOM 2711 C C . LYS A 1 361 ? -18.65651 -28.20019 -17.26393 1.000 98.27482 345 LYS A C 1
ATOM 2712 O O . LYS A 1 361 ? -19.22063 -28.84391 -16.36580 1.000 98.74617 345 LYS A O 1
ATOM 2718 N N . ARG A 1 362 ? -17.52544 -27.50128 -17.04505 1.000 99.35907 346 ARG A N 1
ATOM 2719 C CA . ARG A 1 362 ? -16.81450 -27.50206 -15.76401 1.000 99.83709 346 ARG A CA 1
ATOM 2720 C C . ARG A 1 362 ? -17.73950 -27.07068 -14.62316 1.000 98.63516 346 ARG A C 1
ATOM 2721 O O . ARG A 1 362 ? -18.55838 -26.16162 -14.77541 1.000 96.83438 346 ARG A O 1
ATOM 2729 N N . LEU A 1 363 ? -17.62763 -27.73342 -13.47100 1.000 107.12259 347 LEU A N 1
ATOM 2730 C CA . LEU A 1 363 ? -18.51964 -27.43204 -12.35311 1.000 105.85771 347 LEU A CA 1
ATOM 2731 C C . LEU A 1 363 ? -17.94357 -26.44787 -11.33331 1.000 104.44926 347 LEU A C 1
ATOM 2732 O O . LEU A 1 363 ? -18.61558 -26.13755 -10.33442 1.000 103.10918 347 LEU A O 1
ATOM 2737 N N . LYS A 1 364 ? -16.73350 -25.94607 -11.55338 1.000 103.65755 348 LYS A N 1
ATOM 2738 C CA . LYS A 1 364 ? -16.10744 -25.04991 -10.59056 1.000 102.06775 348 LYS A CA 1
ATOM 2739 C C . LYS A 1 364 ? -15.30128 -23.99019 -11.35878 1.000 100.77751 348 LYS A C 1
ATOM 2740 O O . LYS A 1 364 ? -15.15817 -22.85410 -10.89504 1.000 99.20322 348 LYS A O 1
ATOM 2747 N N . MET B 1 17 ? -1.90385 33.78014 -42.90660 1.000 126.27961 1 MET B N 1
ATOM 2748 C CA . MET B 1 17 ? -1.24304 33.46447 -41.63442 1.000 126.54866 1 MET B CA 1
ATOM 2749 C C . MET B 1 17 ? -1.01689 31.94954 -41.45007 1.000 125.51747 1 MET B C 1
ATOM 2750 O O . MET B 1 17 ? -1.61199 31.35365 -40.55106 1.000 124.63881 1 MET B O 1
ATOM 2755 N N . THR B 1 18 ? -0.16567 31.32047 -42.28179 1.000 118.48322 2 THR B N 1
ATOM 2756 C CA . THR B 1 18 ? 0.02049 29.86652 -42.18247 1.000 117.30167 2 THR B CA 1
ATOM 2757 C C . THR B 1 18 ? 1.51357 29.46566 -42.34912 1.000 117.73140 2 THR B C 1
ATOM 2758 O O . THR B 1 18 ? 2.01951 28.71789 -41.51187 1.000 118.48805 2 THR B O 1
ATOM 2762 N N . GLU B 1 19 ? 2.26368 29.98255 -43.33908 1.000 107.99049 3 GLU B N 1
ATOM 2763 C CA . GLU B 1 19 ? 3.70575 29.69769 -43.53677 1.000 106.63998 3 GLU B CA 1
ATOM 2764 C C . GLU B 1 19 ? 4.11791 28.21476 -43.42540 1.000 104.06413 3 GLU B C 1
ATOM 2765 O O . GLU B 1 19 ? 3.72716 27.40154 -44.26730 1.000 102.99355 3 GLU B O 1
ATOM 2771 N N . LEU B 1 20 ? 4.96078 27.85106 -42.43617 1.000 110.12665 4 LEU B N 1
ATOM 2772 C CA . LEU B 1 20 ? 5.30890 26.45016 -42.15483 1.000 108.21629 4 LEU B CA 1
ATOM 2773 C C . LEU B 1 20 ? 4.14089 25.64813 -41.58788 1.000 107.65018 4 LEU B C 1
ATOM 2774 O O . LEU B 1 20 ? 4.18705 24.41413 -41.61862 1.000 106.42143 4 LEU B O 1
ATOM 2779 N N . LYS B 1 21 ? 3.14470 26.31613 -40.98119 1.000 87.03107 5 LYS B N 1
ATOM 2780 C CA . LYS B 1 21 ? 1.91971 25.62507 -40.57127 1.000 86.02745 5 LYS B CA 1
ATOM 2781 C C . LYS B 1 21 ? 1.19700 24.99774 -41.76328 1.000 85.91765 5 LYS B C 1
ATOM 2782 O O . LYS B 1 21 ? 0.70212 23.87070 -41.66914 1.000 84.91500 5 LYS B O 1
ATOM 2788 N N . SER B 1 22 ? 1.12312 25.70251 -42.89643 1.000 84.16158 6 SER B N 1
ATOM 2789 C CA . SER B 1 22 ? 0.50540 25.09320 -44.06642 1.000 83.42470 6 SER B CA 1
ATOM 2790 C C . SER B 1 22 ? 1.31963 23.90120 -44.52503 1.000 81.81055 6 SER B C 1
ATOM 2791 O O . SER B 1 22 ? 0.76282 22.85506 -44.88993 1.000 80.87009 6 SER B O 1
ATOM 2794 N N . LYS B 1 23 ? 2.64560 24.02238 -44.44382 1.000 94.32036 7 LYS B N 1
ATOM 2795 C CA . LYS B 1 23 ? 3.53380 22.91342 -44.77544 1.000 93.45707 7 LYS B CA 1
ATOM 2796 C C . LYS B 1 23 ? 3.35376 21.75359 -43.79724 1.000 90.77965 7 LYS B C 1
ATOM 2797 O O . LYS B 1 23 ? 3.59696 20.59455 -44.15396 1.000 89.19674 7 LYS B O 1
ATOM 2803 N N . PHE B 1 24 ? 2.84951 22.04477 -42.59839 1.000 72.87148 8 PHE B N 1
ATOM 2804 C CA . PHE B 1 24 ? 2.61944 21.03795 -41.56823 1.000 70.89552 8 PHE B CA 1
ATOM 2805 C C . PHE B 1 24 ? 1.31458 20.27975 -41.81331 1.000 70.51280 8 PHE B C 1
ATOM 2806 O O . PHE B 1 24 ? 1.29072 19.04175 -41.76706 1.000 68.45615 8 PHE B O 1
ATOM 2814 N N . VAL B 1 25 ? 0.26056 21.01454 -42.18665 1.000 72.38941 9 VAL B N 1
ATOM 2815 C CA . VAL B 1 25 ? -1.08635 20.46536 -42.31078 1.000 71.79672 9 VAL B CA 1
ATOM 2816 C C . VAL B 1 25 ? -1.10404 19.31915 -43.30955 1.000 71.13716 9 VAL B C 1
ATOM 2817 O O . VAL B 1 25 ? -1.79295 18.30811 -43.11047 1.000 69.99289 9 VAL B O 1
ATOM 2821 N N . LYS B 1 26 ? -0.34986 19.46402 -44.40445 1.000 70.52186 10 LYS B N 1
ATOM 2822 C CA . LYS B 1 26 ? -0.35954 18.45081 -45.45124 1.000 69.89190 10 LYS B CA 1
ATOM 2823 C C . LYS B 1 26 ? 0.02953 17.07097 -44.91890 1.000 68.12583 10 LYS B C 1
ATOM 2824 O O . LYS B 1 26 ? -0.53727 16.05781 -45.34980 1.000 67.40223 10 LYS B O 1
ATOM 2830 N N . VAL B 1 27 ? 0.89335 17.02128 -43.90073 1.000 68.16628 11 VAL B N 1
ATOM 2831 C CA . VAL B 1 27 ? 1.39441 15.74144 -43.39538 1.000 66.10512 11 VAL B CA 1
ATOM 2832 C C . VAL B 1 27 ? 0.26944 14.80940 -42.93040 1.000 64.93313 11 VAL B C 1
ATOM 2833 O O . VAL B 1 27 ? 0.34562 13.58536 -43.12914 1.000 63.64230 11 VAL B O 1
ATOM 2837 N N . TYR B 1 28 ? -0.79273 15.36339 -42.32670 1.000 53.42191 12 TYR B N 1
ATOM 2838 C CA . TYR B 1 28 ? -1.91071 14.52434 -41.90774 1.000 51.98249 12 TYR B CA 1
ATOM 2839 C C . TYR B 1 28 ? -2.40440 13.69104 -43.07366 1.000 52.72788 12 TYR B C 1
ATOM 2840 O O . TYR B 1 28 ? -2.64028 12.48104 -42.93146 1.000 51.77319 12 TYR B O 1
ATOM 2849 N N . SER B 1 29 ? -2.55726 14.32379 -44.24181 1.000 54.60085 13 SER B N 1
ATOM 2850 C CA . SER B 1 29 ? -3.08797 13.60750 -45.38776 1.000 55.60845 13 SER B CA 1
ATOM 2851 C C . SER B 1 29 ? -2.11876 12.51853 -45.83037 1.000 55.89994 13 SER B C 1
ATOM 2852 O O . SER B 1 29 ? -2.53657 11.39741 -46.15722 1.000 55.63936 13 SER B O 1
ATOM 2855 N N . VAL B 1 30 ? -0.81480 12.80269 -45.77719 1.000 64.43107 14 VAL B N 1
ATOM 2856 C CA . VAL B 1 30 ? 0.16838 11.77275 -46.10481 1.000 63.64573 14 VAL B CA 1
ATOM 2857 C C . VAL B 1 30 ? 0.03635 10.58492 -45.15059 1.000 61.54334 14 VAL B C 1
ATOM 2858 O O . VAL B 1 30 ? -0.13443 9.44481 -45.59340 1.000 60.99113 14 VAL B O 1
ATOM 2862 N N . LEU B 1 31 ? 0.06408 10.83419 -43.83364 1.000 59.52579 15 LEU B N 1
ATOM 2863 C CA . LEU B 1 31 ? -0.06896 9.74437 -42.87245 1.000 57.19011 15 LEU B CA 1
ATOM 2864 C C . LEU B 1 31 ? -1.39184 9.01217 -43.05054 1.000 57.23972 15 LEU B C 1
ATOM 2865 O O . LEU B 1 31 ? -1.45571 7.77718 -42.95430 1.000 55.85250 15 LEU B O 1
ATOM 2870 N N . LYS B 1 32 ? -2.46288 9.76299 -43.31188 1.000 57.71222 16 LYS B N 1
ATOM 2871 C CA . LYS B 1 32 ? -3.76978 9.14080 -43.47999 1.000 57.62036 16 LYS B CA 1
ATOM 2872 C C . LYS B 1 32 ? -3.78445 8.16956 -44.65180 1.000 57.78997 16 LYS B C 1
ATOM 2873 O O . LYS B 1 32 ? -4.34834 7.07652 -44.53768 1.000 56.89168 16 LYS B O 1
ATOM 2879 N N . LYS B 1 33 ? -3.17829 8.54240 -45.79376 1.000 60.95853 17 LYS B N 1
ATOM 2880 C CA . LYS B 1 33 ? -3.17397 7.61418 -46.92458 1.000 61.29524 17 LYS B CA 1
ATOM 2881 C C . LYS B 1 33 ? -2.30788 6.39434 -46.61818 1.000 60.03535 17 LYS B C 1
ATOM 2882 O O . LYS B 1 33 ? -2.68869 5.25224 -46.91802 1.000 59.60251 17 LYS B O 1
ATOM 2888 N N . GLU B 1 34 ? -1.16602 6.61561 -45.96702 1.000 66.33263 18 GLU B N 1
ATOM 2889 C CA . GLU B 1 34 ? -0.34597 5.50780 -45.50665 1.000 64.68879 18 GLU B CA 1
ATOM 2890 C C . GLU B 1 34 ? -1.16802 4.58388 -44.62761 1.000 63.01705 18 GLU B C 1
ATOM 2891 O O . GLU B 1 34 ? -1.33182 3.39980 -44.94440 1.000 62.61600 18 GLU B O 1
ATOM 2897 N N . LEU B 1 35 ? -1.77328 5.13102 -43.56583 1.000 58.86912 19 LEU B N 1
ATOM 2898 C CA . LEU B 1 35 ? -2.50534 4.28012 -42.63879 1.000 57.13812 19 LEU B CA 1
ATOM 2899 C C . LEU B 1 35 ? -3.61412 3.50984 -43.34583 1.000 58.10829 19 LEU B C 1
ATOM 2900 O O . LEU B 1 35 ? -3.77301 2.30287 -43.13062 1.000 56.96017 19 LEU B O 1
ATOM 2905 N N . LEU B 1 36 ? -4.34704 4.16857 -44.24310 1.000 71.51451 20 LEU B N 1
ATOM 2906 C CA . LEU B 1 36 ? -5.46084 3.50031 -44.91416 1.000 72.02844 20 LEU B CA 1
ATOM 2907 C C . LEU B 1 36 ? -4.97253 2.44016 -45.91286 1.000 73.04890 20 LEU B C 1
ATOM 2908 O O . LEU B 1 36 ? -5.33441 1.26014 -45.79869 1.000 73.11073 20 LEU B O 1
ATOM 2913 N N . HIS B 1 37 ? -4.11540 2.80508 -46.86278 1.000 79.10509 21 HIS B N 1
ATOM 2914 C CA . HIS B 1 37 ? -3.66210 1.82093 -47.85050 1.000 79.70083 21 HIS B CA 1
ATOM 2915 C C . HIS B 1 37 ? -2.32911 1.22018 -47.42514 1.000 79.58806 21 HIS B C 1
ATOM 2916 O O . HIS B 1 37 ? -1.33100 1.32016 -48.11498 1.000 80.77026 21 HIS B O 1
ATOM 2923 N N . ASP B 1 38 ? -2.34325 0.59941 -46.24702 1.000 102.88418 22 ASP B N 1
ATOM 2924 C CA . ASP B 1 38 ? -1.19526 -0.12134 -45.70267 1.000 102.44719 22 ASP B CA 1
ATOM 2925 C C . ASP B 1 38 ? -1.41003 -1.60341 -45.95341 1.000 102.84729 22 ASP B C 1
ATOM 2926 O O . ASP B 1 38 ? -2.38805 -2.17843 -45.46047 1.000 102.47357 22 ASP B O 1
ATOM 2931 N N . SER B 1 39 ? -0.47183 -2.22745 -46.67212 1.000 121.16741 23 SER B N 1
ATOM 2932 C CA . SER B 1 39 ? -0.60660 -3.64852 -46.97786 1.000 120.62590 23 SER B CA 1
ATOM 2933 C C . SER B 1 39 ? -0.63573 -4.49927 -45.70169 1.000 119.03640 23 SER B C 1
ATOM 2934 O O . SER B 1 39 ? -1.43964 -5.43435 -45.58865 1.000 118.80555 23 SER B O 1
ATOM 2937 N N . ALA B 1 40 ? 0.18505 -4.15897 -44.70261 1.000 107.39843 24 ALA B N 1
ATOM 2938 C CA . ALA B 1 40 ? 0.20893 -4.96872 -43.48844 1.000 104.47981 24 ALA B CA 1
ATOM 2939 C C . ALA B 1 40 ? -1.12620 -4.96374 -42.75269 1.000 103.91199 24 ALA B C 1
ATOM 2940 O O . ALA B 1 40 ? -1.44122 -5.92963 -42.04755 1.000 102.90856 24 ALA B O 1
ATOM 2942 N N . PHE B 1 41 ? -1.93930 -3.92587 -42.92804 1.000 114.21592 25 PHE B N 1
ATOM 2943 C CA . PHE B 1 41 ? -3.22844 -3.81789 -42.24129 1.000 114.36292 25 PHE B CA 1
ATOM 2944 C C . PHE B 1 41 ? -4.25027 -3.50823 -43.33854 1.000 117.90281 25 PHE B C 1
ATOM 2945 O O . PHE B 1 41 ? -4.65538 -2.35532 -43.54584 1.000 118.98550 25 PHE B O 1
ATOM 2953 N N . GLY B 1 42 ? -4.65202 -4.55642 -44.05440 1.000 96.03814 26 GLY B N 1
ATOM 2954 C CA . GLY B 1 42 ? -5.62685 -4.40976 -45.11661 1.000 97.62079 26 GLY B CA 1
ATOM 2955 C C . GLY B 1 42 ? -6.97699 -3.96181 -44.59894 1.000 96.65859 26 GLY B C 1
ATOM 2956 O O . GLY B 1 42 ? -7.30219 -4.10162 -43.41297 1.000 95.89866 26 GLY B O 1
ATOM 2957 N N . LEU B 1 43 ? -7.76089 -3.39809 -45.51920 1.000 83.00979 27 LEU B N 1
ATOM 2958 C CA . LEU B 1 43 ? -9.09001 -2.90219 -45.21154 1.000 81.77315 27 LEU B CA 1
ATOM 2959 C C . LEU B 1 43 ? -10.03077 -3.09854 -46.39367 1.000 82.64981 27 LEU B C 1
ATOM 2960 O O . LEU B 1 43 ? -9.65860 -2.84973 -47.54365 1.000 83.40950 27 LEU B O 1
ATOM 2965 N N . THR B 1 44 ? -11.25677 -3.54463 -46.08880 1.000 91.35247 28 THR B N 1
ATOM 2966 C CA . THR B 1 44 ? -12.38161 -3.51595 -47.02201 1.000 91.66041 28 THR B CA 1
ATOM 2967 C C . THR B 1 44 ? -12.51569 -2.08907 -47.54032 1.000 92.17757 28 THR B C 1
ATOM 2968 O O . THR B 1 44 ? -12.08593 -1.15088 -46.85443 1.000 92.17701 28 THR B O 1
ATOM 2972 N N . ASP B 1 45 ? -13.12050 -1.88738 -48.72047 1.000 91.68735 29 ASP B N 1
ATOM 2973 C CA . ASP B 1 45 ? -13.47360 -0.52050 -49.09880 1.000 91.54653 29 ASP B CA 1
ATOM 2974 C C . ASP B 1 45 ? -14.40786 0.10859 -48.06710 1.000 89.96601 29 ASP B C 1
ATOM 2975 O O . ASP B 1 45 ? -14.26906 1.28868 -47.73231 1.000 89.26566 29 ASP B O 1
ATOM 2980 N N . ASP B 1 46 ? -15.32087 -0.67340 -47.49511 1.000 105.29514 30 ASP B N 1
ATOM 2981 C CA . ASP B 1 46 ? -16.17812 -0.13729 -46.43937 1.000 103.33394 30 ASP B CA 1
ATOM 2982 C C . ASP B 1 46 ? -15.41938 0.05606 -45.13627 1.000 101.18562 30 ASP B C 1
ATOM 2983 O O . ASP B 1 46 ? -15.69963 1.00817 -44.40251 1.000 100.02801 30 ASP B O 1
ATOM 2988 N N . SER B 1 47 ? -14.45333 -0.81876 -44.81992 1.000 78.36293 31 SER B N 1
ATOM 2989 C CA . SER B 1 47 ? -13.64258 -0.57742 -43.62582 1.000 77.12300 31 SER B CA 1
ATOM 2990 C C . SER B 1 47 ? -12.86071 0.72165 -43.73594 1.000 77.97064 31 SER B C 1
ATOM 2991 O O . SER B 1 47 ? -12.80498 1.50585 -42.77509 1.000 75.78005 31 SER B O 1
ATOM 2994 N N . ARG B 1 48 ? -12.28653 0.98548 -44.91889 1.000 72.35801 32 ARG B N 1
ATOM 2995 C CA . ARG B 1 48 ? -11.47164 2.17954 -45.09598 1.000 72.68135 32 ARG B CA 1
ATOM 2996 C C . ARG B 1 48 ? -12.27984 3.44649 -44.85338 1.000 71.57358 32 ARG B C 1
ATOM 2997 O O . ARG B 1 48 ? -11.89409 4.28671 -44.02548 1.000 71.49646 32 ARG B O 1
ATOM 3005 N N . ASN B 1 49 ? -13.45874 3.54323 -45.47662 1.000 79.74703 33 ASN B N 1
ATOM 3006 C CA . ASN B 1 49 ? -14.30792 4.70917 -45.27300 1.000 78.98936 33 ASN B CA 1
ATOM 3007 C C . ASN B 1 49 ? -14.73620 4.87440 -43.83511 1.000 76.73761 33 ASN B C 1
ATOM 3008 O O . ASN B 1 49 ? -14.85342 6.00149 -43.34836 1.000 76.55610 33 ASN B O 1
ATOM 3013 N N . TRP B 1 50 ? -15.08918 3.78449 -43.17596 1.000 94.64882 34 TRP B N 1
ATOM 3014 C CA . TRP B 1 50 ? -15.42745 3.88973 -41.77104 1.000 92.01049 34 TRP B CA 1
ATOM 3015 C C . TRP B 1 50 ? -14.23866 4.43204 -40.97093 1.000 90.64530 34 TRP B C 1
ATOM 3016 O O . TRP B 1 50 ? -14.38092 5.39318 -40.19715 1.000 88.70916 34 TRP B O 1
ATOM 3027 N N . VAL B 1 51 ? -13.04055 3.87214 -41.19061 1.000 61.64908 35 VAL B N 1
ATOM 3028 C CA . VAL B 1 51 ? -11.87375 4.34943 -40.44249 1.000 61.21935 35 VAL B CA 1
ATOM 3029 C C . VAL B 1 51 ? -11.54885 5.79739 -40.81572 1.000 62.57079 35 VAL B C 1
ATOM 3030 O O . VAL B 1 51 ? -11.25711 6.62860 -39.94084 1.000 61.34319 35 VAL B O 1
ATOM 3034 N N . GLU B 1 52 ? -11.63766 6.13912 -42.10781 1.000 59.82549 36 GLU B N 1
ATOM 3035 C CA . GLU B 1 52 ? -11.28875 7.49308 -42.51702 1.000 61.27540 36 GLU B CA 1
ATOM 3036 C C . GLU B 1 52 ? -12.21099 8.53310 -41.88739 1.000 59.74058 36 GLU B C 1
ATOM 3037 O O . GLU B 1 52 ? -11.76519 9.63122 -41.53753 1.000 60.09866 36 GLU B O 1
ATOM 3043 N N . ARG B 1 53 ? -13.50498 8.21097 -41.74356 1.000 80.07177 37 ARG B N 1
ATOM 3044 C CA . ARG B 1 53 ? -14.45920 9.11899 -41.09591 1.000 78.80877 37 ARG B CA 1
ATOM 3045 C C . ARG B 1 53 ? -14.11749 9.34532 -39.63390 1.000 76.76199 37 ARG B C 1
ATOM 3046 O O . ARG B 1 53 ? -14.25772 10.45841 -39.11215 1.000 76.66244 37 ARG B O 1
ATOM 3054 N N . ILE B 1 54 ? -13.73549 8.28251 -38.93762 1.000 60.54752 38 ILE B N 1
ATOM 3055 C CA . ILE B 1 54 ? -13.28876 8.43784 -37.55957 1.000 58.51203 38 ILE B CA 1
ATOM 3056 C C . ILE B 1 54 ? -12.05988 9.33399 -37.51453 1.000 60.06256 38 ILE B C 1
ATOM 3057 O O . ILE B 1 54 ? -11.95314 10.23118 -36.66869 1.000 59.56907 38 ILE B O 1
ATOM 3062 N N . MET B 1 55 ? -11.09868 9.07893 -38.42030 1.000 60.52535 39 MET B N 1
ATOM 3063 C CA . MET B 1 55 ? -9.88777 9.89906 -38.48925 1.000 62.44177 39 MET B CA 1
ATOM 3064 C C . MET B 1 55 ? -10.23091 11.37198 -38.69660 1.000 63.49692 39 MET B C 1
ATOM 3065 O O . MET B 1 55 ? -9.74715 12.24318 -37.95469 1.000 63.54682 39 MET B O 1
ATOM 3070 N N . ASP B 1 56 ? -11.08477 11.67168 -39.68282 1.000 51.80805 40 ASP B N 1
ATOM 3071 C CA . ASP B 1 56 ? -11.24787 13.07359 -40.03513 1.000 53.49364 40 ASP B CA 1
ATOM 3072 C C . ASP B 1 56 ? -12.09814 13.83068 -39.03843 1.000 52.00357 40 ASP B C 1
ATOM 3073 O O . ASP B 1 56 ? -11.87833 15.03075 -38.82964 1.000 53.16465 40 ASP B O 1
ATOM 3078 N N . TYR B 1 57 ? -13.00818 13.13671 -38.35846 1.000 65.34232 41 TYR B N 1
ATOM 3079 C CA . TYR B 1 57 ? -13.83144 13.79381 -37.35974 1.000 64.24747 41 TYR B CA 1
ATOM 3080 C C . TYR B 1 57 ? -12.97670 14.19915 -36.17067 1.000 63.62213 41 TYR B C 1
ATOM 3081 O O . TYR B 1 57 ? -13.13494 15.29125 -35.61191 1.000 64.79523 41 TYR B O 1
ATOM 3090 N N . ASN B 1 58 ? -11.99066 13.38234 -35.85232 1.000 59.42618 42 ASN B N 1
ATOM 3091 C CA . ASN B 1 58 ? -11.31090 13.45767 -34.57622 1.000 58.25329 42 ASN B CA 1
ATOM 3092 C C . ASN B 1 58 ? -9.96998 14.14883 -34.60611 1.000 59.62512 42 ASN B C 1
ATOM 3093 O O . ASN B 1 58 ? -9.62424 14.81507 -33.61919 1.000 59.45381 42 ASN B O 1
ATOM 3098 N N . VAL B 1 59 ? -9.21477 14.02370 -35.69595 1.000 56.66028 43 VAL B N 1
ATOM 3099 C CA . VAL B 1 59 ? -7.79583 14.36789 -35.61377 1.000 57.94517 43 VAL B CA 1
ATOM 3100 C C . VAL B 1 59 ? -7.48287 15.71580 -36.27298 1.000 61.27550 43 VAL B C 1
ATOM 3101 O O . VAL B 1 59 ? -6.87509 16.57900 -35.61404 1.000 62.01535 43 VAL B O 1
ATOM 3105 N N . PRO B 1 60 ? -7.83967 15.96850 -37.54009 1.000 49.42376 44 PRO B N 1
ATOM 3106 C CA . PRO B 1 60 ? -7.52772 17.26842 -38.13130 1.000 51.81083 44 PRO B CA 1
ATOM 3107 C C . PRO B 1 60 ? -8.63389 18.28234 -37.86070 1.000 52.11392 44 PRO B C 1
ATOM 3108 O O . PRO B 1 60 ? -9.76991 17.93627 -37.51784 1.000 50.87233 44 PRO B O 1
ATOM 3112 N N . GLY B 1 61 ? -8.31500 19.54132 -38.12490 1.000 77.03845 45 GLY B N 1
ATOM 3113 C CA . GLY B 1 61 ? -9.13621 20.63332 -37.64826 1.000 77.53250 45 GLY B CA 1
ATOM 3114 C C . GLY B 1 61 ? -8.75152 21.03765 -36.23028 1.000 78.69147 45 GLY B C 1
ATOM 3115 O O . GLY B 1 61 ? -8.13357 20.28188 -35.46101 1.000 77.51391 45 GLY B O 1
ATOM 3116 N N . GLY B 1 62 ? -9.12473 22.24768 -35.87359 1.000 82.58443 46 GLY B N 1
ATOM 3117 C CA . GLY B 1 62 ? -8.66702 22.78999 -34.60861 1.000 83.62861 46 GLY B CA 1
ATOM 3118 C C . GLY B 1 62 ? -7.40710 23.60811 -34.74555 1.000 87.05337 46 GLY B C 1
ATOM 3119 O O . GLY B 1 62 ? -6.82392 23.75597 -35.82347 1.000 88.52304 46 GLY B O 1
ATOM 3120 N N . LYS B 1 63 ? -6.99637 24.19239 -33.61459 1.000 105.32788 47 LYS B N 1
ATOM 3121 C CA . LYS B 1 63 ? -5.90648 25.16551 -33.66659 1.000 109.91160 47 LYS B CA 1
ATOM 3122 C C . LYS B 1 63 ? -4.57433 24.50959 -34.05222 1.000 109.34420 47 LYS B C 1
ATOM 3123 O O . LYS B 1 63 ? -3.72529 25.15557 -34.69320 1.000 112.66334 47 LYS B O 1
ATOM 3129 N N . LEU B 1 64 ? -4.40124 23.22668 -33.70593 1.000 77.98426 48 LEU B N 1
ATOM 3130 C CA . LEU B 1 64 ? -3.20710 22.40778 -33.94355 1.000 76.16533 48 LEU B CA 1
ATOM 3131 C C . LEU B 1 64 ? -1.99329 22.90408 -33.18843 1.000 77.03611 48 LEU B C 1
ATOM 3132 O O . LEU B 1 64 ? -0.86219 22.53914 -33.52915 1.000 76.64245 48 LEU B O 1
ATOM 3137 N N . ASN B 1 65 ? -2.21158 23.68826 -32.13563 1.000 97.75180 49 ASN B N 1
ATOM 3138 C CA . ASN B 1 65 ? -1.08177 24.28354 -31.43954 1.000 98.55824 49 ASN B CA 1
ATOM 3139 C C . ASN B 1 65 ? -0.23277 23.22878 -30.73518 1.000 94.13907 49 ASN B C 1
ATOM 3140 O O . ASN B 1 65 ? 0.98918 23.41195 -30.60800 1.000 93.42524 49 ASN B O 1
ATOM 3145 N N . ARG B 1 66 ? -0.83071 22.09879 -30.33406 1.000 86.02802 50 ARG B N 1
ATOM 3146 C CA . ARG B 1 66 ? -0.03671 21.07402 -29.65471 1.000 83.52755 50 ARG B CA 1
ATOM 3147 C C . ARG B 1 66 ? 0.90855 20.39194 -30.63440 1.000 82.22824 50 ARG B C 1
ATOM 3148 O O . ARG B 1 66 ? 2.11752 20.29614 -30.38117 1.000 82.41887 50 ARG B O 1
ATOM 3156 N N . GLY B 1 67 ? 0.38581 19.95365 -31.78241 1.000 60.87257 51 GLY B N 1
ATOM 3157 C CA . GLY B 1 67 ? 1.24406 19.31455 -32.76013 1.000 60.73453 51 GLY B CA 1
ATOM 3158 C C . GLY B 1 67 ? 2.29405 20.25657 -33.29513 1.000 63.33389 51 GLY B C 1
ATOM 3159 O O . GLY B 1 67 ? 3.46410 19.89770 -33.36784 1.000 62.61560 51 GLY B O 1
ATOM 3160 N N . LEU B 1 68 ? 1.90595 21.50446 -33.60345 1.000 54.58960 52 LEU B N 1
ATOM 3161 C CA . LEU B 1 68 ? 2.87792 22.48548 -34.09147 1.000 56.98099 52 LEU B CA 1
ATOM 3162 C C . LEU B 1 68 ? 3.97270 22.76882 -33.08233 1.000 56.15487 52 LEU B C 1
ATOM 3163 O O . LEU B 1 68 ? 5.13576 22.92988 -33.47115 1.000 56.74912 52 LEU B O 1
ATOM 3168 N N . SER B 1 69 ? 3.64247 22.80204 -31.78139 1.000 70.06360 53 SER B N 1
ATOM 3169 C CA . SER B 1 69 ? 4.68625 23.11636 -30.81727 1.000 69.50219 53 SER B CA 1
ATOM 3170 C C . SER B 1 69 ? 5.81739 22.09948 -30.90186 1.000 66.98485 53 SER B C 1
ATOM 3171 O O . SER B 1 69 ? 6.97330 22.45167 -30.64472 1.000 67.76934 53 SER B O 1
ATOM 3174 N N . VAL B 1 70 ? 5.52662 20.86136 -31.33067 1.000 63.61266 54 VAL B N 1
ATOM 3175 C CA . VAL B 1 70 ? 6.60078 19.90943 -31.60528 1.000 62.12856 54 VAL B CA 1
ATOM 3176 C C . VAL B 1 70 ? 7.55090 20.49434 -32.62723 1.000 64.03099 54 VAL B C 1
ATOM 3177 O O . VAL B 1 70 ? 8.76585 20.53853 -32.41302 1.000 65.05073 54 VAL B O 1
ATOM 3181 N N . VAL B 1 71 ? 7.00604 20.98905 -33.73642 1.000 63.59869 55 VAL B N 1
ATOM 3182 C CA . VAL B 1 71 ? 7.84316 21.53094 -34.80238 1.000 65.49093 55 VAL B CA 1
ATOM 3183 C C . VAL B 1 71 ? 8.49393 22.82710 -34.37152 1.000 67.25296 55 VAL B C 1
ATOM 3184 O O . VAL B 1 71 ? 9.67495 23.05119 -34.64536 1.000 67.80677 55 VAL B O 1
ATOM 3188 N N . ASP B 1 72 ? 7.72771 23.71114 -33.72384 1.000 80.19992 56 ASP B N 1
ATOM 3189 C CA . ASP B 1 72 ? 8.28346 24.96831 -33.22599 1.000 82.75533 56 ASP B CA 1
ATOM 3190 C C . ASP B 1 72 ? 9.38631 24.71965 -32.20674 1.000 81.14333 56 ASP B C 1
ATOM 3191 O O . ASP B 1 72 ? 10.39022 25.44377 -32.17771 1.000 82.17649 56 ASP B O 1
ATOM 3196 N N . SER B 1 73 ? 9.20828 23.71280 -31.35257 1.000 82.61256 57 SER B N 1
ATOM 3197 C CA . SER B 1 73 ? 10.23314 23.41612 -30.36633 1.000 82.11862 57 SER B CA 1
ATOM 3198 C C . SER B 1 73 ? 11.46933 22.81814 -31.01399 1.000 81.53775 57 SER B C 1
ATOM 3199 O O . SER B 1 73 ? 12.58223 23.30532 -30.78588 1.000 82.77629 57 SER B O 1
ATOM 3202 N N . TYR B 1 74 ? 11.29360 21.79295 -31.85581 1.000 81.87216 58 TYR B N 1
ATOM 3203 C CA . TYR B 1 74 ? 12.43380 21.21794 -32.57949 1.000 81.87794 58 TYR B CA 1
ATOM 3204 C C . TYR B 1 74 ? 13.22381 22.28288 -33.33156 1.000 84.16800 58 TYR B C 1
ATOM 3205 O O . TYR B 1 74 ? 14.45684 22.20001 -33.42632 1.000 84.04928 58 TYR B O 1
ATOM 3214 N N . LYS B 1 75 ? 12.52079 23.27368 -33.90389 1.000 82.53283 59 LYS B N 1
ATOM 3215 C CA . LYS B 1 75 ? 13.18779 24.36362 -34.60999 1.000 85.01956 59 LYS B CA 1
ATOM 3216 C C . LYS B 1 75 ? 14.01251 25.22691 -33.65701 1.000 86.59762 59 LYS B C 1
ATOM 3217 O O . LYS B 1 75 ? 15.10252 25.69497 -34.02591 1.000 87.68406 59 LYS B O 1
ATOM 3223 N N . LEU B 1 76 ? 13.50426 25.45710 -32.43215 1.000 84.25365 60 LEU B N 1
ATOM 3224 C CA . LEU B 1 76 ? 14.20899 26.31038 -31.47819 1.000 85.17870 60 LEU B CA 1
ATOM 3225 C C . LEU B 1 76 ? 15.37595 25.59165 -30.80684 1.000 84.09976 60 LEU B C 1
ATOM 3226 O O . LEU B 1 76 ? 16.39783 26.22583 -30.53478 1.000 85.33191 60 LEU B O 1
ATOM 3231 N N . LEU B 1 77 ? 15.25008 24.28067 -30.63060 1.000 81.12016 61 LEU B N 1
ATOM 3232 C CA . LEU B 1 77 ? 16.31807 23.48192 -30.04925 1.000 80.21545 61 LEU B CA 1
ATOM 3233 C C . LEU B 1 77 ? 17.48426 23.42086 -31.03502 1.000 82.58682 61 LEU B C 1
ATOM 3234 O O . LEU B 1 77 ? 18.64718 23.49808 -30.63783 1.000 85.18790 61 LEU B O 1
ATOM 3239 N N . ARG B 1 78 ? 17.16751 23.28256 -32.32205 1.000 109.13149 62 ARG B N 1
ATOM 3240 C CA . ARG B 1 78 ? 18.17470 23.23148 -33.34386 1.000 109.22895 62 ARG B CA 1
ATOM 3241 C C . ARG B 1 78 ? 18.84056 24.57953 -33.47701 1.000 111.90329 62 ARG B C 1
ATOM 3242 O O . ARG B 1 78 ? 20.05354 24.67568 -33.45581 1.000 112.95519 62 ARG B O 1
ATOM 3250 N N . GLU B 1 79 ? 18.05245 25.63442 -33.56536 1.000 129.11191 63 GLU B N 1
ATOM 3251 C CA . GLU B 1 79 ? 18.60432 26.98044 -33.77353 1.000 131.49288 63 GLU B CA 1
ATOM 3252 C C . GLU B 1 79 ? 19.66109 27.34878 -32.72342 1.000 131.86193 63 GLU B C 1
ATOM 3253 O O . GLU B 1 79 ? 20.64306 28.04384 -33.03438 1.000 133.91118 63 GLU B O 1
ATOM 3259 N N . LEU B 1 80 ? 19.45991 26.93801 -31.46737 1.000 104.81096 64 LEU B N 1
ATOM 3260 C CA . LEU B 1 80 ? 20.31666 27.35934 -30.35730 1.000 104.70901 64 LEU B CA 1
ATOM 3261 C C . LEU B 1 80 ? 21.43372 26.36753 -30.04190 1.000 104.73197 64 LEU B C 1
ATOM 3262 O O . LEU B 1 80 ? 22.61068 26.73967 -30.07976 1.000 105.45408 64 LEU B O 1
ATOM 3267 N N . THR B 1 81 ? 21.09281 25.11756 -29.71471 1.000 147.13348 65 THR B N 1
ATOM 3268 C CA . THR B 1 81 ? 22.12590 24.10073 -29.50932 1.000 147.06366 65 THR B CA 1
ATOM 3269 C C . THR B 1 81 ? 22.98614 23.96758 -30.75014 1.000 147.69757 65 THR B C 1
ATOM 3270 O O . THR B 1 81 ? 24.21511 24.14874 -30.71195 1.000 148.48369 65 THR B O 1
ATOM 3274 N N . ASN B 1 82 ? 22.32838 23.65428 -31.87220 1.000 147.82621 66 ASN B N 1
ATOM 3275 C CA . ASN B 1 82 ? 22.99065 23.27111 -33.11200 1.000 147.69496 66 ASN B CA 1
ATOM 3276 C C . ASN B 1 82 ? 24.02073 22.19429 -32.81360 1.000 145.81102 66 ASN B C 1
ATOM 3277 O O . ASN B 1 82 ? 23.67475 21.14436 -32.26245 1.000 144.19186 66 ASN B O 1
ATOM 3282 N N . SER B 1 83 ? 25.27975 22.47137 -33.15543 1.000 151.99609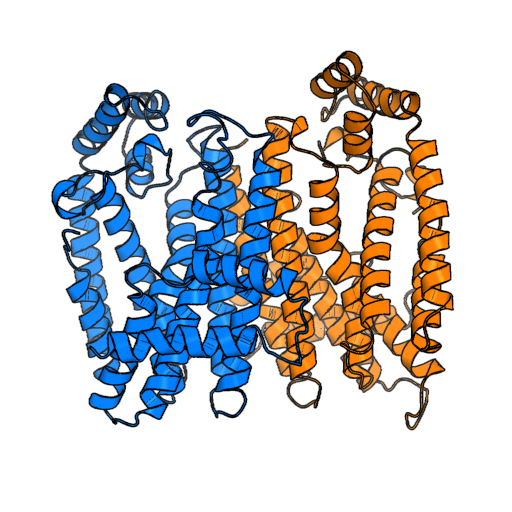 67 SER B N 1
ATOM 3283 C CA . SER B 1 83 ? 26.32287 21.46450 -33.15104 1.000 150.28688 67 SER B CA 1
ATOM 3284 C C . SER B 1 83 ? 25.96819 20.41525 -34.20589 1.000 149.11305 67 SER B C 1
ATOM 3285 O O . SER B 1 83 ? 26.65734 19.39431 -34.31756 1.000 149.88852 67 SER B O 1
ATOM 3288 N N . LYS B 1 84 ? 24.88430 20.64396 -34.96313 1.000 118.80004 68 LYS B N 1
ATOM 3289 C CA . LYS B 1 84 ? 24.60361 19.93668 -36.20804 1.000 117.87575 68 LYS B CA 1
ATOM 3290 C C . LYS B 1 84 ? 25.30073 20.65353 -37.35806 1.000 120.09115 68 LYS B C 1
ATOM 3291 O O . LYS B 1 84 ? 25.88457 21.72864 -37.18817 1.000 121.92794 68 LYS B O 1
ATOM 3297 N N . TYR B 1 85 ? 25.24702 20.04229 -38.54395 1.000 129.32798 69 TYR B N 1
ATOM 3298 C CA . TYR B 1 85 ? 26.11716 20.51018 -39.62688 1.000 132.39205 69 TYR B CA 1
ATOM 3299 C C . TYR B 1 85 ? 25.63511 21.83100 -40.22523 1.000 133.76277 69 TYR B C 1
ATOM 3300 O O . TYR B 1 85 ? 26.45808 22.66002 -40.63825 1.000 134.91929 69 TYR B O 1
ATOM 3309 N N . LYS B 1 86 ? 24.31510 22.02782 -40.30651 1.000 125.68420 70 LYS B N 1
ATOM 3310 C CA . LYS B 1 86 ? 23.73700 23.32068 -40.64788 1.000 127.96141 70 LYS B CA 1
ATOM 3311 C C . LYS B 1 86 ? 22.52181 23.59172 -39.76715 1.000 128.06081 70 LYS B C 1
ATOM 3312 O O . LYS B 1 86 ? 21.89382 22.67975 -39.22708 1.000 126.31592 70 LYS B O 1
ATOM 3318 N N . SER B 1 87 ? 22.20663 24.87970 -39.63846 1.000 154.82150 71 SER B N 1
ATOM 3319 C CA . SER B 1 87 ? 21.21140 25.35177 -38.68874 1.000 154.92318 71 SER B CA 1
ATOM 3320 C C . SER B 1 87 ? 19.82250 25.44848 -39.30501 1.000 154.83071 71 SER B C 1
ATOM 3321 O O . SER B 1 87 ? 18.81738 25.40851 -38.57318 1.000 153.84228 71 SER B O 1
ATOM 3324 N N . GLU B 1 88 ? 19.75973 25.58021 -40.63305 1.000 136.56901 72 GLU B N 1
ATOM 3325 C CA . GLU B 1 88 ? 18.49787 25.51191 -41.35926 1.000 136.07995 72 GLU B CA 1
ATOM 3326 C C . GLU B 1 88 ? 17.90801 24.11787 -41.20209 1.000 132.25214 72 GLU B C 1
ATOM 3327 O O . GLU B 1 88 ? 18.62412 23.10996 -41.18575 1.000 130.20729 72 GLU B O 1
ATOM 3333 N N . LEU B 1 89 ? 16.59499 24.05973 -41.09931 1.000 92.16584 73 LEU B N 1
ATOM 3334 C CA . LEU B 1 89 ? 15.90912 22.79068 -40.96418 1.000 89.40156 73 LEU B CA 1
ATOM 3335 C C . LEU B 1 89 ? 15.70345 22.17738 -42.34509 1.000 89.47493 73 LEU B C 1
ATOM 3336 O O . LEU B 1 89 ? 15.18253 22.82513 -43.26032 1.000 90.68762 73 LEU B O 1
ATOM 3341 N N . SER B 1 90 ? 16.16362 20.94140 -42.48976 1.000 83.31169 74 SER B N 1
ATOM 3342 C CA . SER B 1 90 ? 15.99193 20.16914 -43.70364 1.000 83.11960 74 SER B CA 1
ATOM 3343 C C . SER B 1 90 ? 14.50701 19.95090 -43.98886 1.000 83.75579 74 SER B C 1
ATOM 3344 O O . SER B 1 90 ? 13.65485 19.99298 -43.09603 1.000 82.97859 74 SER B O 1
ATOM 3347 N N . ASP B 1 91 ? 14.18126 19.75561 -45.26188 1.000 96.04330 75 ASP B N 1
ATOM 3348 C CA . ASP B 1 91 ? 12.81337 19.37238 -45.58805 1.000 95.97686 75 ASP B CA 1
ATOM 3349 C C . ASP B 1 91 ? 12.44640 18.06747 -44.90086 1.000 93.23672 75 ASP B C 1
ATOM 3350 O O . ASP B 1 91 ? 11.33233 17.92144 -44.38603 1.000 92.02129 75 ASP B O 1
ATOM 3355 N N . ASP B 1 92 ? 13.37852 17.10758 -44.89250 1.000 92.10496 76 ASP B N 1
ATOM 3356 C CA . ASP B 1 92 ? 13.14855 15.84069 -44.20528 1.000 90.27216 76 ASP B CA 1
ATOM 3357 C C . ASP B 1 92 ? 13.08525 16.03399 -42.69533 1.000 88.20679 76 ASP B C 1
ATOM 3358 O O . ASP B 1 92 ? 12.35921 15.30904 -42.00632 1.000 86.08562 76 ASP B O 1
ATOM 3363 N N . GLU B 1 93 ? 13.85604 16.99219 -42.17439 1.000 93.71251 77 GLU B N 1
ATOM 3364 C CA . GLU B 1 93 ? 13.77174 17.37146 -40.76848 1.000 91.86131 77 GLU B CA 1
ATOM 3365 C C . GLU B 1 93 ? 12.40661 17.95036 -40.42884 1.000 92.20656 77 GLU B C 1
ATOM 3366 O O . GLU B 1 93 ? 11.76749 17.52048 -39.46087 1.000 91.00716 77 GLU B O 1
ATOM 3372 N N . ILE B 1 94 ? 11.94563 18.94415 -41.19912 1.000 74.68956 78 ILE B N 1
ATOM 3373 C CA . ILE B 1 94 ? 10.62451 19.52104 -40.93948 1.000 75.47288 78 ILE B CA 1
ATOM 3374 C C . ILE B 1 94 ? 9.54166 18.44590 -41.01946 1.000 73.76600 78 ILE B C 1
ATOM 3375 O O . ILE B 1 94 ? 8.61351 18.41795 -40.20862 1.000 72.94553 78 ILE B O 1
ATOM 3380 N N . PHE B 1 95 ? 9.63894 17.55271 -42.00526 1.000 68.26950 79 PHE B N 1
ATOM 3381 C CA . PHE B 1 95 ? 8.65010 16.49056 -42.15323 1.000 67.09795 79 PHE B CA 1
ATOM 3382 C C . PHE B 1 95 ? 8.65100 15.54380 -40.95704 1.000 64.37365 79 PHE B C 1
ATOM 3383 O O . PHE B 1 95 ? 7.59394 15.21379 -40.40616 1.000 63.19178 79 PHE B O 1
ATOM 3391 N N . LEU B 1 96 ? 9.81598 15.05602 -40.55773 1.000 59.72565 80 LEU B N 1
ATOM 3392 C CA . LEU B 1 96 ? 9.80990 14.09524 -39.46554 1.000 58.21048 80 LEU B CA 1
ATOM 3393 C C . LEU B 1 96 ? 9.28159 14.73144 -38.18076 1.000 56.67784 80 LEU B C 1
ATOM 3394 O O . LEU B 1 96 ? 8.56353 14.07850 -37.40776 1.000 54.92964 80 LEU B O 1
ATOM 3399 N N . ALA B 1 97 ? 9.64439 15.99553 -37.91795 1.000 68.76057 81 ALA B N 1
ATOM 3400 C CA . ALA B 1 97 ? 9.07310 16.68469 -36.76519 1.000 68.22757 81 ALA B CA 1
ATOM 3401 C C . ALA B 1 97 ? 7.56511 16.76449 -36.88148 1.000 68.40165 81 ALA B C 1
ATOM 3402 O O . ALA B 1 97 ? 6.85196 16.55260 -35.90056 1.000 67.66821 81 ALA B O 1
ATOM 3404 N N . SER B 1 98 ? 7.05430 17.03119 -38.08162 1.000 58.37358 82 SER B N 1
ATOM 3405 C CA . SER B 1 98 ? 5.61332 17.10698 -38.26490 1.000 58.89513 82 SER B CA 1
ATOM 3406 C C . SER B 1 98 ? 4.94745 15.76294 -38.05875 1.000 56.70996 82 SER B C 1
ATOM 3407 O O . SER B 1 98 ? 3.80237 15.70589 -37.59594 1.000 56.15955 82 SER B O 1
ATOM 3410 N N . VAL B 1 99 ? 5.63664 14.67295 -38.40140 1.000 57.91026 83 VAL B N 1
ATOM 3411 C CA . VAL B 1 99 ? 5.06776 13.34493 -38.16724 1.000 55.78021 83 VAL B CA 1
ATOM 3412 C C . VAL B 1 99 ? 4.86652 13.12220 -36.67623 1.000 53.22085 83 VAL B C 1
ATOM 3413 O O . VAL B 1 99 ? 3.82950 12.62617 -36.23432 1.000 51.81316 83 VAL B O 1
ATOM 3417 N N . LEU B 1 100 ? 5.84633 13.51848 -35.88414 1.000 60.59084 84 LEU B N 1
ATOM 3418 C CA . LEU B 1 100 ? 5.70107 13.47375 -34.43515 1.000 58.60507 84 LEU B CA 1
ATOM 3419 C C . LEU B 1 100 ? 4.65686 14.48572 -33.95954 1.000 59.25404 84 LEU B C 1
ATOM 3420 O O . LEU B 1 100 ? 3.84774 14.18680 -33.07363 1.000 57.54404 84 LEU B O 1
ATOM 3425 N N . GLY B 1 101 ? 4.64682 15.68461 -34.53879 1.000 71.23764 85 GLY B N 1
ATOM 3426 C CA . GLY B 1 101 ? 3.62164 16.64256 -34.17016 1.000 72.25468 85 GLY B CA 1
ATOM 3427 C C . GLY B 1 101 ? 2.22374 16.09035 -34.37330 1.000 71.80422 85 GLY B C 1
ATOM 3428 O O . GLY B 1 101 ? 1.35457 16.24542 -33.50449 1.000 70.66162 85 GLY B O 1
ATOM 3429 N N . TRP B 1 102 ? 2.00203 15.38709 -35.50220 1.000 60.79308 86 TRP B N 1
ATOM 3430 C CA . TRP B 1 102 ? 0.71716 14.73589 -35.76030 1.000 60.17870 86 TRP B CA 1
ATOM 3431 C C . TRP B 1 102 ? 0.47415 13.50603 -34.88510 1.000 56.52795 86 TRP B C 1
ATOM 3432 O O . TRP B 1 102 ? -0.68188 13.23196 -34.53325 1.000 55.28615 86 TRP B O 1
ATOM 3443 N N . SER B 1 103 ? 1.52017 12.74823 -34.52676 1.000 56.94478 87 SER B N 1
ATOM 3444 C CA . SER B 1 103 ? 1.32811 11.71941 -33.50659 1.000 53.86429 87 SER B CA 1
ATOM 3445 C C . SER B 1 103 ? 0.77381 12.34660 -32.23081 1.000 52.93441 87 SER B C 1
ATOM 3446 O O . SER B 1 103 ? -0.14723 11.79061 -31.61687 1.000 51.14281 87 SER B O 1
ATOM 3449 N N . VAL B 1 104 ? 1.29460 13.53374 -31.84996 1.000 55.63481 88 VAL B N 1
ATOM 3450 C CA . VAL B 1 104 ? 0.78230 14.27791 -30.69420 1.000 55.44731 88 VAL B CA 1
ATOM 3451 C C . VAL B 1 104 ? -0.70370 14.55070 -30.85952 1.000 55.56564 88 VAL B C 1
ATOM 3452 O O . VAL B 1 104 ? -1.51284 14.31478 -29.94862 1.000 54.49262 88 VAL B O 1
ATOM 3456 N N . GLU B 1 105 ? -1.08855 15.03542 -32.03469 1.000 56.45218 89 GLU B N 1
ATOM 3457 C CA . GLU B 1 105 ? -2.49454 15.30320 -32.27700 1.000 56.76982 89 GLU B CA 1
ATOM 3458 C C . GLU B 1 105 ? -3.33739 14.01211 -32.22189 1.000 54.18805 89 GLU B C 1
ATOM 3459 O O . GLU B 1 105 ? -4.48148 14.04206 -31.76210 1.000 53.31692 89 GLU B O 1
ATOM 3465 N N . TRP B 1 106 ? -2.79018 12.86609 -32.63456 1.000 51.86656 90 TRP B N 1
ATOM 3466 C CA . TRP B 1 106 ? -3.52806 11.61604 -32.45644 1.000 49.53768 90 TRP B CA 1
ATOM 3467 C C . TRP B 1 106 ? -3.72129 11.28831 -30.98141 1.000 47.41456 90 TRP B C 1
ATOM 3468 O O . TRP B 1 106 ? -4.83033 10.96326 -30.54355 1.000 46.29577 90 TRP B O 1
ATOM 3479 N N . ILE B 1 107 ? -2.64544 11.36360 -30.19623 1.000 48.36809 91 ILE B N 1
ATOM 3480 C CA . ILE B 1 107 ? -2.74967 11.12687 -28.75921 1.000 47.39874 91 ILE B CA 1
ATOM 3481 C C . ILE B 1 107 ? -3.84088 12.01586 -28.18058 1.000 48.34198 91 ILE B C 1
ATOM 3482 O O . ILE B 1 107 ? -4.73496 11.55090 -27.45565 1.000 47.59137 91 ILE B O 1
ATOM 3487 N N . GLN B 1 108 ? -3.79697 13.31079 -28.53383 1.000 53.72938 92 GLN B N 1
ATOM 3488 C CA . GLN B 1 108 ? -4.82217 14.26675 -28.11321 1.000 55.14097 92 GLN B CA 1
ATOM 3489 C C . GLN B 1 108 ? -6.22804 13.84050 -28.54238 1.000 54.14763 92 GLN B C 1
ATOM 3490 O O . GLN B 1 108 ? -7.16619 13.90654 -27.75156 1.000 54.27616 92 GLN B O 1
ATOM 3496 N N . ALA B 1 109 ? -6.39476 13.41922 -29.80432 1.000 50.84206 93 ALA B N 1
ATOM 3497 C CA . ALA B 1 109 ? -7.71362 13.03297 -30.29448 1.000 50.16507 93 ALA B CA 1
ATOM 3498 C C . ALA B 1 109 ? -8.30063 11.89206 -29.47736 1.000 48.10283 93 ALA B C 1
ATOM 3499 O O . ALA B 1 109 ? -9.50868 11.86497 -29.20857 1.000 47.94694 93 ALA B O 1
ATOM 3501 N N . CYS B 1 110 ? -7.45658 10.93024 -29.10201 1.000 61.93898 94 CYS B N 1
ATOM 3502 C CA . CYS B 1 110 ? -7.88560 9.80335 -28.28287 1.000 60.34087 94 CYS B CA 1
ATOM 3503 C C . CYS B 1 110 ? -8.31190 10.26358 -26.89204 1.000 61.40729 94 CYS B C 1
ATOM 3504 O O . CYS B 1 110 ? -9.31694 9.79156 -26.35212 1.000 60.71693 94 CYS B O 1
ATOM 3507 N N . ALA B 1 111 ? -7.56512 11.20278 -26.31309 1.000 68.66755 95 ALA B N 1
ATOM 3508 C CA . ALA B 1 111 ? -7.82942 11.67302 -24.95923 1.000 70.51196 95 ALA B CA 1
ATOM 3509 C C . ALA B 1 111 ? -9.19252 12.33088 -24.84761 1.000 72.26655 95 ALA B C 1
ATOM 3510 O O . ALA B 1 111 ? -9.80171 12.31403 -23.76172 1.000 74.40707 95 ALA B O 1
ATOM 3512 N N . LEU B 1 112 ? -9.67240 12.94960 -25.93782 1.000 57.61697 96 LEU B N 1
ATOM 3513 C CA . LEU B 1 112 ? -10.91150 13.71446 -25.89620 1.000 58.99237 96 LEU B CA 1
ATOM 3514 C C . LEU B 1 112 ? -12.12732 12.91223 -26.33125 1.000 57.43646 96 LEU B C 1
ATOM 3515 O O . LEU B 1 112 ? -13.25340 13.43111 -26.23956 1.000 58.48791 96 LEU B O 1
ATOM 3520 N N . VAL B 1 113 ? -11.92509 11.67016 -26.78897 1.000 62.18418 97 VAL B N 1
ATOM 3521 C CA . VAL B 1 113 ? -13.00089 10.83592 -27.33100 1.000 61.39453 97 VAL B CA 1
ATOM 3522 C C . VAL B 1 113 ? -14.23005 10.80995 -26.44221 1.000 63.31433 97 VAL B C 1
ATOM 3523 O O . VAL B 1 113 ? -15.36495 10.73472 -26.94040 1.000 63.47413 97 VAL B O 1
ATOM 3527 N N . LEU B 1 114 ? -14.04830 10.92824 -25.13020 1.000 66.54699 98 LEU B N 1
ATOM 3528 C CA . LEU B 1 114 ? -15.16044 10.73529 -24.21636 1.000 67.26654 98 LEU B CA 1
ATOM 3529 C C . LEU B 1 114 ? -15.83168 12.02629 -23.77674 1.000 70.21464 98 LEU B C 1
ATOM 3530 O O . LEU B 1 114 ? -16.87079 11.95430 -23.11992 1.000 72.03084 98 LEU B O 1
ATOM 3535 N N . ASP B 1 115 ? -15.34374 13.19327 -24.21389 1.000 64.15730 99 ASP B N 1
ATOM 3536 C CA . ASP B 1 115 ? -15.62502 14.43038 -23.48919 1.000 66.10869 99 ASP B CA 1
ATOM 3537 C C . ASP B 1 115 ? -17.07505 14.89418 -23.62254 1.000 67.73631 99 ASP B C 1
ATOM 3538 O O . ASP B 1 115 ? -17.54330 15.68929 -22.79079 1.000 69.49623 99 ASP B O 1
ATOM 3543 N N . ASP B 1 116 ? -17.79581 14.41189 -24.62458 1.000 127.01829 100 ASP B N 1
ATOM 3544 C CA . ASP B 1 116 ? -19.20583 14.74770 -24.72790 1.000 128.45990 100 ASP B CA 1
ATOM 3545 C C . ASP B 1 116 ? -19.82586 13.67380 -23.84780 1.000 128.23227 100 ASP B C 1
ATOM 3546 O O . ASP B 1 116 ? -19.63808 13.67107 -22.63176 1.000 130.54214 100 ASP B O 1
ATOM 3551 N N . ILE B 1 117 ? -20.56264 12.76159 -24.46675 1.000 94.01504 101 ILE B N 1
ATOM 3552 C CA . ILE B 1 117 ? -21.12463 11.60766 -23.75862 1.000 92.25765 101 ILE B CA 1
ATOM 3553 C C . ILE B 1 117 ? -22.12487 11.97376 -22.65587 1.000 92.59447 101 ILE B C 1
ATOM 3554 O O . ILE B 1 117 ? -23.01783 11.17372 -22.34287 1.000 91.85226 101 ILE B O 1
ATOM 3559 N N . MET B 1 118 ? -22.02212 13.18988 -22.10109 1.000 103.28326 102 MET B N 1
ATOM 3560 C CA . MET B 1 118 ? -22.85437 13.65300 -20.99834 1.000 103.97236 102 MET B CA 1
ATOM 3561 C C . MET B 1 118 ? -22.84346 12.63324 -19.83213 1.000 103.71961 102 MET B C 1
ATOM 3562 O O . MET B 1 118 ? -22.70572 12.97450 -18.64217 1.000 104.52767 102 MET B O 1
ATOM 3567 N N . CYS B 1 129 ? -31.44280 8.99696 -21.04695 1.000 118.28929 113 CYS B N 1
ATOM 3568 C CA . CYS B 1 129 ? -30.58706 9.78324 -20.16696 1.000 119.93767 113 CYS B CA 1
ATOM 3569 C C . CYS B 1 129 ? -29.36002 8.96446 -19.80157 1.000 120.17800 113 CYS B C 1
ATOM 3570 O O . CYS B 1 129 ? -28.35589 8.97643 -20.53439 1.000 120.09519 113 CYS B O 1
ATOM 3573 N N . TRP B 1 130 ? -29.47213 8.20467 -18.69944 1.000 91.67366 114 TRP B N 1
ATOM 3574 C CA . TRP B 1 130 ? -28.40910 7.30389 -18.25207 1.000 90.92390 114 TRP B CA 1
ATOM 3575 C C . TRP B 1 130 ? -28.36880 5.99973 -19.04280 1.000 89.81539 114 TRP B C 1
ATOM 3576 O O . TRP B 1 130 ? -27.29368 5.54778 -19.44551 1.000 90.23124 114 TRP B O 1
ATOM 3587 N N . PHE B 1 131 ? -29.51769 5.36555 -19.26388 1.000 96.71677 115 PHE B N 1
ATOM 3588 C CA . PHE B 1 131 ? -29.48441 4.05842 -19.91361 1.000 95.98902 115 PHE B CA 1
ATOM 3589 C C . PHE B 1 131 ? -28.87017 4.15722 -21.29752 1.000 95.61059 115 PHE B C 1
ATOM 3590 O O . PHE B 1 131 ? -28.16599 3.23622 -21.72521 1.000 95.91512 115 PHE B O 1
ATOM 3598 N N . ARG B 1 132 ? -29.07219 5.28006 -21.98978 1.000 112.76967 116 ARG B N 1
ATOM 3599 C CA . ARG B 1 132 ? -28.45297 5.42387 -23.29470 1.000 112.30412 116 ARG B CA 1
ATOM 3600 C C . ARG B 1 132 ? -26.96402 5.72207 -23.19949 1.000 112.18373 116 ARG B C 1
ATOM 3601 O O . ARG B 1 132 ? -26.30484 5.78494 -24.23838 1.000 111.83911 116 ARG B O 1
ATOM 3609 N N . LEU B 1 133 ? -26.39525 5.82338 -21.98841 1.000 72.46380 117 LEU B N 1
ATOM 3610 C CA . LEU B 1 133 ? -25.00533 6.26457 -21.84824 1.000 72.30090 117 LEU B CA 1
ATOM 3611 C C . LEU B 1 133 ? -24.00214 5.15563 -22.16684 1.000 72.11393 117 LEU B C 1
ATOM 3612 O O . LEU B 1 133 ? -23.02504 5.41961 -22.87472 1.000 71.82493 117 LEU B O 1
ATOM 3617 N N . PRO B 1 134 ? -24.16208 3.92272 -21.65462 1.000 75.08344 118 PRO B N 1
ATOM 3618 C CA . PRO B 1 134 ? -23.17089 2.87577 -21.99723 1.000 74.48561 118 PRO B CA 1
ATOM 3619 C C . PRO B 1 134 ? -23.11958 2.47748 -23.47514 1.000 72.55471 118 PRO B C 1
ATOM 3620 O O . PRO B 1 134 ? -22.03145 2.14151 -23.95588 1.000 72.24449 118 PRO B O 1
ATOM 3624 N N . LYS B 1 135 ? -24.24944 2.42920 -24.19434 1.000 71.55397 119 LYS B N 1
ATOM 3625 C CA . LYS B 1 135 ? -24.18716 2.21191 -25.64728 1.000 70.20917 119 LYS B CA 1
ATOM 3626 C C . LYS B 1 135 ? -23.47317 3.37086 -26.33639 1.000 69.00397 119 LYS B C 1
ATOM 3627 O O . LYS B 1 135 ? -22.60299 3.16779 -27.18319 1.000 67.97080 119 LYS B O 1
ATOM 3633 N N . VAL B 1 136 ? -23.84338 4.60289 -25.98070 1.000 58.98212 120 VAL B N 1
ATOM 3634 C CA . VAL B 1 136 ? -23.17143 5.79586 -26.50082 1.000 59.38061 120 VAL B CA 1
ATOM 3635 C C . VAL B 1 136 ? -21.69149 5.75310 -26.18554 1.000 59.26312 120 VAL B C 1
ATOM 3636 O O . VAL B 1 136 ? -20.84935 5.97903 -27.06444 1.000 59.08008 120 VAL B O 1
ATOM 3640 N N . GLY B 1 137 ? -21.35068 5.47840 -24.92543 1.000 50.55345 121 GLY B N 1
ATOM 3641 C CA . GLY B 1 137 ? -19.95174 5.38864 -24.55916 1.000 50.10147 121 GLY B CA 1
ATOM 3642 C C . GLY B 1 137 ? -19.24946 4.29257 -25.32481 1.000 48.39060 121 GLY B C 1
ATOM 3643 O O . GLY B 1 137 ? -18.08441 4.42964 -25.69663 1.000 47.64406 121 GLY B O 1
ATOM 3644 N N . MET B 1 138 ? -19.94929 3.18244 -25.57071 1.000 59.27760 122 MET B N 1
ATOM 3645 C CA . MET B 1 138 ? -19.33102 2.07737 -26.29838 1.000 58.08489 122 MET B CA 1
ATOM 3646 C C . MET B 1 138 ? -18.87382 2.50714 -27.69338 1.000 58.25014 122 MET B C 1
ATOM 3647 O O . MET B 1 138 ? -17.77970 2.13319 -28.13011 1.000 58.79634 122 MET B O 1
ATOM 3652 N N . ILE B 1 139 ? -19.69279 3.29090 -28.40669 1.000 46.66497 123 ILE B N 1
ATOM 3653 C CA . ILE B 1 139 ? -19.30161 3.78268 -29.72772 1.000 46.69710 123 ILE B CA 1
ATOM 3654 C C . ILE B 1 139 ? -18.00272 4.57686 -29.63864 1.000 46.45925 123 ILE B C 1
ATOM 3655 O O . ILE B 1 139 ? -17.07255 4.37081 -30.42843 1.000 46.07959 123 ILE B O 1
ATOM 3660 N N . ALA B 1 140 ? -17.93901 5.53305 -28.69182 1.000 53.85410 124 ALA B N 1
ATOM 3661 C CA . ALA B 1 140 ? -16.77314 6.41522 -28.55479 1.000 53.54849 124 ALA B CA 1
ATOM 3662 C C . ALA B 1 140 ? -15.50710 5.62544 -28.22640 1.000 53.03891 124 ALA B C 1
ATOM 3663 O O . ALA B 1 140 ? -14.44602 5.83345 -28.83025 1.000 52.63395 124 ALA B O 1
ATOM 3665 N N . ILE B 1 141 ? -15.60017 4.71162 -27.26124 1.000 57.47185 125 ILE B N 1
ATOM 3666 C CA . ILE B 1 141 ? -14.46213 3.86883 -26.92186 1.000 56.40318 125 ILE B CA 1
ATOM 3667 C C . ILE B 1 141 ? -13.91682 3.16665 -28.16362 1.000 55.21745 125 ILE B C 1
ATOM 3668 O O . ILE B 1 141 ? -12.69677 3.08275 -28.36039 1.000 55.05077 125 ILE B O 1
ATOM 3673 N N . ASN B 1 142 ? -14.79660 2.67336 -29.04368 1.000 70.16258 126 ASN B N 1
ATOM 3674 C CA . ASN B 1 142 ? -14.25631 1.97120 -30.19744 1.000 70.02547 126 ASN B CA 1
ATOM 3675 C C . ASN B 1 142 ? -13.65424 2.92007 -31.21253 1.000 71.27672 126 ASN B C 1
ATOM 3676 O O . ASN B 1 142 ? -12.69507 2.54205 -31.88928 1.000 71.87768 126 ASN B O 1
ATOM 3681 N N . ASP B 1 143 ? -14.16837 4.15398 -31.31287 1.000 56.15334 127 ASP B N 1
ATOM 3682 C CA . ASP B 1 143 ? -13.52333 5.14589 -32.16795 1.000 57.35670 127 ASP B CA 1
ATOM 3683 C C . ASP B 1 143 ? -12.06243 5.32115 -31.75372 1.000 57.02517 127 ASP B C 1
ATOM 3684 O O . ASP B 1 143 ? -11.14426 5.14810 -32.56752 1.000 57.72029 127 ASP B O 1
ATOM 3689 N N . GLY B 1 144 ? -11.82470 5.61044 -30.46974 1.000 53.69365 128 GLY B N 1
ATOM 3690 C CA . GLY B 1 144 ? -10.46181 5.80869 -29.99553 1.000 53.73775 128 GLY B CA 1
ATOM 3691 C C . GLY B 1 144 ? -9.60164 4.56478 -30.08112 1.000 52.32458 128 GLY B C 1
ATOM 3692 O O . GLY B 1 144 ? -8.37163 4.65391 -30.18792 1.000 52.29448 128 GLY B O 1
ATOM 3693 N N . LEU B 1 145 ? -10.22851 3.39172 -29.99100 1.000 56.64014 129 LEU B N 1
ATOM 3694 C CA . LEU B 1 145 ? -9.50033 2.14278 -30.17162 1.000 56.17435 129 LEU B CA 1
ATOM 3695 C C . LEU B 1 145 ? -8.84708 2.08458 -31.54149 1.000 57.23299 129 LEU B C 1
ATOM 3696 O O . LEU B 1 145 ? -7.70500 1.63269 -31.66919 1.000 57.34906 129 LEU B O 1
ATOM 3701 N N . ILE B 1 146 ? -9.56495 2.56229 -32.56872 1.000 52.79013 130 ILE B N 1
ATOM 3702 C CA . ILE B 1 146 ? -9.06671 2.61807 -33.94264 1.000 54.93281 130 ILE B CA 1
ATOM 3703 C C . ILE B 1 146 ? -7.84980 3.54620 -34.03260 1.000 55.75167 130 ILE B C 1
ATOM 3704 O O . ILE B 1 146 ? -6.76967 3.15823 -34.51033 1.000 56.70097 130 ILE B O 1
ATOM 3709 N N . LEU B 1 147 ? -8.00505 4.77329 -33.51188 1.000 59.75190 131 LEU B N 1
ATOM 3710 C CA . LEU B 1 147 ? -6.99416 5.82139 -33.57691 1.000 60.95927 131 LEU B CA 1
ATOM 3711 C C . LEU B 1 147 ? -5.79028 5.50071 -32.70563 1.000 60.81182 131 LEU B C 1
ATOM 3712 O O . LEU B 1 147 ? -4.65726 5.85178 -33.04749 1.000 61.97579 131 LEU B O 1
ATOM 3717 N N . ARG B 1 148 ? -6.01341 4.84792 -31.56553 1.000 83.73306 132 ARG B N 1
ATOM 3718 C CA . ARG B 1 148 ? -4.89453 4.52823 -30.68927 1.000 83.11609 132 ARG B CA 1
ATOM 3719 C C . ARG B 1 148 ? -3.92129 3.57621 -31.37690 1.000 82.86843 132 ARG B C 1
ATOM 3720 O O . ARG B 1 148 ? -2.70033 3.66540 -31.16870 1.000 83.26387 132 ARG B O 1
ATOM 3728 N N . ASN B 1 149 ? -4.44003 2.72997 -32.25883 1.000 73.71946 133 ASN B N 1
ATOM 3729 C CA . ASN B 1 149 ? -3.66578 1.70693 -32.91348 1.000 74.33799 133 ASN B CA 1
ATOM 3730 C C . ASN B 1 149 ? -2.98463 2.24677 -34.14147 1.000 76.60528 133 ASN B C 1
ATOM 3731 O O . ASN B 1 149 ? -2.37340 1.46869 -34.87320 1.000 78.01788 133 ASN B O 1
ATOM 3736 N N . HIS B 1 150 ? -3.11874 3.55670 -34.38975 1.000 54.34485 134 HIS B N 1
ATOM 3737 C CA . HIS B 1 150 ? -2.47963 4.28656 -35.48078 1.000 57.02198 134 HIS B CA 1
ATOM 3738 C C . HIS B 1 150 ? -1.11376 4.81680 -35.10764 1.000 56.99736 134 HIS B C 1
ATOM 3739 O O . HIS B 1 150 ? -0.21361 4.83374 -35.94649 1.000 59.75850 134 HIS B O 1
ATOM 3746 N N . VAL B 1 151 ? -0.95104 5.31706 -33.89172 1.000 57.29563 135 VAL B N 1
ATOM 3747 C CA . VAL B 1 151 ? 0.33182 5.89229 -33.50960 1.000 57.68853 135 VAL B CA 1
ATOM 3748 C C . VAL B 1 151 ? 1.48095 4.89842 -33.58319 1.000 57.94141 135 VAL B C 1
ATOM 3749 O O . VAL B 1 151 ? 2.54501 5.25144 -34.12007 1.000 59.66917 135 VAL B O 1
ATOM 3753 N N . PRO B 1 152 ? 1.35901 3.65950 -33.07097 1.000 67.87617 136 PRO B N 1
ATOM 3754 C CA . PRO B 1 152 ? 2.46415 2.69961 -33.22357 1.000 67.77636 136 PRO B CA 1
ATOM 3755 C C . PRO B 1 152 ? 2.88144 2.48437 -34.66246 1.000 69.50462 136 PRO B C 1
ATOM 3756 O O . PRO B 1 152 ? 4.08650 2.36546 -34.94022 1.000 70.44798 136 PRO B O 1
ATOM 3760 N N . ARG B 1 153 ? 1.90261 2.42107 -35.57262 1.000 57.34429 137 ARG B N 1
ATOM 3761 C CA . ARG B 1 153 ? 2.17789 2.23482 -36.99353 1.000 59.32057 137 ARG B CA 1
ATOM 3762 C C . ARG B 1 153 ? 2.82885 3.46877 -37.60266 1.000 61.19398 137 ARG B C 1
ATOM 3763 O O . ARG B 1 153 ? 3.74301 3.34272 -38.42347 1.000 62.63407 137 ARG B O 1
ATOM 3771 N N . ILE B 1 154 ? 2.36063 4.66279 -37.20899 1.000 58.91259 138 ILE B N 1
ATOM 3772 C CA . ILE B 1 154 ? 2.95357 5.91277 -37.69413 1.000 61.02113 138 ILE B CA 1
ATOM 3773 C C . ILE B 1 154 ? 4.41649 5.96502 -37.30488 1.000 60.34456 138 ILE B C 1
ATOM 3774 O O . ILE B 1 154 ? 5.30663 6.11596 -38.15375 1.000 61.80717 138 ILE B O 1
ATOM 3779 N N . LEU B 1 155 ? 4.67828 5.82732 -36.00180 1.000 60.97417 139 LEU B N 1
ATOM 3780 C CA . LEU B 1 155 ? 6.04818 5.85758 -35.51756 1.000 60.84881 139 LEU B CA 1
ATOM 3781 C C . LEU B 1 155 ? 6.90143 4.77655 -36.16519 1.000 61.31555 139 LEU B C 1
ATOM 3782 O O . LEU B 1 155 ? 8.04947 5.04062 -36.52704 1.000 62.50866 139 LEU B O 1
ATOM 3787 N N . ARG B 1 156 ? 6.36761 3.55645 -36.33004 1.000 67.96921 140 ARG B N 1
ATOM 3788 C CA . ARG B 1 156 ? 7.17385 2.49143 -36.93568 1.000 69.13954 140 ARG B CA 1
ATOM 3789 C C . ARG B 1 156 ? 7.51407 2.81018 -38.39069 1.000 71.31687 140 ARG B C 1
ATOM 3790 O O . ARG B 1 156 ? 8.66217 2.63923 -38.81344 1.000 71.90314 140 ARG B O 1
ATOM 3798 N N . THR B 1 157 ? 6.52116 3.24890 -39.17795 1.000 60.86396 141 THR B N 1
ATOM 3799 C CA . THR B 1 157 ? 6.77037 3.56965 -40.58397 1.000 62.72319 141 THR B CA 1
ATOM 3800 C C . THR B 1 157 ? 7.87128 4.61375 -40.73298 1.000 63.87761 141 THR B C 1
ATOM 3801 O O . THR B 1 157 ? 8.66645 4.55066 -41.67383 1.000 65.40594 141 THR B O 1
ATOM 3805 N N . HIS B 1 158 ? 7.93899 5.58194 -39.82017 1.000 65.57402 142 HIS B N 1
ATOM 3806 C CA . HIS B 1 158 ? 8.78089 6.75500 -40.02425 1.000 66.99763 142 HIS B CA 1
ATOM 3807 C C . HIS B 1 158 ? 9.97071 6.83134 -39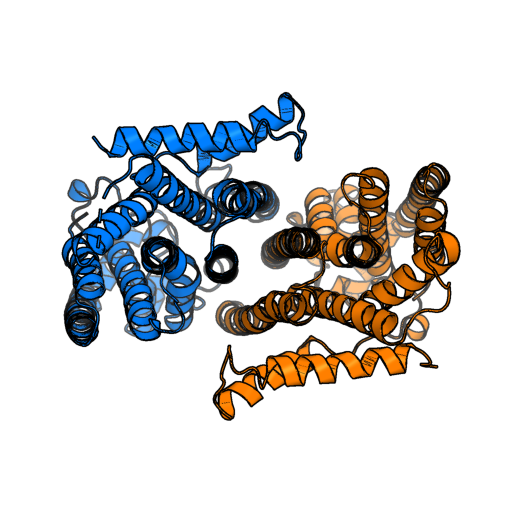.09305 1.000 66.09304 142 HIS B C 1
ATOM 3808 O O . HIS B 1 158 ? 10.76062 7.77441 -39.20410 1.000 68.18958 142 HIS B O 1
ATOM 3815 N N . PHE B 1 159 ? 10.13466 5.90154 -38.18583 1.000 68.88299 143 PHE B N 1
ATOM 3816 C CA . PHE B 1 159 ? 11.26048 6.02585 -37.28266 1.000 68.75610 143 PHE B CA 1
ATOM 3817 C C . PHE B 1 159 ? 11.88258 4.69300 -36.91828 1.000 67.65447 143 PHE B C 1
ATOM 3818 O O . PHE B 1 159 ? 12.77143 4.67328 -36.06911 1.000 67.20201 143 PHE B O 1
ATOM 3826 N N . GLN B 1 160 ? 11.38481 3.57883 -37.46214 1.000 80.33712 144 GLN B N 1
ATOM 3827 C CA . GLN B 1 160 ? 11.89091 2.25396 -37.11179 1.000 79.38543 144 GLN B CA 1
ATOM 3828 C C . GLN B 1 160 ? 13.42194 2.17713 -37.22849 1.000 80.34467 144 GLN B C 1
ATOM 3829 O O . GLN B 1 160 ? 14.06991 1.38934 -36.52622 1.000 79.57690 144 GLN B O 1
ATOM 3835 N N . THR B 1 161 ? 14.01599 3.00802 -38.08855 1.000 68.74081 145 THR B N 1
ATOM 3836 C CA . THR B 1 161 ? 15.42806 2.95213 -38.43529 1.000 69.42947 145 THR B CA 1
ATOM 3837 C C . THR B 1 161 ? 16.28780 3.86840 -37.58832 1.000 69.76523 145 THR B C 1
ATOM 3838 O O . THR B 1 161 ? 17.50381 3.67656 -37.52206 1.000 70.98000 145 THR B O 1
ATOM 3842 N N . GLU B 1 162 ? 15.70556 4.86546 -36.94362 1.000 84.96745 146 GLU B N 1
ATOM 3843 C CA . GLU B 1 162 ? 16.55732 5.74971 -36.18265 1.000 85.64605 146 GLU B CA 1
ATOM 3844 C C . GLU B 1 162 ? 17.02619 4.99602 -34.94741 1.000 85.17628 146 GLU B C 1
ATOM 3845 O O . GLU B 1 162 ? 16.43524 3.98803 -34.54831 1.000 84.04823 146 GLU B O 1
ATOM 3851 N N . HIS B 1 163 ? 18.14103 5.45427 -34.37130 1.000 103.78895 147 HIS B N 1
ATOM 3852 C CA . HIS B 1 163 ? 18.57986 4.92458 -33.07611 1.000 104.07057 147 HIS B CA 1
ATOM 3853 C C . HIS B 1 163 ? 17.52164 5.15667 -32.00135 1.000 102.62251 147 HIS B C 1
ATOM 3854 O O . HIS B 1 163 ? 17.13862 4.22877 -31.27023 1.000 101.90855 147 HIS B O 1
ATOM 3861 N N . TYR B 1 164 ? 16.96348 6.36361 -31.95469 1.000 95.78362 148 TYR B N 1
ATOM 3862 C CA . TYR B 1 164 ? 16.14423 6.76474 -30.83292 1.000 94.46516 148 TYR B CA 1
ATOM 3863 C C . TYR B 1 164 ? 14.76432 6.13756 -30.89005 1.000 93.38269 148 TYR B C 1
ATOM 3864 O O . TYR B 1 164 ? 13.91213 6.46163 -30.04926 1.000 93.03021 148 TYR B O 1
ATOM 3873 N N . TYR B 1 165 ? 14.54460 5.21534 -31.83090 1.000 76.32410 149 TYR B N 1
ATOM 3874 C CA . TYR B 1 165 ? 13.20670 4.68014 -32.03703 1.000 74.53696 149 TYR B CA 1
ATOM 3875 C C . TYR B 1 165 ? 12.65854 4.08733 -30.75001 1.000 73.03169 149 TYR B C 1
ATOM 3876 O O . TYR B 1 165 ? 11.52144 4.36127 -30.36627 1.000 72.79316 149 TYR B O 1
ATOM 3885 N N . LEU B 1 166 ? 13.47251 3.29657 -30.04671 1.000 74.11846 150 LEU B N 1
ATOM 3886 C CA . LEU B 1 166 ? 12.97337 2.65975 -28.84067 1.000 72.75349 150 LEU B CA 1
ATOM 3887 C C . LEU B 1 166 ? 12.64205 3.69493 -27.78794 1.000 72.82713 150 LEU B C 1
ATOM 3888 O O . LEU B 1 166 ? 11.61694 3.59494 -27.10710 1.000 72.63836 150 LEU B O 1
ATOM 3893 N N . GLN B 1 167 ? 13.48891 4.71305 -27.65899 1.000 85.53286 151 GLN B N 1
ATOM 3894 C CA . GLN B 1 167 ? 13.20861 5.79621 -26.72826 1.000 86.00972 151 GLN B CA 1
ATOM 3895 C C . GLN B 1 167 ? 11.92459 6.50998 -27.08463 1.000 86.36337 151 GLN B C 1
ATOM 3896 O O . GLN B 1 167 ? 11.16638 6.92307 -26.19985 1.000 86.87963 151 GLN B O 1
ATOM 3902 N N . LEU B 1 168 ? 11.66580 6.66669 -28.38271 1.000 77.61387 152 LEU B N 1
ATOM 3903 C CA . LEU B 1 168 ? 10.43881 7.31145 -28.84806 1.000 77.29039 152 LEU B CA 1
ATOM 3904 C C . LEU B 1 168 ? 9.20684 6.49737 -28.49312 1.000 75.58337 152 LEU B C 1
ATOM 3905 O O . LEU B 1 168 ? 8.16771 7.06331 -28.14542 1.000 75.38695 152 LEU B O 1
ATOM 3910 N N . VAL B 1 169 ? 9.29503 5.16935 -28.62884 1.000 76.51929 153 VAL B N 1
ATOM 3911 C CA . VAL B 1 169 ? 8.19807 4.28230 -28.25286 1.000 74.82871 153 VAL B CA 1
ATOM 3912 C C . VAL B 1 169 ? 7.92278 4.38856 -26.76393 1.000 75.41212 153 VAL B C 1
ATOM 3913 O O . VAL B 1 169 ? 6.75970 4.40751 -26.33314 1.000 74.89239 153 VAL B O 1
ATOM 3917 N N . ASP B 1 170 ? 8.99063 4.47385 -25.95675 1.000 77.02817 154 ASP B N 1
ATOM 3918 C CA . ASP B 1 170 ? 8.84835 4.66312 -24.51582 1.000 77.24689 154 ASP B CA 1
ATOM 3919 C C . ASP B 1 170 ? 8.08314 5.93609 -24.21821 1.000 77.92540 154 ASP B C 1
ATOM 3920 O O . ASP B 1 170 ? 7.01903 5.91309 -23.57940 1.000 78.39230 154 ASP B O 1
ATOM 3925 N N . LEU B 1 171 ? 8.59910 7.05505 -24.73234 1.000 68.92232 155 LEU B N 1
ATOM 3926 C CA . LEU B 1 171 ? 8.00389 8.35903 -24.47371 1.000 69.81139 155 LEU B CA 1
ATOM 3927 C C . LEU B 1 171 ? 6.52395 8.34079 -24.80597 1.000 69.60403 155 LEU B C 1
ATOM 3928 O O . LEU B 1 171 ? 5.69575 8.86884 -24.05323 1.000 70.78659 155 LEU B O 1
ATOM 3933 N N . PHE B 1 172 ? 6.17723 7.73452 -25.93891 1.000 62.65604 156 PHE B N 1
ATOM 3934 C CA . PHE B 1 172 ? 4.78031 7.67627 -26.31216 1.000 61.64343 156 PHE B CA 1
ATOM 3935 C C . PHE B 1 172 ? 4.02026 6.71436 -25.42310 1.000 61.49068 156 PHE B C 1
ATOM 3936 O O . PHE B 1 172 ? 2.89715 7.02931 -25.01336 1.000 61.54214 156 PHE B O 1
ATOM 3944 N N . HIS B 1 173 ? 4.64133 5.58851 -25.02576 1.000 79.21139 157 HIS B N 1
ATOM 3945 C CA . HIS B 1 173 ? 3.92429 4.63860 -24.16770 1.000 78.54032 157 HIS B CA 1
ATOM 3946 C C . HIS B 1 173 ? 3.60297 5.26883 -22.82788 1.000 79.65193 157 HIS B C 1
ATOM 3947 O O . HIS B 1 173 ? 2.49389 5.09780 -22.30205 1.000 80.04171 157 HIS B O 1
ATOM 3954 N N . GLU B 1 174 ? 4.55278 6.04005 -22.28387 1.000 64.40130 158 GLU B N 1
ATOM 3955 C CA . GLU B 1 174 ? 4.34646 6.70629 -20.99904 1.000 66.15764 158 GLU B CA 1
ATOM 3956 C C . GLU B 1 174 ? 3.20736 7.71013 -21.08245 1.000 67.36264 158 GLU B C 1
ATOM 3957 O O . GLU B 1 174 ? 2.25022 7.65517 -20.29661 1.000 68.77591 158 GLU B O 1
ATOM 3963 N N . VAL B 1 175 ? 3.28242 8.62295 -22.05361 1.000 69.63921 159 VAL B N 1
ATOM 3964 C CA . VAL B 1 175 ? 2.26332 9.66280 -22.18701 1.000 70.33327 159 VAL B CA 1
ATOM 3965 C C . VAL B 1 175 ? 0.91546 9.04556 -22.54113 1.000 68.62617 159 VAL B C 1
ATOM 3966 O O . VAL B 1 175 ? -0.11869 9.41255 -21.97239 1.000 69.37195 159 VAL B O 1
ATOM 3970 N N . GLU B 1 176 ? 0.90874 8.08438 -23.46794 1.000 81.31014 160 GLU B N 1
ATOM 3971 C CA . GLU B 1 176 ? -0.31911 7.36116 -23.78501 1.000 80.27265 160 GLU B CA 1
ATOM 3972 C C . GLU B 1 176 ? -0.94027 6.76734 -22.51900 1.000 81.29206 160 GLU B C 1
ATOM 3973 O O . GLU B 1 176 ? -2.13034 6.96625 -22.25026 1.000 82.25738 160 GLU B O 1
ATOM 3979 N N . CYS B 1 177 ? -0.13033 6.07861 -21.69872 1.000 77.61128 161 CYS B N 1
ATOM 3980 C CA . CYS B 1 177 ? -0.68247 5.43278 -20.50769 1.000 79.24818 161 CYS B CA 1
ATOM 3981 C C . CYS B 1 177 ? -1.11678 6.43894 -19.45697 1.000 81.94371 161 CYS B C 1
ATOM 3982 O O . CYS B 1 177 ? -2.14188 6.24595 -18.80012 1.000 84.01909 161 CYS B O 1
ATOM 3985 N N . GLN B 1 178 ? -0.36394 7.51606 -19.27705 1.000 66.11378 162 GLN B N 1
ATOM 3986 C CA . GLN B 1 178 ? -0.79124 8.52121 -18.31433 1.000 69.36672 162 GLN B CA 1
ATOM 3987 C C . GLN B 1 178 ? -2.11424 9.17296 -18.74170 1.000 69.86400 162 GLN B C 1
ATOM 3988 O O . GLN B 1 178 ? -2.99442 9.42702 -17.90591 1.000 72.34239 162 GLN B O 1
ATOM 3994 N N . THR B 1 179 ? -2.26304 9.43868 -20.04578 1.000 69.87518 163 THR B N 1
ATOM 3995 C CA . THR B 1 179 ? -3.49600 9.97742 -20.62311 1.000 69.40098 163 THR B CA 1
ATOM 3996 C C . THR B 1 179 ? -4.71195 9.10733 -20.32615 1.000 69.38030 163 THR B C 1
ATOM 3997 O O . THR B 1 179 ? -5.78207 9.61427 -19.97345 1.000 71.23051 163 THR B O 1
ATOM 4001 N N . ILE B 1 180 ? -4.57775 7.79531 -20.51587 1.000 69.45006 164 ILE B N 1
ATOM 4002 C CA . ILE B 1 180 ? -5.67769 6.86322 -20.27488 1.000 69.60469 164 ILE B CA 1
ATOM 4003 C C . ILE B 1 180 ? -6.10295 6.89247 -18.80896 1.000 73.13707 164 ILE B C 1
ATOM 4004 O O . ILE B 1 180 ? -7.29701 6.84039 -18.48717 1.000 74.25294 164 ILE B O 1
ATOM 4009 N N . ALA B 1 181 ? -5.13313 6.96277 -17.89780 1.000 58.08092 165 ALA B N 1
ATOM 4010 C CA . ALA B 1 181 ? -5.44939 7.06901 -16.47988 1.000 62.02296 165 ALA B CA 1
ATOM 4011 C C . ALA B 1 181 ? -6.26960 8.32197 -16.20028 1.000 64.28900 165 ALA B C 1
ATOM 4012 O O . ALA B 1 181 ? -7.32970 8.25897 -15.56246 1.000 66.03999 165 ALA B O 1
ATOM 4014 N N . GLY B 1 182 ? -5.78465 9.47293 -16.68042 1.000 61.57727 166 GLY B N 1
ATOM 4015 C CA . GLY B 1 182 ? -6.50683 10.71788 -16.48880 1.000 64.08046 166 GLY B CA 1
ATOM 4016 C C . GLY B 1 182 ? -7.88772 10.66259 -17.10204 1.000 62.46813 166 GLY B C 1
ATOM 4017 O O . GLY B 1 182 ? -8.85888 11.18859 -16.54632 1.000 64.37066 166 GLY B O 1
ATOM 4018 N N . GLN B 1 183 ? -7.98843 10.02935 -18.26493 1.000 75.96385 167 GLN B N 1
ATOM 4019 C CA . GLN B 1 183 ? -9.27129 9.88906 -18.93313 1.000 73.61335 167 GLN B CA 1
ATOM 4020 C C . GLN B 1 183 ? -10.23334 9.06111 -18.09614 1.000 74.11399 167 GLN B C 1
ATOM 4021 O O . GLN B 1 183 ? -11.40142 9.43400 -17.93843 1.000 73.85513 167 GLN B O 1
ATOM 4027 N N . MET B 1 184 ? -9.73033 7.99230 -17.46584 1.000 65.85674 168 MET B N 1
ATOM 4028 C CA . MET B 1 184 ? -10.57338 7.14236 -16.62882 1.000 67.39942 168 MET B CA 1
ATOM 4029 C C . MET B 1 184 ? -11.03969 7.86056 -15.37304 1.000 70.93604 168 MET B C 1
ATOM 4030 O O . MET B 1 184 ? -12.20375 7.73850 -14.97623 1.000 70.49888 168 MET B O 1
ATOM 4035 N N . LEU B 1 185 ? -10.14790 8.59580 -14.72103 1.000 55.70650 169 LEU B N 1
ATOM 4036 C CA . LEU B 1 185 ? -10.56520 9.32998 -13.54525 1.000 58.16801 169 LEU B CA 1
ATOM 4037 C C . LEU B 1 185 ? -11.57626 10.41079 -13.91165 1.000 57.36565 169 LEU B C 1
ATOM 4038 O O . LEU B 1 185 ? -12.59340 10.57380 -13.22587 1.000 57.50160 169 LEU B O 1
ATOM 4043 N N . ASP B 1 186 ? -11.33315 11.13260 -15.01475 1.000 68.08388 170 ASP B N 1
ATOM 4044 C CA . ASP B 1 186 ? -12.26220 12.18440 -15.42513 1.000 67.71417 170 ASP B CA 1
ATOM 4045 C C . ASP B 1 186 ? -13.63508 11.59018 -15.69126 1.000 64.36917 170 ASP B C 1
ATOM 4046 O O . ASP B 1 186 ? -14.65620 12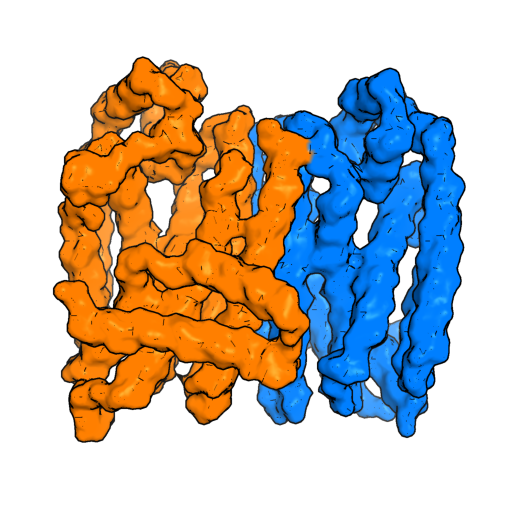.23611 -15.44557 1.000 64.09520 170 ASP B O 1
ATOM 4051 N N . LEU B 1 187 ? -13.66284 10.37007 -16.23002 1.000 62.06727 171 LEU B N 1
ATOM 4052 C CA . LEU B 1 187 ? -14.89571 9.61288 -16.41409 1.000 60.08959 171 LEU B CA 1
ATOM 4053 C C . LEU B 1 187 ? -15.58291 9.30207 -15.09315 1.000 61.51589 171 LEU B C 1
ATOM 4054 O O . LEU B 1 187 ? -16.74600 9.65397 -14.87843 1.000 61.11878 171 LEU B O 1
ATOM 4059 N N . ILE B 1 188 ? -14.87999 8.61633 -14.19889 1.000 59.15742 172 ILE B N 1
ATOM 4060 C CA . ILE B 1 188 ? -15.43320 8.34453 -12.87993 1.000 60.32532 172 ILE B CA 1
ATOM 4061 C C . ILE B 1 188 ? -15.90647 9.63160 -12.23528 1.000 62.32309 172 ILE B C 1
ATOM 4062 O O . ILE B 1 188 ? -16.93960 9.67261 -11.55347 1.000 62.35466 172 ILE B O 1
ATOM 4067 N N . THR B 1 189 ? -15.13656 10.70066 -12.42235 1.000 77.28002 173 THR B N 1
ATOM 4068 C CA . THR B 1 189 ? -15.42684 11.94276 -11.72765 1.000 79.09129 173 THR B CA 1
ATOM 4069 C C . THR B 1 189 ? -16.62182 12.66449 -12.33701 1.000 77.49788 173 THR B C 1
ATOM 4070 O O . THR B 1 189 ? -17.50101 13.13154 -11.60427 1.000 77.99474 173 THR B O 1
ATOM 4074 N N . THR B 1 190 ? -16.68859 12.76422 -13.66505 1.000 81.48490 174 THR B N 1
ATOM 4075 C CA . THR B 1 190 ? -17.81657 13.49197 -14.23640 1.000 80.33494 174 THR B CA 1
ATOM 4076 C C . THR B 1 190 ? -19.12152 12.72885 -14.03848 1.000 78.28306 174 THR B C 1
ATOM 4077 O O . THR B 1 190 ? -20.18161 13.35574 -13.93280 1.000 78.11499 174 THR B O 1
ATOM 4081 N N . LEU B 1 191 ? -19.08037 11.39087 -13.95620 1.000 77.95055 175 LEU B N 1
ATOM 4082 C CA . LEU B 1 191 ? -20.29434 10.62079 -13.64227 1.000 76.93947 175 LEU B CA 1
ATOM 4083 C C . LEU B 1 191 ? -20.69962 10.78103 -12.18437 1.000 78.17627 175 LEU B C 1
ATOM 4084 O O . LEU B 1 191 ? -21.87970 10.97095 -11.87762 1.000 77.73857 175 LEU B O 1
ATOM 4089 N N . ALA B 1 192 ? -19.73877 10.65033 -11.26717 1.000 78.42630 176 ALA B N 1
ATOM 4090 C CA . ALA B 1 192 ? -20.03304 10.83158 -9.85726 1.000 80.12635 176 ALA B CA 1
ATOM 4091 C C . ALA B 1 192 ? -20.46127 12.25259 -9.52762 1.000 81.89037 176 ALA B C 1
ATOM 4092 O O . ALA B 1 192 ? -21.11449 12.47372 -8.49979 1.000 82.73724 176 ALA B O 1
ATOM 4094 N N . GLY B 1 193 ? -20.17923 13.20345 -10.41576 1.000 96.14096 177 GLY B N 1
ATOM 4095 C CA . GLY B 1 193 ? -20.59843 14.57244 -10.19411 1.000 97.13909 177 GLY B CA 1
ATOM 4096 C C . GLY B 1 193 ? -22.05341 14.83021 -10.49843 1.000 95.63936 177 GLY B C 1
ATOM 4097 O O . GLY B 1 193 ? -22.60361 15.83423 -10.03773 1.000 96.34188 177 GLY B O 1
ATOM 4098 N N . GLU B 1 194 ? -22.67316 13.96897 -11.30037 1.000 100.42705 178 GLU B N 1
ATOM 4099 C CA . GLU B 1 194 ? -24.09813 14.07675 -11.56565 1.000 98.84300 178 GLU B CA 1
ATOM 4100 C C . GLU B 1 194 ? -24.94229 13.63888 -10.37671 1.000 98.83288 178 GLU B C 1
ATOM 4101 O O . GLU B 1 194 ? -26.11035 14.02376 -10.28500 1.000 98.81141 178 GLU B O 1
ATOM 4107 N N . ILE B 1 195 ? -24.39935 12.80013 -9.49544 1.000 120.19877 179 ILE B N 1
ATOM 4108 C CA . ILE B 1 195 ? -25.14250 12.31427 -8.33448 1.000 120.35017 179 ILE B CA 1
ATOM 4109 C C . ILE B 1 195 ? -24.72982 13.00758 -7.02655 1.000 121.98818 179 ILE B C 1
ATOM 4110 O O . ILE B 1 195 ? -25.46299 12.91569 -6.02366 1.000 121.73275 179 ILE B O 1
ATOM 4115 N N . ASN B 1 196 ? -23.61991 13.74172 -7.01949 1.000 100.21257 180 ASN B N 1
ATOM 4116 C CA . ASN B 1 196 ? -23.14620 14.40502 -5.81054 1.000 101.10065 180 ASN B CA 1
ATOM 4117 C C . ASN B 1 196 ? -21.96725 15.29609 -6.15651 1.000 101.40865 180 ASN B C 1
ATOM 4118 O O . ASN B 1 196 ? -20.94610 14.81511 -6.64923 1.000 101.02483 180 ASN B O 1
ATOM 4123 N N . LEU B 1 197 ? -22.12644 16.60311 -5.96580 1.000 85.99545 181 LEU B N 1
ATOM 4124 C CA . LEU B 1 197 ? -21.06149 17.52816 -6.33179 1.000 88.17820 181 LEU B CA 1
ATOM 4125 C C . LEU B 1 197 ? -19.84864 17.39349 -5.41155 1.000 90.84718 181 LEU B C 1
ATOM 4126 O O . LEU B 1 197 ? -18.73561 17.75355 -5.80642 1.000 92.58912 181 LEU B O 1
ATOM 4131 N N . SER B 1 198 ? -20.03480 16.89872 -4.18448 1.000 108.70789 182 SER B N 1
ATOM 4132 C CA . SER B 1 198 ? -18.92295 16.75504 -3.24225 1.000 111.00565 182 SER B CA 1
ATOM 4133 C C . SER B 1 198 ? -17.86175 15.76707 -3.71986 1.000 111.11404 182 SER B C 1
ATOM 4134 O O . SER B 1 198 ? -16.82684 15.60533 -3.06764 1.000 111.83556 182 SER B O 1
ATOM 4137 N N . SER B 1 199 ? -18.09646 15.11682 -4.86377 1.000 95.53547 183 SER B N 1
ATOM 4138 C CA . SER B 1 199 ? -17.09425 14.21483 -5.41641 1.000 95.32850 183 SER B CA 1
ATOM 4139 C C . SER B 1 199 ? -15.94124 15.00184 -6.02636 1.000 95.80437 183 SER B C 1
ATOM 4140 O O . SER B 1 199 ? -14.78520 14.56100 -5.95306 1.000 96.25748 183 SER B O 1
ATOM 4143 N N . TYR B 1 200 ? -16.23628 16.17969 -6.58665 1.000 87.24379 184 TYR B N 1
ATOM 4144 C CA . TYR B 1 200 ? -15.22329 17.09671 -7.10965 1.000 88.82358 184 TYR B CA 1
ATOM 4145 C C . TYR B 1 200 ? -14.37456 17.60805 -5.95460 1.000 90.15208 184 TYR B C 1
ATOM 4146 O O . TYR B 1 200 ? -14.87981 18.30616 -5.07483 1.000 90.80893 184 TYR B O 1
ATOM 4155 N N . SER B 1 201 ? -13.09652 17.25420 -5.94030 1.000 72.78077 185 SER B N 1
ATOM 4156 C CA . SER B 1 201 ? -12.16776 17.62553 -4.88121 1.000 74.00795 185 SER B CA 1
ATOM 4157 C C . SER B 1 201 ? -10.86171 18.12256 -5.48807 1.000 77.14492 185 SER B C 1
ATOM 4158 O O . SER B 1 201 ? -10.59347 17.92736 -6.67998 1.000 78.27422 185 SER B O 1
ATOM 4161 N N . LEU B 1 202 ? -10.03594 18.79583 -4.65306 1.000 81.06425 186 LEU B N 1
ATOM 4162 C CA . LEU B 1 202 ? -8.83193 19.44387 -5.18197 1.000 82.75665 186 LEU B CA 1
ATOM 4163 C C . LEU B 1 202 ? -7.78372 18.42491 -5.62758 1.000 81.89106 186 LEU B C 1
ATOM 4164 O O . LEU B 1 202 ? -7.20155 18.58176 -6.71150 1.000 82.81916 186 LEU B O 1
ATOM 4169 N N . PRO B 1 203 ? -7.52173 17.36409 -4.85332 1.000 72.27734 187 PRO B N 1
ATOM 4170 C CA . PRO B 1 203 ? -6.57952 16.35011 -5.34394 1.000 71.49456 187 PRO B CA 1
ATOM 4171 C C . PRO B 1 203 ? -7.02821 15.67180 -6.62589 1.000 71.14989 187 PRO B C 1
ATOM 4172 O O . PRO B 1 203 ? -6.19902 15.44772 -7.51869 1.000 71.79089 187 PRO B O 1
ATOM 4176 N N . VAL B 1 204 ? -8.32415 15.35362 -6.75106 1.000 77.89967 188 VAL B N 1
ATOM 4177 C CA . VAL B 1 204 ? -8.81685 14.68232 -7.95401 1.000 77.44256 188 VAL B CA 1
ATOM 4178 C C . VAL B 1 204 ? -8.67274 15.59309 -9.16517 1.000 78.91913 188 VAL B C 1
ATOM 4179 O O . VAL B 1 204 ? -8.15850 15.17294 -10.20599 1.000 79.25905 188 VAL B O 1
ATOM 4183 N N . TYR B 1 205 ? -9.06292 16.86007 -9.03249 1.000 78.52057 189 TYR B N 1
ATOM 4184 C CA . TYR B 1 205 ? -8.84883 17.79288 -10.12964 1.000 80.18343 189 TYR B CA 1
ATOM 4185 C C . TYR B 1 205 ? -7.38576 17.78297 -10.55838 1.000 81.77854 189 TYR B C 1
ATOM 4186 O O . TYR B 1 205 ? -7.08053 17.70376 -11.75131 1.000 82.12276 189 TYR B O 1
ATOM 4195 N N . GLN B 1 206 ? -6.45693 17.83127 -9.59622 1.000 78.43534 190 GLN B N 1
ATOM 4196 C CA . GLN B 1 206 ? -5.05087 17.89736 -9.98598 1.000 78.31960 190 GLN B CA 1
ATOM 4197 C C . GLN B 1 206 ? -4.60459 16.62627 -10.71364 1.000 76.05483 190 GLN B C 1
ATOM 4198 O O . GLN B 1 206 ? -3.79543 16.70418 -11.64151 1.000 75.12529 190 GLN B O 1
ATOM 4204 N N . GLN B 1 207 ? -5.11951 15.44928 -10.33250 1.000 81.84723 191 GLN B N 1
ATOM 4205 C CA . GLN B 1 207 ? -4.73024 14.22619 -11.04318 1.000 79.66674 191 GLN B CA 1
ATOM 4206 C C . GLN B 1 207 ? -5.29898 14.19684 -12.46228 1.000 79.34004 191 GLN B C 1
ATOM 4207 O O . GLN B 1 207 ? -4.59177 13.83773 -13.40808 1.000 77.27493 191 GLN B O 1
ATOM 4213 N N . ILE B 1 208 ? -6.57799 14.54465 -12.62558 1.000 64.44212 192 ILE B N 1
ATOM 4214 C CA . ILE B 1 208 ? -7.16976 14.60631 -13.95870 1.000 61.94572 192 ILE B CA 1
ATOM 4215 C C . ILE B 1 208 ? -6.34671 15.53923 -14.84074 1.000 61.48707 192 ILE B C 1
ATOM 4216 O O . ILE B 1 208 ? -5.80348 15.12909 -15.87056 1.000 58.02983 192 ILE B O 1
ATOM 4221 N N . THR B 1 209 ? -6.18894 16.79034 -14.40696 1.000 73.67804 193 THR B N 1
ATOM 4222 C CA . THR B 1 209 ? -5.44792 17.77627 -15.18403 1.000 73.50199 193 THR B CA 1
ATOM 4223 C C . THR B 1 209 ? -4.05380 17.28737 -15.53868 1.000 71.00152 193 THR B C 1
ATOM 4224 O O . THR B 1 209 ? -3.61161 17.46219 -16.68063 1.000 69.06829 193 THR B O 1
ATOM 4228 N N . LEU B 1 210 ? -3.36289 16.64564 -14.58942 1.000 65.83369 194 LEU B N 1
ATOM 4229 C CA . LEU B 1 210 ? -1.97380 16.24077 -14.80209 1.000 63.55535 194 LEU B CA 1
ATOM 4230 C C . LEU B 1 210 ? -1.86249 15.05259 -15.75383 1.000 59.50822 194 LEU B C 1
ATOM 4231 O O . LEU B 1 210 ? -1.13531 15.10448 -16.75371 1.000 56.57715 194 LEU B O 1
ATOM 4236 N N . SER B 1 211 ? -2.53141 13.94957 -15.43473 1.000 68.99728 195 SER B N 1
ATOM 4237 C CA . SER B 1 211 ? -2.36512 12.77742 -16.28147 1.000 65.22366 195 SER B CA 1
ATOM 4238 C C . SER B 1 211 ? -3.17090 12.89207 -17.58064 1.000 62.72368 195 SER B C 1
ATOM 4239 O O . SER B 1 211 ? -2.64967 12.56791 -18.65348 1.000 59.50594 195 SER B O 1
ATOM 4242 N N . LYS B 1 212 ? -4.41797 13.37592 -17.53496 1.000 66.75065 196 LYS B N 1
ATOM 4243 C CA . LYS B 1 212 ? -5.20675 13.42058 -18.76811 1.000 64.03892 196 LYS B CA 1
ATOM 4244 C C . LYS B 1 212 ? -4.65369 14.44145 -19.75621 1.000 63.88264 196 LYS B C 1
ATOM 4245 O O . LYS B 1 212 ? -4.65945 14.20221 -20.96617 1.000 60.74969 196 LYS B O 1
ATOM 4251 N N . THR B 1 213 ? -4.17992 15.58361 -19.26836 1.000 76.63032 197 THR B N 1
ATOM 4252 C CA . THR B 1 213 ? -3.86090 16.71047 -20.13653 1.000 76.99543 197 THR B CA 1
ATOM 4253 C C . THR B 1 213 ? -2.40096 17.14965 -20.09135 1.000 77.25970 197 THR B C 1
ATOM 4254 O O . THR B 1 213 ? -1.79179 17.30951 -21.15727 1.000 75.70727 197 THR B O 1
ATOM 4258 N N . SER B 1 214 ? -1.82620 17.40796 -18.90730 1.000 76.24077 198 SER B N 1
ATOM 4259 C CA . SER B 1 214 ? -0.49829 18.02813 -18.86518 1.000 77.27238 198 SER B CA 1
ATOM 4260 C C . SER B 1 214 ? 0.53895 17.23710 -19.64984 1.000 74.22581 198 SER B C 1
ATOM 4261 O O . SER B 1 214 ? 1.43199 17.82508 -20.27979 1.000 74.02653 198 SER B O 1
ATOM 4264 N N . TYR B 1 215 ? 0.41511 15.91208 -19.66459 1.000 78.39392 199 TYR B N 1
ATOM 4265 C CA . TYR B 1 215 ? 1.48631 15.10610 -20.23124 1.000 75.33575 199 TYR B CA 1
ATOM 4266 C C . TYR B 1 215 ? 1.55456 15.29480 -21.73126 1.000 73.40581 199 TYR B C 1
ATOM 4267 O O . TYR B 1 215 ? 2.61362 15.62882 -22.27014 1.000 73.66909 199 TYR B O 1
ATOM 4276 N N . TYR B 1 216 ? 0.42771 15.11653 -22.42843 1.000 63.17283 200 TYR B N 1
ATOM 4277 C CA . TYR B 1 216 ? 0.48795 15.25324 -23.87845 1.000 60.46928 200 TYR B CA 1
ATOM 4278 C C . TYR B 1 216 ? 0.63485 16.70618 -24.27471 1.000 62.78115 200 TYR B C 1
ATOM 4279 O O . TYR B 1 216 ? 1.20100 16.98104 -25.32567 1.000 63.37777 200 TYR B O 1
ATOM 4288 N N . SER B 1 217 ? 0.18158 17.64830 -23.43898 1.000 66.91678 201 SER B N 1
ATOM 4289 C CA . SER B 1 217 ? 0.10249 19.04320 -23.87328 1.000 69.72530 201 SER B CA 1
ATOM 4290 C C . SER B 1 217 ? 1.45440 19.72937 -23.81617 1.000 71.68365 201 SER B C 1
ATOM 4291 O O . SER B 1 217 ? 1.83148 20.45723 -24.74025 1.000 72.49850 201 SER B O 1
ATOM 4294 N N . PHE B 1 218 ? 2.18823 19.53568 -22.73000 1.000 78.10387 202 PHE B N 1
ATOM 4295 C CA . PHE B 1 218 ? 3.40110 20.30487 -22.52494 1.000 79.70359 202 PHE B CA 1
ATOM 4296 C C . PHE B 1 218 ? 4.64320 19.44102 -22.51954 1.000 77.21200 202 PHE B C 1
ATOM 4297 O O . PHE B 1 218 ? 5.61528 19.77100 -23.19743 1.000 77.26886 202 PHE B O 1
ATOM 4305 N N . TYR B 1 219 ? 4.63021 18.32716 -21.80332 1.000 67.36435 203 TYR B N 1
ATOM 4306 C CA . TYR B 1 219 ? 5.77432 17.43329 -21.85093 1.000 65.59845 203 TYR B CA 1
ATOM 4307 C C . TYR B 1 219 ? 5.96065 16.83503 -23.24478 1.000 63.63144 203 TYR B C 1
ATOM 4308 O O . TYR B 1 219 ? 7.02374 16.98904 -23.85562 1.000 63.63240 203 TYR B O 1
ATOM 4317 N N . LEU B 1 220 ? 4.93382 16.14780 -23.76483 1.000 61.58712 204 LEU B N 1
ATOM 4318 C CA . LEU B 1 220 ? 5.08614 15.33358 -24.97564 1.000 59.52971 204 LEU B CA 1
ATOM 4319 C C . LEU B 1 220 ? 5.65427 16.08941 -26.17569 1.000 60.38368 204 LEU B C 1
ATOM 4320 O O . LEU B 1 220 ? 6.55445 15.54838 -26.84541 1.000 58.99129 204 LEU B O 1
ATOM 4325 N N . PRO B 1 221 ? 5.18618 17.31728 -26.51502 1.000 72.94458 205 PRO B N 1
ATOM 4326 C CA . PRO B 1 221 ? 5.77630 18.00912 -27.66705 1.000 74.13020 205 PRO B CA 1
ATOM 4327 C C . PRO B 1 221 ? 7.27626 18.14233 -27.54180 1.000 75.13242 205 PRO B C 1
ATOM 4328 O O . PRO B 1 221 ? 8.00848 17.56825 -28.34756 1.000 75.31248 205 PRO B O 1
ATOM 4332 N N . VAL B 1 222 ? 7.74399 18.81859 -26.49286 1.000 85.53755 206 VAL B N 1
ATOM 4333 C CA . VAL B 1 222 ? 9.17494 19.08180 -26.35365 1.000 86.69622 206 VAL B CA 1
ATOM 4334 C C . VAL B 1 222 ? 9.96807 17.78191 -26.23725 1.000 84.61066 206 VAL B C 1
ATOM 4335 O O . VAL B 1 222 ? 11.01521 17.61491 -26.87802 1.000 84.41250 206 VAL B O 1
ATOM 4339 N N . ALA B 1 223 ? 9.46205 16.82401 -25.46215 1.000 74.22273 207 ALA B N 1
ATOM 4340 C CA . ALA B 1 223 ? 10.16917 15.55912 -25.31876 1.000 72.24452 207 ALA B CA 1
ATOM 4341 C C . ALA B 1 223 ? 10.35350 14.89187 -26.67560 1.000 70.87739 207 ALA B C 1
ATOM 4342 O O . ALA B 1 223 ? 11.37362 14.24495 -26.91628 1.000 70.44232 207 ALA B O 1
ATOM 4344 N N . CYS B 1 224 ? 9.37464 15.04557 -27.57980 1.000 74.16234 208 CYS B N 1
ATOM 4345 C CA . CYS B 1 224 ? 9.54395 14.58332 -28.96068 1.000 73.58550 208 CYS B CA 1
ATOM 4346 C C . CYS B 1 224 ? 10.68899 15.31332 -29.65062 1.000 75.06820 208 CYS B C 1
ATOM 4347 O O . CYS B 1 224 ? 11.54418 14.68429 -30.28434 1.000 75.01907 208 CYS B O 1
ATOM 4350 N N . ALA B 1 225 ? 10.70081 16.65133 -29.58189 1.000 78.05127 209 ALA B N 1
ATOM 4351 C CA . ALA B 1 225 ? 11.78983 17.40034 -30.20984 1.000 79.88703 209 ALA B CA 1
ATOM 4352 C C . ALA B 1 225 ? 13.14779 16.95661 -29.66751 1.000 79.74610 209 ALA B C 1
ATOM 4353 O O . ALA B 1 225 ? 14.11894 16.84858 -30.42131 1.000 80.72096 209 ALA B O 1
ATOM 4355 N N . LEU B 1 226 ? 13.20560 16.60187 -28.38843 1.000 73.12923 210 LEU B N 1
ATOM 4356 C CA . LEU B 1 226 ? 14.47554 16.22315 -27.79812 1.000 72.67248 210 LEU B CA 1
ATOM 4357 C C . LEU B 1 226 ? 14.91779 14.85710 -28.27477 1.000 71.41817 210 LEU B C 1
ATOM 4358 O O . LEU B 1 226 ? 16.10886 14.64220 -28.50451 1.000 72.45452 210 LEU B O 1
ATOM 4363 N N . VAL B 1 227 ? 13.99293 13.90497 -28.37474 1.000 77.26186 211 VAL B N 1
ATOM 4364 C CA . VAL B 1 227 ? 14.38016 12.54395 -28.73640 1.000 75.71934 211 VAL B CA 1
ATOM 4365 C C . VAL B 1 227 ? 14.97541 12.51374 -30.13429 1.000 76.97169 211 VAL B C 1
ATOM 4366 O O . VAL B 1 227 ? 16.01253 11.86982 -30.36497 1.000 76.35178 211 VAL B O 1
ATOM 4370 N N . MET B 1 228 ? 14.35150 13.23347 -31.09154 1.000 87.89293 212 MET B N 1
ATOM 4371 C CA . MET B 1 228 ? 14.91373 13.30327 -32.44146 1.000 89.85590 212 MET B CA 1
ATOM 4372 C C . MET B 1 228 ? 16.09463 14.26239 -32.53744 1.000 92.07542 212 MET B C 1
ATOM 4373 O O . MET B 1 228 ? 16.93581 14.10031 -33.42925 1.000 93.45703 212 MET B O 1
ATOM 4378 N N . LEU B 1 229 ? 16.19435 15.24258 -31.64561 1.000 93.51887 213 LEU B N 1
ATOM 4379 C CA . LEU B 1 229 ? 17.41925 16.03974 -31.58555 1.000 94.97237 213 LEU B CA 1
ATOM 4380 C C . LEU B 1 229 ? 18.62725 15.23899 -31.06618 1.000 94.54831 213 LEU B C 1
ATOM 4381 O O . LEU B 1 229 ? 19.75118 15.76513 -31.03508 1.000 95.72282 213 LEU B O 1
ATOM 4386 N N . GLY B 1 230 ? 18.42834 13.97504 -30.69696 1.000 91.23417 214 GLY B N 1
ATOM 4387 C CA . GLY B 1 230 ? 19.51035 13.13826 -30.23159 1.000 90.39166 214 GLY B CA 1
ATOM 4388 C C . GLY B 1 230 ? 19.83306 13.41559 -28.78059 1.000 90.55799 214 GLY B C 1
ATOM 4389 O O . GLY B 1 230 ? 20.95695 13.79980 -28.44847 1.000 92.14442 214 GLY B O 1
ATOM 4390 N N . GLU B 1 231 ? 18.84792 13.22165 -27.90473 1.000 96.74206 215 GLU B N 1
ATOM 4391 C CA . GLU B 1 231 ? 18.98263 13.53795 -26.49077 1.000 97.23196 215 GLU B CA 1
ATOM 4392 C C . GLU B 1 231 ? 18.31561 12.45504 -25.65067 1.000 95.96071 215 GLU B C 1
ATOM 4393 O O . GLU B 1 231 ? 17.41878 11.74084 -26.11669 1.000 94.48171 215 GLU B O 1
ATOM 4399 N N . ASN B 1 232 ? 18.77840 12.33435 -24.40056 1.000 111.22926 216 ASN B N 1
ATOM 4400 C CA . ASN B 1 232 ? 18.22134 11.38647 -23.44348 1.000 109.85454 216 ASN B CA 1
ATOM 4401 C C . ASN B 1 232 ? 17.31907 12.13156 -22.46079 1.000 110.15603 216 ASN B C 1
ATOM 4402 O O . ASN B 1 232 ? 17.70985 13.16772 -21.90892 1.000 111.43040 216 ASN B O 1
ATOM 4407 N N . LEU B 1 233 ? 16.11410 11.60246 -22.23790 1.000 91.32545 217 LEU B N 1
ATOM 4408 C CA . LEU B 1 233 ? 15.13387 12.33950 -21.44522 1.000 91.84182 217 LEU B CA 1
ATOM 4409 C C . LEU B 1 233 ? 15.39661 12.24683 -19.95316 1.000 92.76220 217 LEU B C 1
ATOM 4410 O O . LEU B 1 233 ? 15.12336 13.21294 -19.22440 1.000 94.02308 217 LEU B O 1
ATOM 4415 N N . GLU B 1 234 ? 15.93566 11.11299 -19.48483 1.000 116.29684 218 GLU B N 1
ATOM 4416 C CA . GLU B 1 234 ? 16.22743 10.93231 -18.06574 1.000 116.61652 218 GLU B CA 1
ATOM 4417 C C . GLU B 1 234 ? 17.22621 11.96653 -17.56677 1.000 118.23799 218 GLU B C 1
ATOM 4418 O O . GLU B 1 234 ? 17.41598 12.09780 -16.35176 1.000 119.48822 218 GLU B O 1
ATOM 4424 N N . SER B 1 235 ? 17.82128 12.73242 -18.48082 1.000 94.41003 219 SER B N 1
ATOM 4425 C CA . SER B 1 235 ? 18.71409 13.83359 -18.16088 1.000 95.53794 219 SER B CA 1
ATOM 4426 C C . SER B 1 235 ? 17.98693 15.17151 -18.13028 1.000 96.66603 219 SER B C 1
ATOM 4427 O O . SER B 1 235 ? 18.63378 16.22061 -18.01637 1.000 97.58475 219 SER B O 1
ATOM 4430 N N . HIS B 1 236 ? 16.64994 15.15533 -18.19851 1.000 93.13574 220 HIS B N 1
ATOM 4431 C CA . HIS B 1 236 ? 15.85879 16.37924 -18.19290 1.000 94.78829 220 HIS B CA 1
ATOM 4432 C C . HIS B 1 236 ? 14.70562 16.32530 -17.20210 1.000 95.67919 220 HIS B C 1
ATOM 4433 O O . HIS B 1 236 ? 13.73056 17.05815 -17.37442 1.000 96.71597 220 HIS B O 1
ATOM 4440 N N . ASP B 1 237 ? 14.80153 15.49252 -16.16392 1.000 112.99809 221 ASP B N 1
ATOM 4441 C CA . ASP B 1 237 ? 13.72037 15.38158 -15.19409 1.000 114.02994 221 ASP B CA 1
ATOM 4442 C C . ASP B 1 237 ? 13.30611 16.73464 -14.63843 1.000 116.45027 221 ASP B C 1
ATOM 4443 O O . ASP B 1 237 ? 12.12903 16.93457 -14.31969 1.000 117.07714 221 ASP B O 1
ATOM 4448 N N . ASP B 1 238 ? 14.25397 17.67079 -14.50445 1.000 102.94289 222 ASP B N 1
ATOM 4449 C CA . ASP B 1 238 ? 13.90472 18.99585 -13.99378 1.000 105.73645 222 ASP B CA 1
ATOM 4450 C C . ASP B 1 238 ? 13.02180 19.75854 -14.98109 1.000 106.47515 222 ASP B C 1
ATOM 4451 O O . ASP B 1 238 ? 12.14964 20.53652 -14.56741 1.000 108.18897 222 ASP B O 1
ATOM 4456 N N . MET B 1 239 ? 13.27306 19.60531 -16.28602 1.000 104.55174 223 MET B N 1
ATOM 4457 C CA . MET B 1 239 ? 12.37217 20.19300 -17.27830 1.000 104.59987 223 MET B CA 1
ATOM 4458 C C . MET B 1 239 ? 10.99125 19.50483 -17.30741 1.000 102.74344 223 MET B C 1
ATOM 4459 O O . MET B 1 239 ? 9.96721 20.16866 -17.52173 1.000 103.25485 223 MET B O 1
ATOM 4464 N N . LYS B 1 240 ? 10.95038 18.17186 -17.13615 1.000 85.79290 224 LYS B N 1
ATOM 4465 C CA . LYS B 1 240 ? 9.69548 17.42070 -17.19322 1.000 84.33655 224 LYS B CA 1
ATOM 4466 C C . LYS B 1 240 ? 8.75023 17.85181 -16.07648 1.000 87.25663 224 LYS B C 1
ATOM 4467 O O . LYS B 1 240 ? 7.53526 17.95762 -16.28872 1.000 88.05484 224 LYS B O 1
ATOM 4473 N N . ASP B 1 241 ? 9.28599 18.06611 -14.86943 1.000 83.96851 225 ASP B N 1
ATOM 4474 C CA . ASP B 1 241 ? 8.47473 18.63023 -13.79869 1.000 86.46119 225 ASP B CA 1
ATOM 4475 C C . ASP B 1 241 ? 7.99062 20.03710 -14.14406 1.000 88.56007 225 ASP B C 1
ATOM 4476 O O . ASP B 1 241 ? 6.86651 20.41104 -13.79533 1.000 91.21230 225 ASP B O 1
ATOM 4481 N N . ILE B 1 242 ? 8.81964 20.84407 -14.81007 1.000 91.09917 226 ILE B N 1
ATOM 4482 C CA . ILE B 1 242 ? 8.37554 22.19294 -15.15942 1.000 93.49708 226 ILE B CA 1
ATOM 4483 C C . ILE B 1 242 ? 7.20973 22.12461 -16.13761 1.000 94.16295 226 ILE B C 1
ATOM 4484 O O . ILE B 1 242 ? 6.16361 22.75252 -15.93093 1.000 97.29867 226 ILE B O 1
ATOM 4489 N N . LEU B 1 243 ? 7.35701 21.33441 -17.20243 1.000 78.36563 227 LEU B N 1
ATOM 4490 C CA . LEU B 1 243 ? 6.31720 21.29008 -18.21861 1.000 76.93307 227 LEU B CA 1
ATOM 4491 C C . LEU B 1 243 ? 5.02016 20.75904 -17.63674 1.000 77.75004 227 LEU B C 1
ATOM 4492 O O . LEU B 1 243 ? 3.94415 21.29986 -17.91204 1.000 79.91345 227 LEU B O 1
ATOM 4497 N N . LEU B 1 244 ? 5.10413 19.72622 -16.79351 1.000 70.92447 228 LEU B N 1
ATOM 4498 C CA . LEU B 1 244 ? 3.89809 19.19820 -16.16863 1.000 71.44466 228 LEU B CA 1
ATOM 4499 C C . LEU B 1 244 ? 3.21980 20.22730 -15.27895 1.000 75.56189 228 LEU B C 1
ATOM 4500 O O . LEU B 1 244 ? 1.99279 20.34015 -15.29220 1.000 77.79777 228 LEU B O 1
ATOM 4505 N N . GLU B 1 245 ? 3.97857 20.95655 -14.46896 1.000 85.27606 229 GLU B N 1
ATOM 4506 C CA . GLU B 1 245 ? 3.35730 22.00764 -13.67229 1.000 89.01933 229 GLU B CA 1
ATOM 4507 C C . GLU B 1 245 ? 2.82432 23.11940 -14.55861 1.000 90.46721 229 GLU B C 1
ATOM 4508 O O . GLU B 1 245 ? 1.76321 23.68332 -14.28991 1.000 92.63712 229 GLU B O 1
ATOM 4514 N N . MET B 1 246 ? 3.55347 23.46127 -15.61254 1.000 88.41476 230 MET B N 1
ATOM 4515 C CA . MET B 1 246 ? 3.04652 24.46703 -16.53784 1.000 90.54309 230 MET B CA 1
ATOM 4516 C C . MET B 1 246 ? 1.75870 24.00873 -17.22398 1.000 90.82373 230 MET B C 1
ATOM 4517 O O . MET B 1 246 ? 0.94167 24.84055 -17.63929 1.000 93.41423 230 MET B O 1
ATOM 4522 N N . GLY B 1 247 ? 1.56688 22.69368 -17.36175 1.000 80.80996 231 GLY B N 1
ATOM 4523 C CA . GLY B 1 247 ? 0.31804 22.18642 -17.90387 1.000 79.79140 231 GLY B CA 1
ATOM 4524 C C . GLY B 1 247 ? -0.85215 22.35147 -16.95111 1.000 82.64361 231 GLY B C 1
ATOM 4525 O O . GLY B 1 247 ? -1.96811 22.64325 -17.37437 1.000 84.22715 231 GLY B O 1
ATOM 4526 N N . THR B 1 248 ? -0.62436 22.12376 -15.65703 1.000 85.19573 232 THR B N 1
ATOM 4527 C CA . THR B 1 248 ? -1.65957 22.39083 -14.66727 1.000 88.05521 232 THR B CA 1
ATOM 4528 C C . THR B 1 248 ? -2.04775 23.86878 -14.67763 1.000 90.68292 232 THR B C 1
ATOM 4529 O O . THR B 1 248 ? -3.23277 24.21762 -14.75992 1.000 91.96929 232 THR B O 1
ATOM 4533 N N . TYR B 1 249 ? -1.04685 24.74490 -14.68463 1.000 79.98995 233 TYR B N 1
ATOM 4534 C CA . TYR B 1 249 ? -1.30002 26.17686 -14.72596 1.000 82.28348 233 TYR B CA 1
ATOM 4535 C C . TYR B 1 249 ? -2.13985 26.55552 -15.93219 1.000 82.90601 233 TYR B C 1
ATOM 4536 O O . TYR B 1 249 ? -3.05996 27.37543 -15.82752 1.000 84.65954 233 TYR B O 1
ATOM 4545 N N . PHE B 1 250 ? -1.86256 25.93632 -17.08102 1.000 108.22697 234 PHE B N 1
ATOM 4546 C CA . PHE B 1 250 ? -2.62138 26.25299 -18.28322 1.000 108.25992 234 PHE B CA 1
ATOM 4547 C C . PHE B 1 250 ? -4.08537 25.85585 -18.11540 1.000 108.75513 234 PHE B C 1
ATOM 4548 O O . PHE B 1 250 ? -4.98636 26.55264 -18.59770 1.000 109.81274 234 PHE B O 1
ATOM 4556 N N . GLN B 1 251 ? -4.34735 24.72795 -17.44322 1.000 106.37462 235 GLN B N 1
ATOM 4557 C CA . GLN B 1 251 ? -5.73133 24.28782 -17.28838 1.000 106.15857 235 GLN B CA 1
ATOM 4558 C C . GLN B 1 251 ? -6.46161 25.12693 -16.25768 1.000 109.26152 235 GLN B C 1
ATOM 4559 O O . GLN B 1 251 ? -7.68162 25.29777 -16.35694 1.000 110.03613 235 GLN B O 1
ATOM 4565 N N . VAL B 1 252 ? -5.75386 25.62722 -15.24366 1.000 86.69128 236 VAL B N 1
ATOM 4566 C CA . VAL B 1 252 ? -6.41813 26.52733 -14.30896 1.000 87.45249 236 VAL B CA 1
ATOM 4567 C C . VAL B 1 252 ? -6.81116 27.81314 -15.02628 1.000 88.70948 236 VAL B C 1
ATOM 4568 O O . VAL B 1 252 ? -7.84429 28.41808 -14.71759 1.000 89.51122 236 VAL B O 1
ATOM 4572 N N . GLN B 1 253 ? -6.01303 28.23204 -16.01122 1.000 92.24303 237 GLN B N 1
ATOM 4573 C CA . GLN B 1 253 ? -6.37202 29.36783 -16.85352 1.000 93.79154 237 GLN B CA 1
ATOM 4574 C C . GLN B 1 253 ? -7.66585 29.13551 -17.63170 1.000 93.66252 237 GLN B C 1
ATOM 4575 O O . GLN B 1 253 ? -8.59296 29.94942 -17.56403 1.000 94.91756 237 GLN B O 1
ATOM 4581 N N . ASP B 1 254 ? -7.72658 28.05735 -18.42350 1.000 115.97487 238 ASP B N 1
ATOM 4582 C CA . ASP B 1 254 ? -8.93640 27.76505 -19.18766 1.000 112.85571 238 ASP B CA 1
ATOM 4583 C C . ASP B 1 254 ? -10.16557 27.84008 -18.30590 1.000 112.88003 238 ASP B C 1
ATOM 4584 O O . ASP B 1 254 ? -11.13260 28.53590 -18.62921 1.000 112.60202 238 ASP B O 1
ATOM 4589 N N . ASP B 1 255 ? -10.13269 27.13731 -17.17075 1.000 98.72272 239 ASP B N 1
ATOM 4590 C CA . ASP B 1 255 ? -11.27885 27.09635 -16.26795 1.000 97.19598 239 ASP B CA 1
ATOM 4591 C C . ASP B 1 255 ? -11.70609 28.49538 -15.86030 1.000 98.51178 239 ASP B C 1
ATOM 4592 O O . ASP B 1 255 ? -12.89413 28.83523 -15.88559 1.000 96.52473 239 ASP B O 1
ATOM 4597 N N . TYR B 1 256 ? -10.72626 29.31957 -15.49129 1.000 88.15536 240 TYR B N 1
ATOM 4598 C CA . TYR B 1 256 ? -10.99250 30.68063 -15.05661 1.000 89.01018 240 TYR B CA 1
ATOM 4599 C C . TYR B 1 256 ? -11.60840 31.50333 -16.18189 1.000 88.97880 240 TYR B C 1
ATOM 4600 O O . TYR B 1 256 ? -12.56853 32.25426 -15.96121 1.000 87.93595 240 TYR B O 1
ATOM 4609 N N . LEU B 1 257 ? -11.08316 31.34715 -17.40076 1.000 101.27600 241 LEU B N 1
ATOM 4610 C CA . LEU B 1 257 ? -11.58804 32.09386 -18.54601 1.000 100.22488 241 LEU B CA 1
ATOM 4611 C C . LEU B 1 257 ? -13.01293 31.69162 -18.88718 1.000 97.48255 241 LEU B C 1
ATOM 4612 O O . LEU B 1 257 ? -13.83097 32.54144 -19.26350 1.000 96.95351 241 LEU B O 1
ATOM 4617 N N . ASP B 1 258 ? -13.32380 30.39460 -18.77598 1.000 107.64127 242 ASP B N 1
ATOM 4618 C CA . ASP B 1 258 ? -14.66969 29.91738 -19.06712 1.000 104.24900 242 ASP B CA 1
ATOM 4619 C C . ASP B 1 258 ? -15.70793 30.59543 -18.18245 1.000 104.67211 242 ASP B C 1
ATOM 4620 O O . ASP B 1 258 ? -16.90187 30.58622 -18.50266 1.000 102.75698 242 ASP B O 1
ATOM 4625 N N . CYS B 1 259 ? -15.27220 31.22570 -17.09450 1.000 108.74581 243 CYS B N 1
ATOM 4626 C CA . CYS B 1 259 ? -16.17445 31.89778 -16.17079 1.000 108.53423 243 CYS B CA 1
ATOM 4627 C C . CYS B 1 259 ? -16.39855 33.34867 -16.57912 1.000 110.33092 243 CYS B C 1
ATOM 4628 O O . CYS B 1 259 ? -17.54358 33.79350 -16.73042 1.000 109.07626 243 CYS B O 1
ATOM 4631 N N . PHE B 1 260 ? -15.30763 34.11279 -16.65008 1.000 121.88166 244 PHE B N 1
ATOM 4632 C CA . PHE B 1 260 ? -15.30273 35.52871 -17.02736 1.000 123.74049 244 PHE B CA 1
ATOM 4633 C C . PHE B 1 260 ? -14.05863 35.88070 -17.84021 1.000 125.71807 244 PHE B C 1
ATOM 4634 O O . PHE B 1 260 ? -12.94772 35.87894 -17.30901 1.000 127.76737 244 PHE B O 1
ATOM 4642 N N . GLY B 1 261 ? -14.22843 36.14742 -19.13829 1.000 110.96254 245 GLY B N 1
ATOM 4643 C CA . GLY B 1 261 ? -13.09334 36.58540 -19.93118 1.000 113.45792 245 GLY B CA 1
ATOM 4644 C C . GLY B 1 261 ? -13.40915 37.13008 -21.31134 1.000 113.81098 245 GLY B C 1
ATOM 4645 O O . GLY B 1 261 ? -12.76393 36.73696 -22.29015 1.000 114.18307 245 GLY B O 1
ATOM 4646 N N . ASP B 1 262 ? -14.35125 38.07295 -21.39770 1.000 147.08395 246 ASP B N 1
ATOM 4647 C CA . ASP B 1 262 ? -14.73310 38.71565 -22.65390 1.000 146.92038 246 ASP B CA 1
ATOM 4648 C C . ASP B 1 262 ? -15.02078 37.69840 -23.75975 1.000 145.13668 246 ASP B C 1
ATOM 4649 O O . ASP B 1 262 ? -14.14160 37.43934 -24.59354 1.000 145.55162 246 ASP B O 1
ATOM 4654 N N . PRO B 1 263 ? -16.21770 37.08225 -23.78284 1.000 160.71494 247 PRO B N 1
ATOM 4655 C CA . PRO B 1 263 ? -16.52439 36.09200 -24.83570 1.000 158.56666 247 PRO B CA 1
ATOM 4656 C C . PRO B 1 263 ? -16.19619 36.53875 -26.26073 1.000 159.28980 247 PRO B C 1
ATOM 4657 O O . PRO B 1 263 ? -15.94093 35.67261 -27.10751 1.000 158.16831 247 PRO B O 1
ATOM 4661 N N . GLU B 1 264 ? -16.23929 37.84769 -26.57000 1.000 165.33367 248 GLU B N 1
ATOM 4662 C CA . GLU B 1 264 ? -15.82411 38.30347 -27.90101 1.000 165.67325 248 GLU B CA 1
ATOM 4663 C C . GLU B 1 264 ? -14.30705 38.16561 -28.10371 1.000 166.66486 248 GLU B C 1
ATOM 4664 O O . GLU B 1 264 ? -13.84783 38.06044 -29.24861 1.000 166.71734 248 GLU B O 1
ATOM 4670 N N . VAL B 1 265 ? -13.51025 38.21492 -27.02758 1.000 115.68397 249 VAL B N 1
ATOM 4671 C CA . VAL B 1 265 ? -12.07520 37.95707 -27.15227 1.000 116.00837 249 VAL B CA 1
ATOM 4672 C C . VAL B 1 265 ? -11.80100 36.45908 -27.27592 1.000 114.42817 249 VAL B C 1
ATOM 4673 O O . VAL B 1 265 ? -11.01279 36.02500 -28.12469 1.000 114.27976 249 VAL B O 1
ATOM 4677 N N . ILE B 1 266 ? -12.40406 35.65518 -26.39687 1.000 115.87534 250 ILE B N 1
ATOM 4678 C CA . ILE B 1 266 ? -12.24887 34.20319 -26.46455 1.000 113.75477 250 ILE B CA 1
ATOM 4679 C C . ILE B 1 266 ? -12.91358 33.63886 -27.71855 1.000 110.83282 250 ILE B C 1
ATOM 4680 O O . ILE B 1 266 ? -12.43735 32.65680 -28.30127 1.000 109.04538 250 ILE B O 1
ATOM 4685 N N . GLY B 1 267 ? -14.00657 34.24764 -28.16487 1.000 139.94726 251 GLY B N 1
ATOM 4686 C CA . GLY B 1 267 ? -14.77330 33.65633 -29.23689 1.000 137.84752 251 GLY B CA 1
ATOM 4687 C C . GLY B 1 267 ? -15.70325 32.55531 -28.78684 1.000 135.89928 251 GLY B C 1
ATOM 4688 O O . GLY B 1 267 ? -16.16101 31.76808 -29.62376 1.000 133.88721 251 GLY B O 1
ATOM 4689 N N . LYS B 1 268 ? -15.98047 32.45453 -27.48387 1.000 132.26831 252 LYS B N 1
ATOM 4690 C CA . LYS B 1 268 ? -16.82644 31.38654 -26.96781 1.000 129.49768 252 LYS B CA 1
ATOM 4691 C C . LYS B 1 268 ? -17.55372 31.89970 -25.72804 1.000 130.55302 252 LYS B C 1
ATOM 4692 O O . LYS B 1 268 ? -17.06196 32.78190 -25.01613 1.000 132.82212 252 LYS B O 1
ATOM 4698 N N . ILE B 1 269 ? -18.74070 31.35960 -25.50115 1.000 108.57620 253 ILE B N 1
ATOM 4699 C CA . ILE B 1 269 ? -19.53595 31.62474 -24.30534 1.000 108.96844 253 ILE B CA 1
ATOM 4700 C C . ILE B 1 269 ? -19.18901 30.57900 -23.25207 1.000 108.34547 253 ILE B C 1
ATOM 4701 O O . ILE B 1 269 ? -19.04781 29.38795 -23.55881 1.000 106.86159 253 ILE B O 1
ATOM 4706 N N . GLY B 1 270 ? -19.01229 31.02727 -22.01313 1.000 127.74785 254 GLY B N 1
ATOM 4707 C CA . GLY B 1 270 ? -18.68837 30.10452 -20.93789 1.000 126.55890 254 GLY B CA 1
ATOM 4708 C C . GLY B 1 270 ? -19.82831 29.14445 -20.62390 1.000 123.10206 254 GLY B C 1
ATOM 4709 O O . GLY B 1 270 ? -20.96041 29.56336 -20.34719 1.000 122.54424 254 GLY B O 1
ATOM 4710 N N . THR B 1 271 ? -19.52815 27.84248 -20.65458 1.000 115.88953 255 THR B N 1
ATOM 4711 C CA . THR B 1 271 ? -20.51009 26.82042 -20.31856 1.000 113.50064 255 THR B CA 1
ATOM 4712 C C . THR B 1 271 ? -20.12820 25.94671 -19.13031 1.000 113.32737 255 THR B C 1
ATOM 4713 O O . THR B 1 271 ? -20.96518 25.14370 -18.69430 1.000 111.69862 255 THR B O 1
ATOM 4717 N N . ASP B 1 272 ? -18.91631 26.08997 -18.57312 1.000 93.28522 256 ASP B N 1
ATOM 4718 C CA . ASP B 1 272 ? -18.44338 25.14023 -17.56685 1.000 92.75128 256 ASP B CA 1
ATOM 4719 C C . ASP B 1 272 ? -19.39059 25.07635 -16.38600 1.000 92.16921 256 ASP B C 1
ATOM 4720 O O . ASP B 1 272 ? -19.63955 23.99943 -15.83383 1.000 90.18337 256 ASP B O 1
ATOM 4725 N N . ILE B 1 273 ? -19.92780 26.22736 -15.99033 1.000 111.15716 257 ILE B N 1
ATOM 4726 C CA . ILE B 1 273 ? -20.83001 26.30548 -14.84951 1.000 111.13075 257 ILE B CA 1
ATOM 4727 C C . ILE B 1 273 ? -22.14887 25.61926 -15.18061 1.000 108.68647 257 ILE B C 1
ATOM 4728 O O . ILE B 1 273 ? -22.71393 24.88335 -14.35956 1.000 107.32598 257 ILE B O 1
ATOM 4733 N N . GLU B 1 274 ? -22.65868 25.86095 -16.39375 1.000 114.35371 258 GLU B N 1
ATOM 4734 C CA . GLU B 1 274 ? -23.83150 25.15171 -16.89482 1.000 112.21080 258 GLU B CA 1
ATOM 4735 C C . GLU B 1 274 ? -23.55830 23.65072 -17.03547 1.000 110.20104 258 GLU B C 1
ATOM 4736 O O . GLU B 1 274 ? -24.28930 22.82074 -16.47744 1.000 108.76108 258 GLU B O 1
ATOM 4742 N N . ASP B 1 275 ? -22.49312 23.29170 -17.77621 1.000 104.63840 259 ASP B N 1
ATOM 4743 C CA . ASP B 1 275 ? -22.15089 21.91067 -18.12387 1.000 102.24393 259 ASP B CA 1
ATOM 4744 C C . ASP B 1 275 ? -21.81200 21.01895 -16.93163 1.000 102.18244 259 ASP B C 1
ATOM 4745 O O . ASP B 1 275 ? -21.56082 19.82494 -17.11634 1.000 100.97541 259 ASP B O 1
ATOM 4750 N N . ASN B 1 276 ? -21.79328 21.57619 -15.71874 1.000 98.66647 260 ASN B N 1
ATOM 4751 C CA . ASN B 1 276 ? -21.51941 20.81847 -14.49253 1.000 98.80424 260 ASN B CA 1
ATOM 4752 C C . ASN B 1 276 ? -20.12233 20.20463 -14.52716 1.000 99.84322 260 ASN B C 1
ATOM 4753 O O . ASN B 1 276 ? -19.92726 19.04573 -14.15289 1.000 98.89451 260 ASN B O 1
ATOM 4758 N N . LYS B 1 277 ? -19.13935 21.00066 -14.96414 1.000 95.88895 261 LYS B N 1
ATOM 4759 C CA . LYS B 1 277 ? -17.75527 20.54481 -15.08680 1.000 96.68122 261 LYS B CA 1
ATOM 4760 C C . LYS B 1 277 ? -17.01653 20.65116 -13.75569 1.000 98.62850 261 LYS B C 1
ATOM 4761 O O . LYS B 1 277 ? -17.38778 21.40330 -12.84791 1.000 100.34503 261 LYS B O 1
ATOM 4767 N N . CYS B 1 278 ? -15.95645 19.85431 -13.64334 1.000 69.85493 262 CYS B N 1
ATOM 4768 C CA . CYS B 1 278 ? -15.10666 19.84165 -12.45918 1.000 71.43526 262 CYS B CA 1
ATOM 4769 C C . CYS B 1 278 ? -14.07676 20.94174 -12.65922 1.000 74.96035 262 CYS B C 1
ATOM 4770 O O . CYS B 1 278 ? -12.92866 20.68680 -13.02296 1.000 76.15231 262 CYS B O 1
ATOM 4773 N N . THR B 1 279 ? -14.51195 22.17073 -12.41554 1.000 108.63785 263 THR B N 1
ATOM 4774 C CA . THR B 1 279 ? -13.69206 23.35579 -12.60963 1.000 111.57062 263 THR B CA 1
ATOM 4775 C C . THR B 1 279 ? -12.86032 23.65914 -11.37354 1.000 113.86093 263 THR B C 1
ATOM 4776 O O . THR B 1 279 ? -13.31950 23.46631 -10.24559 1.000 113.57477 263 THR B O 1
ATOM 4780 N N . TRP B 1 280 ? -11.63334 24.14624 -11.60042 1.000 90.02101 264 TRP B N 1
ATOM 4781 C CA . TRP B 1 280 ? -10.77759 24.72156 -10.56038 1.000 92.29365 264 TRP B CA 1
ATOM 4782 C C . TRP B 1 280 ? -11.60287 25.65164 -9.66372 1.000 92.34547 264 TRP B C 1
ATOM 4783 O O . TRP B 1 280 ? -11.44509 25.66590 -8.43669 1.000 92.46860 264 TRP B O 1
ATOM 4794 N N . LEU B 1 281 ? -12.50485 26.42141 -10.27503 1.000 93.07245 265 LEU B N 1
ATOM 4795 C CA . LEU B 1 281 ? -13.34110 27.33646 -9.51237 1.000 92.64823 265 LEU B CA 1
ATOM 4796 C C . LEU B 1 281 ? -14.26318 26.58154 -8.56238 1.000 91.30706 265 LEU B C 1
ATOM 4797 O O . LEU B 1 281 ? -14.39643 26.95376 -7.38948 1.000 92.09322 265 LEU B O 1
ATOM 4802 N N . VAL B 1 282 ? -14.90996 25.51236 -9.04728 1.000 96.09302 266 VAL B N 1
ATOM 4803 C CA . VAL B 1 282 ? -15.88902 24.80341 -8.22132 1.000 93.71989 266 VAL B CA 1
ATOM 4804 C C . VAL B 1 282 ? -15.22617 24.19973 -6.99608 1.000 93.56724 266 VAL B C 1
ATOM 4805 O O . VAL B 1 282 ? -15.75938 24.27089 -5.88219 1.000 92.62965 266 VAL B O 1
ATOM 4809 N N . VAL B 1 283 ? -14.06206 23.57984 -7.18574 1.000 101.49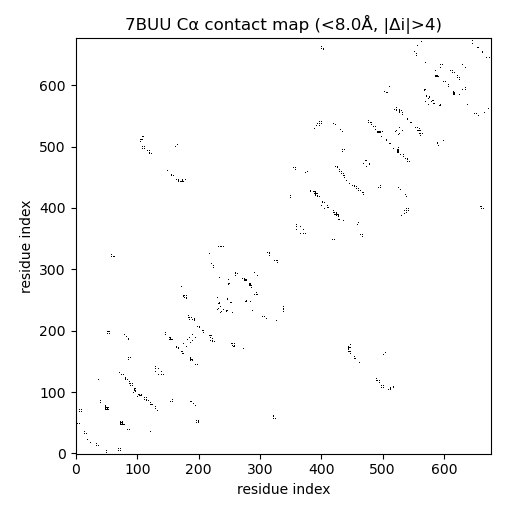211 267 VAL B N 1
ATOM 4810 C CA . VAL B 1 283 ? -13.38218 22.92214 -6.07649 1.000 101.97493 267 VAL B CA 1
ATOM 4811 C C . VAL B 1 283 ? -1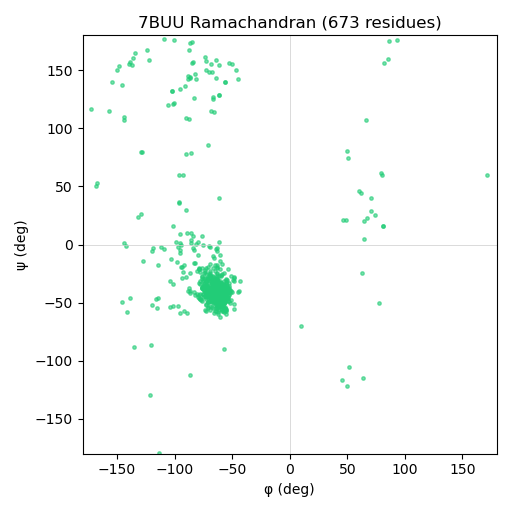2.85349 23.94441 -5.07860 1.000 103.51482 267 VAL B C 1
ATOM 4812 O O . VAL B 1 283 ? -12.98869 23.76763 -3.86159 1.000 103.02819 267 VAL B O 1
ATOM 4816 N N . GLN B 1 284 ? -12.20353 25.00839 -5.56769 1.000 97.71221 268 GLN B N 1
ATOM 4817 C CA . GLN B 1 284 ? -11.71982 26.02563 -4.64381 1.000 98.52778 268 GLN B CA 1
ATOM 4818 C C . GLN B 1 284 ? -12.88603 26.63464 -3.89314 1.000 97.89288 268 GLN B C 1
ATOM 4819 O O . GLN B 1 284 ? -12.73828 27.01989 -2.72819 1.000 98.30463 268 GLN B O 1
ATOM 4825 N N . ALA B 1 285 ? -14.05692 26.70837 -4.53637 1.000 106.87729 269 ALA B N 1
ATOM 4826 C CA . ALA B 1 285 ? -15.26110 27.15036 -3.83968 1.000 105.83033 269 ALA B CA 1
ATOM 4827 C C . ALA B 1 285 ? -15.59920 26.23156 -2.66355 1.000 104.62017 269 ALA B C 1
ATOM 4828 O O . ALA B 1 285 ? -15.55146 26.65080 -1.49963 1.000 105.23728 269 ALA B O 1
ATOM 4830 N N . LEU B 1 286 ? -15.88200 24.95247 -2.93635 1.000 100.25382 270 LEU B N 1
ATOM 4831 C CA . LEU B 1 286 ? -16.31108 24.05963 -1.86024 1.000 98.77028 270 LEU B CA 1
ATOM 4832 C C . LEU B 1 286 ? -15.24525 23.85698 -0.79801 1.000 100.21172 270 LEU B C 1
ATOM 4833 O O . LEU B 1 286 ? -15.55938 23.33215 0.27204 1.000 99.57527 270 LEU B O 1
ATOM 4838 N N . GLU B 1 287 ? -13.98224 24.16407 -1.07485 1.000 123.77917 271 GLU B N 1
ATOM 4839 C CA . GLU B 1 287 ? -13.03743 24.09541 0.03334 1.000 125.30987 271 GLU B CA 1
ATOM 4840 C C . GLU B 1 287 ? -13.20374 25.29858 0.97207 1.000 126.93799 271 GLU B C 1
ATOM 4841 O O . GLU B 1 287 ? -13.24694 25.12082 2.20010 1.000 126.59755 271 GLU B O 1
ATOM 4847 N N . HIS B 1 288 ? -13.36979 26.51545 0.42879 1.000 129.87371 272 HIS B N 1
ATOM 4848 C CA . HIS B 1 288 ? -13.38409 27.70862 1.28155 1.000 130.03823 272 HIS B CA 1
ATOM 4849 C C . HIS B 1 288 ? -14.75823 28.03457 1.85524 1.000 128.85540 272 HIS B C 1
ATOM 4850 O O . HIS B 1 288 ? -14.86649 28.43579 3.02614 1.000 128.24420 272 HIS B O 1
ATOM 4857 N N . CYS B 1 289 ? -15.80007 27.91228 1.03707 1.000 141.53947 273 CYS B N 1
ATOM 4858 C CA . CYS B 1 289 ? -17.15119 28.19121 1.49578 1.000 141.04635 273 CYS B CA 1
ATOM 4859 C C . CYS B 1 289 ? -17.63222 27.07233 2.41591 1.000 140.13938 273 CYS B C 1
ATOM 4860 O O . CYS B 1 289 ? -17.21206 25.91436 2.29922 1.000 139.70873 273 CYS B O 1
ATOM 4863 N N . ASN B 1 290 ? -18.50143 27.41642 3.35569 1.000 186.84868 274 ASN B N 1
ATOM 4864 C CA . ASN B 1 290 ? -18.97846 26.37554 4.24981 1.000 186.35659 274 ASN B CA 1
ATOM 4865 C C . ASN B 1 290 ? -20.50045 26.25935 4.24556 1.000 186.88995 274 ASN B C 1
ATOM 4866 O O . ASN B 1 290 ? -21.22148 27.16918 3.81925 1.000 187.62294 274 ASN B O 1
ATOM 4871 N N . GLU B 1 291 ? -20.94742 25.14042 4.83870 1.000 172.09152 275 GLU B N 1
ATOM 4872 C CA . GLU B 1 291 ? -22.32239 24.65128 4.99755 1.000 173.01201 275 GLU B CA 1
ATOM 4873 C C . GLU B 1 291 ? -23.41034 25.39000 4.22521 1.000 172.59487 275 GLU B C 1
ATOM 4874 O O . GLU B 1 291 ? -24.00210 24.83174 3.29121 1.000 170.52768 275 GLU B O 1
ATOM 4880 N N . GLU B 1 292 ? -23.70156 26.63005 4.63691 1.000 142.43282 276 GLU B N 1
ATOM 4881 C CA . GLU B 1 292 ? -24.74854 27.40579 3.98056 1.000 142.29924 276 GLU B CA 1
ATOM 4882 C C . GLU B 1 292 ? -24.37432 27.72555 2.54757 1.000 138.68766 276 GLU B C 1
ATOM 4883 O O . GLU B 1 292 ? -25.17113 27.52226 1.62346 1.000 137.63266 276 GLU B O 1
ATOM 4889 N N . GLN B 1 293 ? -23.17135 28.25965 2.35268 1.000 117.83469 277 GLN B N 1
ATOM 4890 C CA . GLN B 1 293 ? -22.65913 28.46244 1.00773 1.000 115.13609 277 GLN B CA 1
ATOM 4891 C C . GLN B 1 293 ? -22.57683 27.14430 0.23501 1.000 113.56874 277 GLN B C 1
ATOM 4892 O O . GLN B 1 293 ? -22.85861 27.10202 -0.96904 1.000 112.06686 277 GLN B O 1
ATOM 4898 N N . LYS B 1 294 ? -22.22082 26.04948 0.91929 1.000 131.19605 278 LYS B N 1
ATOM 4899 C CA . LYS B 1 294 ? -22.11855 24.75336 0.25057 1.000 129.25537 278 LYS B CA 1
ATOM 4900 C C . LYS B 1 294 ? -23.47739 24.29309 -0.28258 1.000 128.77572 278 LYS B C 1
ATOM 4901 O O . LYS B 1 294 ? -23.57213 23.77885 -1.40350 1.000 127.41194 278 LYS B O 1
ATOM 4907 N N . LYS B 1 295 ? -24.54356 24.47812 0.50519 1.000 139.04275 279 LYS B N 1
ATOM 4908 C CA . LYS B 1 295 ? -25.87643 24.06587 0.06903 1.000 139.69081 279 LYS B CA 1
ATOM 4909 C C . LYS B 1 295 ? -26.42234 24.98158 -1.02725 1.000 140.28458 279 LYS B C 1
ATOM 4910 O O . LYS B 1 295 ? -27.22814 24.54032 -1.85431 1.000 139.06193 279 LYS B O 1
ATOM 4916 N N . LEU B 1 296 ? -26.04250 26.26363 -1.00644 1.000 138.86809 280 LEU B N 1
ATOM 4917 C CA . LEU B 1 296 ? -26.29341 27.15837 -2.14067 1.000 137.78403 280 LEU B CA 1
ATOM 4918 C C . LEU B 1 296 ? -25.73710 26.58818 -3.44445 1.000 134.20810 280 LEU B C 1
ATOM 4919 O O . LEU B 1 296 ? -26.35393 26.72389 -4.51059 1.000 133.37889 280 LEU B O 1
ATOM 4924 N N . LEU B 1 297 ? -24.55804 25.96433 -3.38111 1.000 113.97580 281 LEU B N 1
ATOM 4925 C CA . LEU B 1 297 ? -23.91076 25.47517 -4.59190 1.000 112.06272 281 LEU B CA 1
ATOM 4926 C C . LEU B 1 297 ? -24.55951 24.18999 -5.09676 1.000 109.52265 281 LEU B C 1
ATOM 4927 O O . LEU B 1 297 ? -24.70927 24.00473 -6.30975 1.000 108.52944 281 LEU B O 1
ATOM 4932 N N . TYR B 1 298 ? -24.99657 23.31512 -4.19266 1.000 123.00928 282 TYR B N 1
ATOM 4933 C CA . TYR B 1 298 ? -25.60834 22.06995 -4.64552 1.000 121.80475 282 TYR B CA 1
ATOM 4934 C C . TYR B 1 298 ? -26.89824 22.36265 -5.39881 1.000 121.42696 282 TYR B C 1
ATOM 4935 O O . TYR B 1 298 ? -27.16998 21.75940 -6.44574 1.000 119.30041 282 TYR B O 1
ATOM 4944 N N . ASP B 1 299 ? -27.67445 23.33465 -4.89815 1.000 122.99378 283 ASP B N 1
ATOM 4945 C CA . ASP B 1 299 ? -28.97540 23.71839 -5.42646 1.000 124.92501 283 ASP B CA 1
ATOM 4946 C C . ASP B 1 299 ? -28.88830 24.68517 -6.60264 1.000 124.43219 283 ASP B C 1
ATOM 4947 O O . ASP B 1 299 ? -29.92624 25.03393 -7.16890 1.000 125.89897 283 ASP B O 1
ATOM 4952 N N . ASN B 1 300 ? -27.70329 25.16423 -6.97052 1.000 136.00233 284 ASN B N 1
ATOM 4953 C CA . ASN B 1 300 ? -27.61319 26.05201 -8.11868 1.000 136.71578 284 ASN B CA 1
ATOM 4954 C C . ASN B 1 300 ? -26.59795 25.66192 -9.19142 1.000 135.87879 284 ASN B C 1
ATOM 4955 O O . ASN B 1 300 ? -26.66082 26.21769 -10.29454 1.000 135.81042 284 ASN B O 1
ATOM 4960 N N . TYR B 1 301 ? -25.67689 24.73809 -8.92807 1.000 99.89417 285 TYR B N 1
ATOM 4961 C CA . TYR B 1 301 ? -24.63468 24.44302 -9.90682 1.000 99.33765 285 TYR B CA 1
ATOM 4962 C C . TYR B 1 301 ? -25.12437 23.49574 -10.99172 1.000 97.21320 285 TYR B C 1
ATOM 4963 O O . TYR B 1 301 ? -25.89730 22.56970 -10.73567 1.000 95.73126 285 TYR B O 1
ATOM 4972 N N . GLY B 1 302 ? -24.66418 23.73955 -12.21269 1.000 119.39451 286 GLY B N 1
ATOM 4973 C CA . GLY B 1 302 ? -24.99287 22.89128 -13.34458 1.000 117.51526 286 GLY B CA 1
ATOM 4974 C C . GLY B 1 302 ? -26.41578 22.92901 -13.85984 1.000 116.28673 286 GLY B C 1
ATOM 4975 O O . GLY B 1 302 ? -26.96759 21.87287 -14.20873 1.000 114.73658 286 GLY B O 1
ATOM 4976 N N . ARG B 1 303 ? -27.03192 24.11392 -13.91019 1.000 128.44034 287 ARG B N 1
ATOM 4977 C CA . ARG B 1 303 ? -28.30881 24.29363 -14.59246 1.000 127.07714 287 ARG B CA 1
ATOM 4978 C C . ARG B 1 303 ? -28.07471 25.19542 -15.80059 1.000 127.89013 287 ARG B C 1
ATOM 4979 O O . ARG B 1 303 ? -26.97473 25.73051 -15.99750 1.000 129.45995 287 ARG B O 1
ATOM 4987 N N . LYS B 1 304 ? -29.14260 25.47814 -16.54784 1.000 134.95715 288 LYS B N 1
ATOM 4988 C CA . LYS B 1 304 ? -28.97245 26.13090 -17.83994 1.000 134.89634 288 LYS B CA 1
ATOM 4989 C C . LYS B 1 304 ? -29.57261 27.51782 -17.86433 1.000 136.60482 288 LYS B C 1
ATOM 4990 O O . LYS B 1 304 ? -29.16556 28.33571 -18.69742 1.000 136.98564 288 LYS B O 1
ATOM 4996 N N . ASP B 1 305 ? -30.45282 27.82890 -16.93055 1.000 131.00278 289 ASP B N 1
ATOM 4997 C CA . ASP B 1 305 ? -30.98098 29.17584 -16.94592 1.000 134.23834 289 ASP B CA 1
ATOM 4998 C C . ASP B 1 305 ? -30.05924 30.07311 -16.12493 1.000 134.44898 289 ASP B C 1
ATOM 4999 O O . ASP B 1 305 ? -29.50136 29.62938 -15.11374 1.000 133.55711 289 ASP B O 1
ATOM 5004 N N . PRO B 1 306 ? -29.84831 31.32205 -16.55814 1.000 131.02885 290 PRO B N 1
ATOM 5005 C CA . PRO B 1 306 ? -28.82552 32.15930 -15.92013 1.000 131.10432 290 PRO B CA 1
ATOM 5006 C C . PRO B 1 306 ? -29.15783 32.52955 -14.48626 1.000 133.05513 290 PRO B C 1
ATOM 5007 O O . PRO B 1 306 ? -28.28102 33.08679 -13.81121 1.000 133.73374 290 PRO B O 1
ATOM 5011 N N . LYS B 1 307 ? -30.38288 32.25850 -14.00443 1.000 134.50537 291 LYS B N 1
ATOM 5012 C CA . LYS B 1 307 ? -30.69717 32.54674 -12.60654 1.000 137.06963 291 LYS B CA 1
ATOM 5013 C C . LYS B 1 307 ? -29.77024 31.76904 -11.67722 1.000 135.72982 291 LYS B C 1
ATOM 5014 O O . LYS B 1 307 ? -29.25449 32.32130 -10.69824 1.000 137.34080 291 LYS B O 1
ATOM 5020 N N . GLN B 1 308 ? -29.57304 30.47101 -11.93892 1.000 134.51528 292 GLN B N 1
ATOM 5021 C CA . GLN B 1 308 ? -28.59909 29.72429 -11.14760 1.000 132.55195 292 GLN B CA 1
ATOM 5022 C C . GLN B 1 308 ? -27.14805 29.98138 -11.57439 1.000 132.31628 292 GLN B C 1
ATOM 5023 O O . GLN B 1 308 ? -26.25920 29.97066 -10.71622 1.000 133.44785 292 GLN B O 1
ATOM 5029 N N . VAL B 1 309 ? -26.87884 30.20015 -12.87038 1.000 99.21564 293 VAL B N 1
ATOM 5030 C CA . VAL B 1 309 ? -25.50278 30.42922 -13.32718 1.000 100.00071 293 VAL B CA 1
ATOM 5031 C C . VAL B 1 309 ? -24.91505 31.68443 -12.68133 1.000 102.35991 293 VAL B C 1
ATOM 5032 O O . VAL B 1 309 ? -23.72512 31.72664 -12.33312 1.000 103.53330 293 VAL B O 1
ATOM 5036 N N . ALA B 1 310 ? -25.74021 32.72536 -12.51068 1.000 133.66178 294 ALA B N 1
ATOM 5037 C CA . ALA B 1 310 ? -25.29247 33.97254 -11.89685 1.000 135.71427 294 ALA B CA 1
ATOM 5038 C C . ALA B 1 310 ? -25.12473 33.84786 -10.38180 1.000 136.42731 294 ALA B C 1
ATOM 5039 O O . ALA B 1 310 ? -24.19390 34.43009 -9.81275 1.000 138.06556 294 ALA B O 1
ATOM 5041 N N . LYS B 1 311 ? -26.03276 33.12989 -9.70382 1.000 120.44952 295 LYS B N 1
ATOM 5042 C CA . LYS B 1 311 ? -25.84299 32.86820 -8.27673 1.000 121.25920 295 LYS B CA 1
ATOM 5043 C C . LYS B 1 311 ? -24.50495 32.19341 -8.02435 1.000 122.13491 295 LYS B C 1
ATOM 5044 O O . LYS B 1 311 ? -23.80617 32.51769 -7.05529 1.000 122.93072 295 LYS B O 1
ATOM 5050 N N . VAL B 1 312 ? -24.11668 31.27228 -8.91010 1.000 138.45207 296 VAL B N 1
ATOM 5051 C CA . VAL B 1 312 ? -22.80062 30.64346 -8.81474 1.000 139.91750 296 VAL B CA 1
ATOM 5052 C C . VAL B 1 312 ? -21.71471 31.68855 -9.02075 1.000 142.16111 296 VAL B C 1
ATOM 5053 O O . VAL B 1 312 ? -20.86290 31.90582 -8.14864 1.000 143.98002 296 VAL B O 1
ATOM 5057 N N . LYS B 1 313 ? -21.75759 32.37831 -10.16990 1.000 119.29940 297 LYS B N 1
ATOM 5058 C CA . LYS B 1 313 ? -20.74566 33.38738 -10.44392 1.000 120.39761 297 LYS B CA 1
ATOM 5059 C C . LYS B 1 313 ? -20.66999 34.41261 -9.32011 1.000 121.40471 297 LYS B C 1
ATOM 5060 O O . LYS B 1 313 ? -19.59510 34.95980 -9.05102 1.000 123.36089 297 LYS B O 1
ATOM 5066 N N . GLU B 1 314 ? -21.78914 34.67061 -8.63836 1.000 146.77787 298 GLU B N 1
ATOM 5067 C CA . GLU B 1 314 ? -21.74946 35.57485 -7.49554 1.000 147.66176 298 GLU B CA 1
ATOM 5068 C C . GLU B 1 314 ? -21.10659 34.91117 -6.28129 1.000 147.48683 298 GLU B C 1
ATOM 5069 O O . GLU B 1 314 ? -20.38281 35.57341 -5.52429 1.000 149.51050 298 GLU B O 1
ATOM 5075 N N . LEU B 1 315 ? -21.33947 33.60718 -6.07507 1.000 106.87758 299 LEU B N 1
ATOM 5076 C CA . LEU B 1 315 ? -20.69060 32.93849 -4.94882 1.000 105.93332 299 LEU B CA 1
ATOM 5077 C C . LEU B 1 315 ? -19.17756 32.90063 -5.12454 1.000 107.55542 299 LEU B C 1
ATOM 5078 O O . LEU B 1 315 ? -18.43075 33.00492 -4.14142 1.000 108.26392 299 LEU B O 1
ATOM 5083 N N . TYR B 1 316 ? -18.71532 32.73044 -6.37042 1.000 113.50762 300 TYR B N 1
ATOM 5084 C CA . TYR B 1 316 ? -17.28827 32.80955 -6.67718 1.000 115.60761 300 TYR B CA 1
ATOM 5085 C C . TYR B 1 316 ? -16.73149 34.20268 -6.37936 1.000 117.42792 300 TYR B C 1
ATOM 5086 O O . TYR B 1 316 ? -15.61160 34.33591 -5.86918 1.000 118.60836 300 TYR B O 1
ATOM 5095 N N . LYS B 1 317 ? -17.46655 35.25251 -6.76970 1.000 128.34861 301 LYS B N 1
ATOM 5096 C CA . LYS B 1 317 ? -17.05977 36.61563 -6.42990 1.000 129.74579 301 LYS B CA 1
ATOM 5097 C C . LYS B 1 317 ? -17.02807 36.81793 -4.92293 1.000 129.22005 301 LYS B C 1
ATOM 5098 O O . LYS B 1 317 ? -16.10624 37.45015 -4.39889 1.000 130.49651 301 LYS B O 1
ATOM 5104 N N . THR B 1 318 ? -18.02713 36.28296 -4.21101 1.000 117.25331 302 THR B N 1
ATOM 5105 C CA . THR B 1 318 ? -18.07241 36.38324 -2.75003 1.000 116.41658 302 THR B CA 1
ATOM 5106 C C . THR B 1 318 ? -16.87944 35.68552 -2.10268 1.000 116.57777 302 THR B C 1
ATOM 5107 O O . THR B 1 318 ? -16.36468 36.14379 -1.07268 1.000 116.51326 302 THR B O 1
ATOM 5111 N N . LEU B 1 319 ? -16.42820 34.57045 -2.69137 1.000 110.86991 303 LEU B N 1
ATOM 5112 C CA . LEU B 1 319 ? -15.28420 33.82569 -2.17702 1.000 110.90949 303 LEU B CA 1
ATOM 5113 C C . LEU B 1 319 ? -13.94619 34.38476 -2.65089 1.000 112.95011 303 LEU B C 1
ATOM 5114 O O . LEU B 1 319 ? -12.89620 33.86697 -2.24360 1.000 112.93585 303 LEU B O 1
ATOM 5119 N N . ASN B 1 320 ? -13.98116 35.42259 -3.49810 1.000 124.06887 304 ASN B N 1
ATOM 5120 C CA . ASN B 1 320 ? -12.81017 36.17764 -3.94804 1.000 125.95797 304 ASN B CA 1
ATOM 5121 C C . ASN B 1 320 ? -11.93690 35.35955 -4.89072 1.000 126.06518 304 ASN B C 1
ATOM 5122 O O . ASN B 1 320 ? -10.73491 35.60268 -4.98755 1.000 126.93933 304 ASN B O 1
ATOM 5127 N N . LEU B 1 321 ? -12.55165 34.42133 -5.62165 1.000 109.33071 305 LEU B N 1
ATOM 5128 C CA . LEU B 1 321 ? -11.80939 33.45026 -6.42732 1.000 109.82824 305 LEU B CA 1
ATOM 5129 C C . LEU B 1 321 ? -11.05525 34.07112 -7.60131 1.000 111.78329 305 LEU B C 1
ATOM 5130 O O . LEU B 1 321 ? -10.10909 33.45413 -8.10501 1.000 112.39470 305 LEU B O 1
ATOM 5135 N N . GLU B 1 322 ? -11.43232 35.26998 -8.04361 1.000 116.51197 306 GLU B N 1
ATOM 5136 C CA . GLU B 1 322 ? -10.59823 35.97389 -9.00660 1.000 117.55089 306 GLU B CA 1
ATOM 5137 C C . GLU B 1 322 ? -9.27840 36.37618 -8.35945 1.000 118.63305 306 GLU B C 1
ATOM 5138 O O . GLU B 1 322 ? -8.23027 36.33917 -9.01225 1.000 119.41210 306 GLU B O 1
ATOM 5144 N N . ASP B 1 323 ? -9.31968 36.78743 -7.07454 1.000 129.13188 307 ASP B N 1
ATOM 5145 C CA . ASP B 1 323 ? -8.09585 37.14773 -6.35039 1.000 129.43097 307 ASP B CA 1
ATOM 5146 C C . ASP B 1 323 ? -7.27777 35.90789 -5.99599 1.000 128.63456 307 ASP B C 1
ATOM 5147 O O . ASP B 1 323 ? -6.04675 35.91802 -6.09977 1.000 129.29645 307 ASP B O 1
ATOM 5152 N N . LEU B 1 324 ? -7.93572 34.83690 -5.54990 1.000 107.49859 308 LEU B N 1
ATOM 5153 C CA . LEU B 1 324 ? -7.21162 33.60105 -5.27252 1.000 106.26649 308 LEU B CA 1
ATOM 5154 C C . LEU B 1 324 ? -6.55233 33.06387 -6.53329 1.000 106.59857 308 LEU B C 1
ATOM 5155 O O . LEU B 1 324 ? -5.45927 32.48602 -6.46498 1.000 106.44688 308 LEU B O 1
ATOM 5160 N N . PHE B 1 325 ? -7.19914 33.24556 -7.69044 1.000 97.96578 309 PHE B N 1
ATOM 5161 C CA . PHE B 1 325 ? -6.60086 32.82038 -8.95225 1.000 98.31439 309 PHE B CA 1
ATOM 5162 C C . PHE B 1 325 ? -5.39190 33.67946 -9.31921 1.000 99.72917 309 PHE B C 1
ATOM 5163 O O . PHE B 1 325 ? -4.29579 33.15454 -9.54890 1.000 98.83884 309 PHE B O 1
ATOM 5171 N N . THR B 1 326 ? -5.58704 35.00741 -9.40651 1.000 127.54457 310 THR B N 1
ATOM 5172 C CA . THR B 1 326 ? -4.48309 35.91348 -9.73649 1.000 128.57097 310 THR B CA 1
ATOM 5173 C C . THR B 1 326 ? -3.31925 35.74282 -8.76525 1.000 128.37461 310 THR B C 1
ATOM 5174 O O . THR B 1 326 ? -2.15520 35.92488 -9.15107 1.000 129.31465 310 THR B O 1
ATOM 5178 N N . GLN B 1 327 ? -3.61244 35.42604 -7.50023 1.000 122.40917 311 GLN B N 1
ATOM 5179 C CA . GLN B 1 327 ? -2.55356 35.06935 -6.56597 1.000 120.96948 311 GLN B CA 1
ATOM 5180 C C . GLN B 1 327 ? -1.82332 33.82134 -7.04859 1.000 119.85375 311 GLN B C 1
ATOM 5181 O O . GLN B 1 327 ? -0.59530 33.82046 -7.20137 1.000 119.18992 311 GLN B O 1
ATOM 5187 N N . TYR B 1 328 ? -2.58415 32.75619 -7.32751 1.000 104.40827 312 TYR B N 1
ATOM 5188 C CA . TYR B 1 328 ? -2.01390 31.52216 -7.85916 1.000 103.49936 312 TYR B CA 1
ATOM 5189 C C . TYR B 1 328 ? -1.18470 31.76900 -9.12006 1.000 103.99153 312 TYR B C 1
ATOM 5190 O O . TYR B 1 328 ? -0.12760 31.15609 -9.30775 1.000 103.06304 312 TYR B O 1
ATOM 5199 N N . GLU B 1 329 ? -1.65065 32.65277 -10.00432 1.000 104.83237 313 GLU B N 1
ATOM 5200 C CA . GLU B 1 329 ? -0.95345 32.85760 -11.27024 1.000 105.11767 313 GLU B CA 1
ATOM 5201 C C . GLU B 1 329 ? 0.44744 33.41981 -11.04310 1.000 105.57805 313 GLU B C 1
ATOM 5202 O O . GLU B 1 329 ? 1.44160 32.85184 -11.51081 1.000 104.68297 313 GLU B O 1
ATOM 5208 N N . ASN B 1 330 ? 0.54518 34.54197 -10.32431 1.000 125.06557 314 ASN B N 1
ATOM 5209 C CA . ASN B 1 330 ? 1.84406 35.17917 -10.09320 1.000 125.24293 314 ASN B CA 1
ATOM 5210 C C . ASN B 1 330 ? 2.79703 34.28545 -9.30185 1.000 123.26498 314 ASN B C 1
ATOM 5211 O O . ASN B 1 330 ? 3.99908 34.24953 -9.59263 1.000 122.52503 314 ASN B O 1
ATOM 5216 N N . LYS B 1 331 ? 2.29793 33.58759 -8.27680 1.000 109.90126 315 LYS B N 1
ATOM 5217 C CA . LYS B 1 331 ? 3.19889 32.74686 -7.49147 1.000 108.36831 315 LYS B CA 1
ATOM 5218 C C . LYS B 1 331 ? 3.75517 31.60276 -8.32514 1.000 107.57885 315 LYS B C 1
ATOM 5219 O O . LYS B 1 331 ? 4.95920 31.31992 -8.26887 1.000 107.04800 315 LYS B O 1
ATOM 5225 N N . THR B 1 332 ? 2.89539 30.94650 -9.10916 1.000 98.99732 316 THR B N 1
ATOM 5226 C CA . THR B 1 332 ? 3.32068 29.84738 -9.97587 1.000 97.27889 316 THR B CA 1
ATOM 5227 C C . THR B 1 332 ? 4.24083 30.32926 -11.09780 1.000 97.09164 316 THR B C 1
ATOM 5228 O O . THR B 1 332 ? 5.19098 29.62830 -11.46848 1.000 95.10857 316 THR B O 1
ATOM 5232 N N . CYS B 1 333 ? 3.97479 31.51312 -11.65508 1.000 123.16791 317 CYS B N 1
ATOM 5233 C CA . CYS B 1 333 ? 4.86391 32.04502 -12.67803 1.000 123.78244 317 CYS B CA 1
ATOM 5234 C C . CYS B 1 333 ? 6.25277 32.28330 -12.11383 1.000 123.50387 317 CYS B C 1
ATOM 5235 O O . CYS B 1 333 ? 7.24993 31.85930 -12.70956 1.000 122.53879 317 CYS B O 1
ATOM 5238 N N . LYS B 1 334 ? 6.32649 32.89655 -10.92793 1.000 120.31495 318 LYS B N 1
ATOM 5239 C CA . LYS B 1 334 ? 7.60934 33.11983 -10.27075 1.000 119.44195 318 LYS B CA 1
ATOM 5240 C C . LYS B 1 334 ? 8.34346 31.80397 -10.04335 1.000 117.15543 318 LYS B C 1
ATOM 5241 O O . LYS B 1 334 ? 9.53053 31.68205 -10.36911 1.000 116.63171 318 LYS B O 1
ATOM 5247 N N . LYS B 1 335 ? 7.64149 30.78999 -9.52528 1.000 92.89808 319 LYS B N 1
ATOM 5248 C CA . LYS B 1 335 ? 8.27460 29.49912 -9.26390 1.000 90.43800 319 LYS B CA 1
ATOM 5249 C C . LYS B 1 335 ? 8.89690 28.91094 -10.52667 1.000 89.09207 319 LYS B C 1
ATOM 5250 O O . LYS B 1 335 ? 10.05595 28.47308 -10.51637 1.000 87.25153 319 LYS B O 1
ATOM 5256 N N . LEU B 1 336 ? 8.14209 28.90863 -11.62881 1.000 100.42824 320 LEU B N 1
ATOM 5257 C CA . LEU B 1 336 ? 8.61539 28.27544 -12.85660 1.000 98.58363 320 LEU B CA 1
ATOM 5258 C C . LEU B 1 336 ? 9.71441 29.08544 -13.51856 1.000 98.59069 320 LEU B C 1
ATOM 5259 O O . LEU B 1 336 ? 10.71156 28.51247 -13.96726 1.000 96.66120 320 LEU B O 1
ATOM 5264 N N . THR B 1 337 ? 9.55827 30.41340 -13.58785 1.000 101.40758 321 THR B N 1
ATOM 5265 C CA . THR B 1 337 ? 10.62926 31.25442 -14.12383 1.000 101.54206 321 THR B CA 1
ATOM 5266 C C . THR B 1 337 ? 11.92515 31.02674 -13.35455 1.000 100.82070 321 THR B C 1
ATOM 5267 O O . THR B 1 337 ? 12.99428 30.86774 -13.95833 1.000 99.17890 321 THR B O 1
ATOM 5271 N N . LYS B 1 338 ? 11.84291 30.98699 -12.02156 1.000 129.14791 322 LYS B N 1
ATOM 5272 C CA . LYS B 1 338 ? 13.00281 30.63329 -11.21728 1.000 129.10723 322 LYS B CA 1
ATOM 5273 C C . LYS B 1 338 ? 13.55305 29.27228 -11.62490 1.000 127.01952 322 LYS B C 1
ATOM 5274 O O . LYS B 1 338 ? 14.73613 29.14835 -11.97167 1.000 126.63162 322 LYS B O 1
ATOM 5280 N N . SER B 1 339 ? 12.70517 28.23918 -11.60085 1.000 107.04936 323 SER B N 1
ATOM 5281 C CA . SER B 1 339 ? 13.16040 26.90016 -11.96150 1.000 103.96421 323 SER B CA 1
ATOM 5282 C C . SER B 1 339 ? 13.69066 26.86394 -13.38540 1.000 102.30075 323 SER B C 1
ATOM 5283 O O . SER B 1 339 ? 14.61481 26.09999 -13.68608 1.000 99.80333 323 SER B O 1
ATOM 5286 N N . ILE B 1 340 ? 13.12072 27.67770 -14.27366 1.000 100.95686 324 ILE B N 1
ATOM 5287 C CA . ILE B 1 340 ? 13.60296 27.72848 -15.64859 1.000 100.41198 324 ILE B CA 1
ATOM 5288 C C . ILE B 1 340 ? 14.96289 28.41463 -15.70848 1.000 101.15594 324 ILE B C 1
ATOM 5289 O O . ILE B 1 340 ? 15.90906 27.87763 -16.29920 1.000 100.14891 324 ILE B O 1
ATOM 5294 N N . GLU B 1 341 ? 15.10063 29.59377 -15.07169 1.000 111.85831 325 GLU B N 1
ATOM 5295 C CA . GLU B 1 341 ? 16.38056 30.30892 -15.12860 1.000 112.54515 325 GLU B CA 1
ATOM 5296 C C . GLU B 1 341 ? 17.50156 29.44816 -14.57123 1.000 111.01885 325 GLU B C 1
ATOM 5297 O O . GLU B 1 341 ? 18.65862 29.59222 -14.98405 1.000 110.72708 325 GLU B O 1
ATOM 5303 N N . ALA B 1 342 ? 17.15051 28.50630 -13.68610 1.000 113.49556 326 ALA B N 1
ATOM 5304 C CA . ALA B 1 342 ? 18.03952 27.54053 -13.05075 1.000 111.97858 326 ALA B CA 1
ATOM 5305 C C . ALA B 1 342 ? 18.27882 26.27240 -13.88045 1.000 109.52177 326 ALA B C 1
ATOM 5306 O O . ALA B 1 342 ? 18.84784 25.30457 -13.36115 1.000 107.79893 326 ALA B O 1
ATOM 5308 N N . LEU B 1 343 ? 17.84405 26.24109 -15.13952 1.000 118.70872 327 LEU B N 1
ATOM 5309 C CA . LEU B 1 343 ? 18.17533 25.03598 -15.89722 1.000 117.22229 327 LEU B CA 1
ATOM 5310 C C . LEU B 1 343 ? 19.53343 25.19601 -16.57101 1.000 117.83647 327 LEU B C 1
ATOM 5311 O O . LEU B 1 343 ? 19.89537 26.30797 -16.97117 1.000 120.95119 327 LEU B O 1
ATOM 5316 N N . PRO B 1 344 ? 20.30958 24.10508 -16.67465 1.000 105.72646 328 PRO B N 1
ATOM 5317 C CA . PRO B 1 344 ? 21.61370 24.19910 -17.35943 1.000 104.98094 328 PRO B CA 1
ATOM 5318 C C . PRO B 1 344 ? 21.52295 24.35878 -18.88848 1.000 105.17761 328 PRO B C 1
ATOM 5319 O O . PRO B 1 344 ? 22.44699 24.92077 -19.49143 1.000 105.61087 328 PRO B O 1
ATOM 5323 N N . ASN B 1 345 ? 20.47113 23.85152 -19.54557 1.000 107.84925 329 ASN B N 1
ATOM 5324 C CA . ASN B 1 345 ? 20.39340 23.82222 -21.01158 1.000 107.57517 329 ASN B CA 1
ATOM 5325 C C . ASN B 1 345 ? 19.73834 25.10504 -21.53295 1.000 108.94501 329 ASN B C 1
ATOM 5326 O O . ASN B 1 345 ? 18.51830 25.26791 -21.42621 1.000 108.95672 329 ASN B O 1
ATOM 5331 N N . VAL B 1 346 ? 20.53235 25.97901 -22.16299 1.000 110.17289 330 VAL B N 1
ATOM 5332 C CA . VAL B 1 346 ? 20.04926 27.30587 -22.56234 1.000 112.13402 330 VAL B CA 1
ATOM 5333 C C . VAL B 1 346 ? 18.97847 27.20952 -23.63451 1.000 111.76347 330 VAL B C 1
ATOM 5334 O O . VAL B 1 346 ? 18.09838 28.07740 -23.72585 1.000 113.23646 330 VAL B O 1
ATOM 5338 N N . ALA B 1 347 ? 19.05074 26.18436 -24.48129 1.000 94.77284 331 ALA B N 1
ATOM 5339 C CA . ALA B 1 347 ? 18.03095 26.00803 -25.50344 1.000 93.93274 331 ALA B CA 1
ATOM 5340 C C . ALA B 1 347 ? 16.72689 25.53700 -24.87858 1.000 92.97136 331 ALA B C 1
ATOM 5341 O O . ALA B 1 347 ? 15.65288 26.05881 -25.19188 1.000 93.77653 331 ALA B O 1
ATOM 5343 N N . VAL B 1 348 ? 16.80984 24.57220 -23.96437 1.000 94.48817 332 VAL B N 1
ATOM 5344 C CA . VAL B 1 348 ? 15.62377 24.12620 -23.25450 1.000 93.61747 332 VAL B CA 1
ATOM 5345 C C . VAL B 1 348 ? 14.94650 25.30025 -22.56486 1.000 96.19391 332 VAL B C 1
ATOM 5346 O O . VAL B 1 348 ? 13.77351 25.58606 -22.82213 1.000 96.93959 332 VAL B O 1
ATOM 5350 N N . GLN B 1 349 ? 15.68926 26.04351 -21.73887 1.000 111.05560 333 GLN B N 1
ATOM 5351 C CA . GLN B 1 349 ? 15.07300 27.15358 -21.01321 1.000 113.28029 333 GLN B CA 1
ATOM 5352 C C . GLN B 1 349 ? 14.55304 28.20932 -21.97351 1.000 114.70169 333 GLN B C 1
ATOM 5353 O O . GLN B 1 349 ? 13.52992 28.84426 -21.69382 1.000 116.55252 333 GLN B O 1
ATOM 5359 N N . ALA B 1 350 ? 15.24122 28.41318 -23.10443 1.000 92.30393 334 ALA B N 1
ATOM 5360 C CA . ALA B 1 350 ? 14.74430 29.33391 -24.12470 1.000 93.67418 334 ALA B CA 1
ATOM 5361 C C . ALA B 1 350 ? 13.41446 28.84864 -24.69385 1.000 93.59323 334 ALA B C 1
ATOM 5362 O O . ALA B 1 350 ? 12.55143 29.65946 -25.06216 1.000 95.13169 334 ALA B O 1
ATOM 5364 N N . VAL B 1 351 ? 13.26264 27.52259 -24.83461 1.000 93.20781 335 VAL B N 1
ATOM 5365 C CA . VAL B 1 351 ? 11.99980 26.93535 -25.28572 1.000 91.85414 335 VAL B CA 1
ATOM 5366 C C . VAL B 1 351 ? 10.92058 27.09944 -24.21594 1.000 92.60921 335 VAL B C 1
ATOM 5367 O O . VAL B 1 351 ? 9.79858 27.53624 -24.50923 1.000 93.44162 335 VAL B O 1
ATOM 5371 N N . LEU B 1 352 ? 11.24040 26.75173 -22.96382 1.000 85.23184 336 LEU B N 1
ATOM 5372 C CA . LEU B 1 352 ? 10.25019 26.86082 -21.89702 1.000 85.89666 336 LEU B CA 1
ATOM 5373 C C . LEU B 1 352 ? 9.86797 28.31182 -21.64138 1.000 89.12420 336 LEU B C 1
ATOM 5374 O O . LEU B 1 352 ? 8.70488 28.60075 -21.33064 1.000 90.35453 336 LEU B O 1
ATOM 5379 N N . LYS B 1 353 ? 10.82888 29.23692 -21.76139 1.000 97.14986 337 LYS B N 1
ATOM 5380 C CA . LYS B 1 353 ? 10.49269 30.65090 -21.62773 1.000 100.38440 337 LYS B CA 1
ATOM 5381 C C . LYS B 1 353 ? 9.46183 31.08157 -22.68101 1.000 101.88954 337 LYS B C 1
ATOM 5382 O O . LYS B 1 353 ? 8.52368 31.82052 -22.36132 1.000 103.95386 337 LYS B O 1
ATOM 5388 N N . SER B 1 354 ? 9.58511 30.60233 -23.92989 1.000 121.20896 338 SER B N 1
ATOM 5389 C CA . SER B 1 354 ? 8.57125 30.93401 -24.94014 1.000 121.94316 338 SER B CA 1
ATOM 5390 C C . SER B 1 354 ? 7.21226 30.32991 -24.58326 1.000 121.86221 338 SER B C 1
ATOM 5391 O O . SER B 1 354 ? 6.17222 30.96775 -24.79758 1.000 123.92373 338 SER B O 1
ATOM 5394 N N . PHE B 1 355 ? 7.19032 29.07501 -24.10101 1.000 103.00677 339 PHE B N 1
ATOM 5395 C CA . PHE B 1 355 ? 5.93132 28.47795 -23.65412 1.000 102.09570 339 PHE B CA 1
ATOM 5396 C C . PHE B 1 355 ? 5.27702 29.33908 -22.58741 1.000 105.50815 339 PHE B C 1
ATOM 5397 O O . PHE B 1 355 ? 4.08900 29.66592 -22.68069 1.000 107.46162 339 PHE B O 1
ATOM 5405 N N . LEU B 1 356 ? 6.04879 29.73438 -21.57435 1.000 100.57680 340 LEU B N 1
ATOM 5406 C CA . LEU B 1 356 ? 5.46550 30.42754 -20.43160 1.000 102.85419 340 LEU B CA 1
ATOM 5407 C C . LEU B 1 356 ? 4.98140 31.82540 -20.80696 1.000 105.77857 340 LEU B C 1
ATOM 5408 O O . LEU B 1 356 ? 3.91926 32.26437 -20.34424 1.000 107.78003 340 LEU B O 1
ATOM 5413 N N . ALA B 1 357 ? 5.74246 32.54633 -21.63097 1.000 117.34127 341 ALA B N 1
ATOM 5414 C CA . ALA B 1 357 ? 5.31736 33.89421 -21.98932 1.000 120.35505 341 ALA B CA 1
ATOM 5415 C C . ALA B 1 357 ? 4.14054 33.88187 -22.95753 1.000 121.08678 341 ALA B C 1
ATOM 5416 O O . ALA B 1 357 ? 3.39943 34.87077 -23.01686 1.000 123.29835 341 ALA B O 1
ATOM 5418 N N . LYS B 1 358 ? 3.93980 32.77570 -23.69134 1.000 128.84696 342 LYS B N 1
ATOM 5419 C CA . LYS B 1 358 ? 2.81299 32.60838 -24.61051 1.000 128.65429 342 LYS B CA 1
ATOM 5420 C C . LYS B 1 358 ? 1.52890 32.24837 -23.87567 1.000 128.68052 342 LYS B C 1
ATOM 5421 O O . LYS B 1 358 ? 0.43197 32.46213 -24.40891 1.000 128.75120 342 LYS B O 1
ATOM 5427 N N . ILE B 1 359 ? 1.65274 31.74063 -22.65455 1.000 124.54932 343 ILE B N 1
ATOM 5428 C CA . ILE B 1 359 ? 0.50462 31.48566 -21.79970 1.000 125.54985 343 ILE B CA 1
ATOM 5429 C C . ILE B 1 359 ? 0.20731 32.65782 -20.85699 1.000 128.41454 343 ILE B C 1
ATOM 5430 O O . ILE B 1 359 ? -0.95278 32.86175 -20.49124 1.000 129.91408 343 ILE B O 1
ATOM 5435 N N . HIS B 1 360 ? 1.21914 33.44502 -20.45797 1.000 126.40889 344 HIS B N 1
ATOM 5436 C CA . HIS B 1 360 ? 1.03283 34.32323 -19.30518 1.000 127.96418 344 HIS B CA 1
ATOM 5437 C C . HIS B 1 360 ? -0.07025 35.33905 -19.54358 1.000 129.69448 344 HIS B C 1
ATOM 5438 O O . HIS B 1 360 ? -0.09115 36.03584 -20.56872 1.000 130.15955 344 HIS B O 1
ATOM 5445 N N . LYS B 1 361 ? -0.99343 35.39113 -18.57776 1.000 120.32821 345 LYS B N 1
ATOM 5446 C CA . LYS B 1 361 ? -2.09456 36.34701 -18.51015 1.000 121.39724 345 LYS B CA 1
ATOM 5447 C C . LYS B 1 361 ? -2.85134 36.43365 -19.82630 1.000 121.51226 345 LYS B C 1
ATOM 5448 O O . LYS B 1 361 ? -3.51641 37.43452 -20.09962 1.000 122.14702 345 LYS B O 1
ATOM 5454 N N . ARG B 1 362 ? -2.72906 35.39050 -20.64907 1.000 130.50504 346 ARG B N 1
ATOM 5455 C CA . ARG B 1 362 ? -3.42283 35.34916 -21.92719 1.000 130.53933 346 ARG B CA 1
ATOM 5456 C C . ARG B 1 362 ? -4.91389 35.52003 -21.69649 1.000 131.00287 346 ARG B C 1
ATOM 5457 O O . ARG B 1 362 ? -5.47700 34.99916 -20.73149 1.000 131.08387 346 ARG B O 1
ATOM 5465 N N . LEU B 1 363 ? -5.53982 36.28178 -22.57075 1.000 116.35746 347 LEU B N 1
ATOM 5466 C CA . LEU B 1 363 ? -6.97286 36.51262 -22.49906 1.000 116.61554 347 LEU B CA 1
ATOM 5467 C C . LEU B 1 363 ? -7.73659 35.53935 -23.38400 1.000 116.15174 347 LEU B C 1
ATOM 5468 O O . LEU B 1 363 ? -8.97459 35.54720 -23.38423 1.000 115.17578 347 LEU B O 1
ATOM 5473 N N . LYS B 1 364 ? -7.01535 34.66530 -24.08070 1.000 131.00267 348 LYS B N 1
ATOM 5474 C CA . LYS B 1 364 ? -7.57107 33.76903 -25.07862 1.000 129.08693 348 LYS B CA 1
ATOM 5475 C C . LYS B 1 364 ? -6.83592 32.42713 -25.00622 1.000 128.06998 348 LYS B C 1
ATOM 5476 O O . LYS B 1 364 ? -5.59791 32.35328 -25.00198 1.000 128.35665 348 LYS B O 1
#

Foldseek 3Di:
DVVVVLVVLLVVLLVCVLPPPVDDDDPVVSVVLVVLVVVQQDDDPLVQLVLLLVLLVLLVVVVPDSVRSSVSSLLSSLLSLLVRLLCLCVCLQVVLCPDHRDDHPVSRVVSVVVSNVSSVSSVVSSVVSLCVRPVPDPCSVVVVVLCVQLSVLQVVLSVLQVVQLVVCVPDPVSQADVSVLSNQQSNWLSSRFVSSNVSSAVVVPHHCVVVVLLNVLSSVVSSLLQLVVLVLLLPQPCVVVVHHRCQQLCSHSHPLVNLLVVQDDPVSVVLCVVAGNHDDVVSVVSSSVSSVVSVVVVVNVVVQVVSLVVSLVSLVPDPDVSSSVSVVVSSVVSRPDRD/DAVVNVVLLVLLVVLLVCVLPPPVDDDDPVRSVVLVVLCVVQFDDDPLVQLVLLLVLLLLLCCPVPPDPDSDADPLRSSLSSLLSSLLSLLVSLLCLCVPLQVVVVSVVVVVVSNVSNVSSVVSSVVSLCVSPVPPPLSVVLVVLCVQLSVLQVVLSVLQVVQSVVLVVPVVSLADVSVLSNQQSNWLSSRFVSSNVSSQSVVPHDCVVPVLLNVLSSLVSVLLQLVVLVLLLPFPCVQVVDHRCCQQSSHSHPLSRVLPVQDDDVLVVLCVVQGRHDDVVSVVSSSVSSVVSVVVVVSVVVQVVSLVVSLVSLVPDPSPSSSVSVVVVSVVRRPDSD

Solvent-accessible surface area: 30770 Å² total; per-residue (Å²): 180,36,87,66,95,1,53,146,8,13,60,61,0,31,144,65,8,8,117,38,119,64,93,73,47,94,104,113,39,49,85,137,19,54,177,10,0,58,181,40,4,34,58,70,164,10,65,36,0,34,7,0,6,79,3,14,90,50,4,91,110,81,143,106,60,97,93,40,23,54,36,0,1,0,0,0,1,0,0,10,0,2,28,6,1,0,77,16,12,55,90,6,23,93,135,0,39,99,122,214,47,81,100,8,18,84,52,0,0,113,28,0,27,109,16,13,40,25,2,16,34,0,19,41,7,2,39,35,3,3,54,93,25,0,81,119,59,198,34,7,55,42,0,36,60,4,6,30,48,0,8,4,21,1,6,9,0,6,10,1,28,10,0,0,31,1,0,3,78,64,65,13,52,1,7,20,33,58,0,9,92,35,16,5,51,1,20,21,0,21,8,3,6,8,0,0,0,1,0,0,3,0,17,51,56,58,79,23,113,90,24,83,91,3,44,93,8,0,15,57,0,1,20,0,26,45,2,4,56,10,34,19,26,11,24,17,85,63,161,60,48,70,123,116,18,40,26,10,36,55,22,80,27,7,11,1,0,1,17,0,29,107,103,10,83,124,142,45,66,121,65,0,50,92,7,2,32,107,156,53,109,162,44,22,55,112,0,66,99,8,1,84,94,20,81,0,57,61,39,14,55,84,54,9,65,146,10,23,152,102,2,42,145,40,0,94,81,17,126,51,106,9,2,31,30,3,0,85,57,12,10,79,117,9,60,105,40,120,144,233,53,130,44,61,45,100,1,62,148,8,13,62,70,1,33,144,63,10,5,101,40,117,63,97,61,59,88,106,111,37,50,83,140,13,49,175,10,0,58,189,38,5,36,55,68,144,12,59,34,0,18,7,0,2,61,3,10,84,46,0,5,77,80,52,31,111,80,200,77,56,123,32,52,95,107,36,29,63,39,0,1,0,0,0,0,0,0,11,0,0,38,7,2,0,70,20,10,72,105,25,186,127,33,98,170,10,0,96,56,0,24,113,18,15,40,30,8,20,42,0,16,56,6,2,37,38,3,4,50,90,26,2,98,127,60,153,18,14,42,50,0,35,61,3,9,30,48,0,10,6,22,0,5,6,0,10,6,2,26,7,0,0,39,3,0,6,97,59,45,15,36,1,0,22,49,74,0,8,90,37,16,6,51,0,20,30,0,22,10,4,4,8,0,0,0,1,0,0,2,0,19,18,45,64,71,26,111,82,20,80,100,3,42,86,7,0,15,66,0,2,24,0,38,50,2,4,62,9,34,19,23,13,39,18,82,66,162,64,53,67,105,118,29,38,18,6,45,72,22,81,19,2,13,0,0,2,21,0,42,110,96,2,92,126,148,58,52,108,68,1,60,97,13,8,25,95,178,62,101,122,26,26,57,104,0,56,101,7,0,93,79,23,85,0,62,89,42,5,62,91,48,8,80,116,14,24,161,107,2,48,126,19,0,107,68,20,126,43,101,3,2,31,28,1,0,104,46,11,8,81,129,6,62,115,30,122,151